Protein AF-A0A0V0R2W7-F1 (afdb_monomer_lite)

Organism: Pseudocohnilembus persalinus (NCBI:txid266149)

Secondary structure (DSSP, 8-state):
----PPP---EEEEEEEEEETTT--EEEEEEEEEEEETTTEEEHHHHHHHTTTSS-TTEEEEEEETTTTEEEEEEESSPSSPPEEEGGG--SEEEEEEEESHHHHHHHHHHHHHHHHHHHHHHTTS-PPPBHHHHHHHHHHHHHHHHSSS---HHHHHHHHTS-HHHHHHHHHHHHHHHHTT--HHHHTTSBHHHHHHHHHHHHTTT----TTS-----GGGTTSSSSSSTTSSSS----------PPPPPPP-THHHHHHHHHHHHHHHHHHHHHHHHHHHHHHHHHHHHHHHHHHHHHHHHHHHHHHHHHHHHHHHHHHTT---TTSHHHHHHHHHHHHHHTT--S--------S--SS--SSSSSGGGSSSSSSSSSHHHHHHHHHHHHHHHHHHHHHHHHHHHHHHHHHHH-

Foldseek 3Di:
DPPPDPDPWDKDFAKEWEAEPPVRDIDIDGRQIFTDDPNFKTWVVSVCVVCVVPPQAQKFKWKAQQVVRDTDTQGTPVHPDTDIHGNVRDDRYIYMYIYHCVVVVVVVVVVVVVVVVVVVVVVVPPPPFDFLQLLVVLLVQLVCCCVDPNNDDSCVSCVVSVHGSVVSVVSVVLVVLCVVVVNDCVVRRRPGPVVSVVVSCVRVVPDQPDDPPPDGDDDPVPVPVVVPPPVVVPDPDDDDDDDDDDDDDDDDDDPVVVVVVVVVVVVVVVVVVVVVVVVVVVVVVVVVVVVVVVVVVVVVVVVVVVVVVVVVVVVVVVVVVVPPPPPPPPVVVVVVVVVVVVVVVPPDDDDDDDDDDDDPDDPDPDPPPPPPPPPPPPPPPVVVVVVVVVVVVVVVVVVVVVVVVVVVVVVVVVVD

Radius of gyration: 41.32 Å; chains: 1; bounding box: 133×74×104 Å

Sequence (416 aa):
MHQYQPNNIETIVKEILLENDISGQKYLLRDIQLDLVDHNKISFNQILSQISNFPIQNSMLFYLDSKRGVYVHIGNEPLEQDELIDLKTIDSCVYVKFRPLEKDQEIQDKSKKIRKKTQINKLEKRVKERQIKDVQDKVALWRELHEGPEKLNLDVAAQRVSIARKTLDDYHLQLRRAKTLNFDFEKHKFEKMGFLRKFVKDNGGNSLTFNNNNTVVMNKSLLKQESTKNDQVIQNHASKLGTSDLMDPPPQFNFNNLQNLVLRNENIKNINENNKNNIQQINNAYQNSNSEQQKYDNLSLQNLAQQSRFHLQELTGLINQNGMNLGSSNTQLQNLMLNQQHTQNKQNQNQPDKQLEYMNQGYEKSTEYGKQQILGNSLHFNDLKKEEQDNFSQIQQNSNLQRLAALQQIQQKQNN

Structure (mmCIF, N/CA/C/O backbone):
data_AF-A0A0V0R2W7-F1
#
_entry.id   AF-A0A0V0R2W7-F1
#
loop_
_atom_site.group_PDB
_atom_site.id
_atom_site.type_symbol
_atom_site.label_atom_id
_atom_site.label_alt_id
_atom_site.label_comp_id
_atom_site.label_asym_id
_atom_site.label_entity_id
_atom_site.label_seq_id
_atom_site.pdbx_PDB_ins_code
_atom_site.Cartn_x
_atom_site.Cartn_y
_atom_site.Cartn_z
_atom_site.occupancy
_atom_site.B_iso_or_equiv
_atom_site.auth_seq_id
_atom_site.auth_comp_id
_atom_site.auth_asym_id
_atom_site.auth_atom_id
_atom_site.pdbx_PDB_model_num
ATOM 1 N N . MET A 1 1 ? 7.413 -23.310 -58.440 1.00 53.25 1 MET A N 1
ATOM 2 C CA . MET A 1 1 ? 8.327 -23.290 -57.280 1.00 53.25 1 MET A CA 1
ATOM 3 C C . MET A 1 1 ? 8.995 -21.928 -57.238 1.00 53.25 1 MET A C 1
ATOM 5 O O . MET A 1 1 ? 9.936 -21.703 -57.987 1.00 53.25 1 MET A O 1
ATOM 9 N N . HIS A 1 2 ? 8.460 -20.988 -56.458 1.00 53.69 2 HIS A N 1
ATOM 10 C CA . HIS A 1 2 ? 9.183 -19.748 -56.187 1.00 53.69 2 HIS A CA 1
ATOM 11 C C . HIS A 1 2 ? 10.317 -20.091 -55.227 1.00 53.69 2 HIS A C 1
ATOM 13 O O . HIS A 1 2 ? 10.067 -20.573 -54.124 1.00 53.69 2 HIS A O 1
ATOM 19 N N . GLN A 1 3 ? 11.554 -19.947 -55.698 1.00 58.41 3 GLN A N 1
ATOM 20 C CA . GLN A 1 3 ? 12.733 -20.080 -54.858 1.00 58.41 3 GLN A CA 1
ATOM 21 C C . GLN A 1 3 ? 12.642 -19.003 -53.778 1.00 58.41 3 GLN A C 1
ATOM 23 O O . GLN A 1 3 ? 12.642 -17.812 -54.087 1.00 58.41 3 GLN A O 1
ATOM 28 N N . TYR A 1 4 ? 12.495 -19.438 -52.530 1.00 52.03 4 TYR A N 1
ATOM 29 C CA . TYR A 1 4 ? 12.563 -18.571 -51.365 1.00 52.03 4 TYR A CA 1
ATOM 30 C C . TYR A 1 4 ? 14.001 -18.047 -51.302 1.00 52.03 4 TYR A C 1
ATOM 32 O O . TYR A 1 4 ? 14.921 -18.785 -50.952 1.00 52.03 4 TYR A O 1
ATOM 40 N N . GLN A 1 5 ? 14.217 -16.815 -51.756 1.00 69.00 5 GLN A N 1
ATOM 41 C CA . GLN A 1 5 ? 15.488 -16.131 -51.552 1.00 69.00 5 GLN A CA 1
ATOM 42 C C . GLN A 1 5 ? 15.591 -15.866 -50.041 1.00 69.00 5 GLN A C 1
ATOM 44 O O . GLN A 1 5 ? 14.646 -15.308 -49.479 1.00 69.00 5 GLN A O 1
ATOM 49 N N . PRO A 1 6 ? 16.656 -16.311 -49.353 1.00 70.50 6 PRO A N 1
ATOM 50 C CA . PRO A 1 6 ? 16.832 -16.004 -47.942 1.00 70.50 6 PRO A CA 1
ATOM 51 C C . PRO A 1 6 ? 16.899 -14.484 -47.795 1.00 70.50 6 PRO A C 1
ATOM 53 O O . PRO A 1 6 ? 17.749 -13.832 -48.399 1.00 70.50 6 PRO A O 1
ATOM 56 N N . ASN A 1 7 ? 15.963 -13.917 -47.036 1.00 81.19 7 ASN A N 1
ATOM 57 C CA . ASN A 1 7 ? 16.001 -12.503 -46.695 1.00 81.19 7 ASN A CA 1
ATOM 58 C C . ASN A 1 7 ? 17.333 -12.236 -45.985 1.00 81.19 7 ASN A C 1
ATOM 60 O O . ASN A 1 7 ? 17.670 -12.950 -45.043 1.00 81.19 7 ASN A O 1
ATOM 64 N N . ASN A 1 8 ? 18.092 -11.243 -46.450 1.00 87.31 8 ASN A N 1
ATOM 65 C CA . ASN A 1 8 ? 19.294 -10.789 -45.758 1.00 87.31 8 ASN A CA 1
ATOM 66 C C . ASN A 1 8 ? 18.880 -10.310 -44.363 1.00 87.31 8 ASN A C 1
ATOM 68 O O . ASN A 1 8 ? 18.240 -9.267 -44.234 1.00 87.31 8 ASN A O 1
ATOM 72 N N . ILE A 1 9 ? 19.191 -11.102 -43.339 1.00 92.56 9 ILE A N 1
ATOM 73 C CA . ILE A 1 9 ? 18.919 -10.755 -41.947 1.00 92.56 9 ILE A CA 1
ATOM 74 C C . ILE A 1 9 ? 19.972 -9.728 -41.532 1.00 92.56 9 ILE A C 1
ATOM 76 O O . ILE A 1 9 ? 21.169 -10.010 -41.558 1.00 92.56 9 ILE A O 1
ATOM 80 N N . GLU A 1 10 ? 19.531 -8.518 -41.200 1.00 96.12 10 GLU A N 1
ATOM 81 C CA . GLU A 1 10 ? 20.404 -7.487 -40.646 1.00 96.12 10 GLU A CA 1
ATOM 82 C C . GLU A 1 10 ? 20.713 -7.826 -39.183 1.00 96.12 10 GLU A C 1
ATOM 84 O O . GLU A 1 10 ? 19.804 -8.092 -38.399 1.00 96.12 10 GLU A O 1
ATOM 89 N N . THR A 1 11 ? 21.992 -7.805 -38.810 1.00 96.44 11 THR A N 1
ATOM 90 C CA . THR A 1 11 ? 22.455 -8.105 -37.448 1.00 96.44 11 THR A CA 1
ATOM 91 C C . THR A 1 11 ? 23.095 -6.877 -36.818 1.00 96.44 11 THR A C 1
ATOM 93 O O . THR A 1 11 ? 23.836 -6.154 -37.487 1.00 96.44 11 THR A O 1
ATOM 96 N N . ILE A 1 12 ? 22.895 -6.678 -35.519 1.00 97.19 12 ILE A N 1
ATOM 97 C CA . ILE A 1 12 ? 23.561 -5.633 -34.736 1.00 97.19 12 ILE A CA 1
ATOM 98 C C . ILE A 1 12 ? 24.335 -6.232 -33.568 1.00 97.19 12 ILE A C 1
ATOM 100 O O . ILE A 1 12 ? 23.999 -7.299 -33.067 1.00 97.19 12 ILE A O 1
ATOM 104 N N . VAL A 1 13 ? 25.355 -5.512 -33.106 1.00 97.50 13 VAL A N 1
ATOM 105 C CA . VAL A 1 13 ? 26.137 -5.883 -31.923 1.00 97.50 13 VAL A CA 1
ATOM 106 C C . VAL A 1 13 ? 25.789 -4.935 -30.779 1.00 97.50 13 VAL A C 1
ATOM 108 O O . VAL A 1 13 ? 25.854 -3.713 -30.945 1.00 97.50 13 VAL A O 1
ATOM 111 N N . LYS A 1 14 ? 25.405 -5.483 -29.623 1.00 97.38 14 LYS A N 1
ATOM 112 C CA . LYS A 1 14 ? 25.063 -4.722 -28.412 1.00 97.38 14 LYS A CA 1
ATOM 113 C C . LYS A 1 14 ? 25.686 -5.338 -27.166 1.00 97.38 14 LYS A C 1
ATOM 115 O O . LYS A 1 14 ? 25.922 -6.541 -27.088 1.00 97.38 14 LYS A O 1
ATOM 120 N N . GLU A 1 15 ? 25.908 -4.497 -26.165 1.00 98.19 15 GLU A N 1
ATOM 121 C CA . GLU A 1 15 ? 26.143 -4.959 -24.799 1.00 98.19 15 GLU A CA 1
ATOM 122 C C . GLU A 1 15 ? 24.803 -5.171 -24.085 1.00 98.19 15 GLU A C 1
ATOM 124 O O . GLU A 1 15 ? 23.827 -4.464 -24.356 1.00 98.19 15 GLU A O 1
ATOM 129 N N . ILE A 1 16 ? 24.758 -6.126 -23.158 1.00 98.12 16 ILE A N 1
ATOM 130 C CA . ILE A 1 16 ? 23.592 -6.397 -22.313 1.00 98.12 16 ILE A CA 1
ATOM 131 C C . ILE A 1 16 ? 24.026 -6.314 -20.853 1.00 98.12 16 ILE A C 1
ATOM 133 O O . ILE A 1 16 ? 24.882 -7.081 -20.410 1.00 98.12 16 ILE A O 1
ATOM 137 N N . LEU A 1 17 ? 23.425 -5.399 -20.093 1.00 98.25 17 LEU A N 1
ATOM 138 C CA . LEU A 1 17 ? 23.586 -5.325 -18.646 1.00 98.25 17 LEU A CA 1
ATOM 139 C C . LEU A 1 17 ? 22.375 -5.958 -17.963 1.00 98.25 17 LEU A C 1
ATOM 141 O O . LEU A 1 17 ? 21.282 -5.395 -17.968 1.00 98.25 17 LEU A O 1
ATOM 145 N N . LEU A 1 18 ? 22.587 -7.109 -17.337 1.00 98.12 18 LEU A N 1
ATOM 146 C CA . LEU A 1 18 ? 21.581 -7.831 -16.574 1.00 98.12 18 LEU A CA 1
ATOM 147 C C . LEU A 1 18 ? 21.696 -7.484 -15.080 1.00 98.12 18 LEU A C 1
ATOM 149 O O . LEU A 1 18 ? 22.767 -7.633 -14.497 1.00 98.12 18 LEU A O 1
ATOM 153 N N . GLU A 1 19 ? 20.606 -7.063 -14.441 1.00 98.06 19 GLU A N 1
ATOM 154 C CA . GLU A 1 19 ? 20.551 -6.710 -13.015 1.00 98.06 19 GLU A CA 1
ATOM 155 C C . GLU A 1 19 ? 19.500 -7.543 -12.270 1.00 98.06 19 GLU A C 1
ATOM 157 O O . GLU A 1 19 ? 18.323 -7.562 -12.633 1.00 98.06 19 GLU A O 1
ATOM 162 N N . ASN A 1 20 ? 19.908 -8.199 -11.183 1.00 97.12 20 ASN A N 1
ATOM 163 C CA . ASN A 1 20 ? 18.979 -8.817 -10.244 1.00 97.12 20 ASN A CA 1
ATOM 164 C C . ASN A 1 20 ? 18.406 -7.737 -9.320 1.00 97.12 20 ASN A C 1
ATOM 166 O O . ASN A 1 20 ? 19.127 -7.158 -8.510 1.00 97.12 20 ASN A O 1
ATOM 170 N N . ASP A 1 21 ? 17.101 -7.503 -9.398 1.00 96.00 21 ASP A N 1
ATOM 171 C CA . ASP A 1 21 ? 16.427 -6.439 -8.649 1.00 96.00 21 ASP A CA 1
ATOM 172 C C . ASP A 1 21 ? 16.484 -6.612 -7.125 1.00 96.00 21 ASP A C 1
ATOM 174 O O . ASP A 1 21 ? 16.440 -5.641 -6.376 1.00 96.00 21 ASP A O 1
ATOM 178 N N . ILE A 1 22 ? 16.583 -7.854 -6.648 1.00 93.19 22 ILE A N 1
ATOM 179 C CA . ILE A 1 22 ? 16.581 -8.155 -5.213 1.00 93.19 22 ILE A CA 1
ATOM 180 C C . ILE A 1 22 ? 17.998 -8.111 -4.646 1.00 93.19 22 ILE A C 1
ATOM 182 O O . ILE A 1 22 ? 18.212 -7.557 -3.571 1.00 93.19 22 ILE A O 1
ATOM 186 N N . SER A 1 23 ? 18.961 -8.749 -5.319 1.00 94.38 23 SER A N 1
ATOM 187 C CA . SER A 1 23 ? 20.341 -8.825 -4.822 1.00 94.38 23 SER A CA 1
ATOM 188 C C . SER A 1 23 ? 21.201 -7.631 -5.236 1.00 94.38 23 SER A C 1
ATOM 190 O O . SER A 1 23 ? 22.276 -7.448 -4.670 1.00 94.38 23 SER A O 1
ATOM 192 N N . GLY A 1 24 ? 20.769 -6.846 -6.228 1.00 95.75 24 GLY A N 1
ATOM 193 C CA . GLY A 1 24 ? 21.559 -5.777 -6.839 1.00 95.75 24 GLY A CA 1
ATOM 194 C C . GLY A 1 24 ? 22.751 -6.280 -7.663 1.00 95.75 24 GLY A C 1
ATOM 195 O O . GLY A 1 24 ? 23.567 -5.474 -8.107 1.00 95.75 24 GLY A O 1
ATOM 196 N N . GLN A 1 25 ? 22.887 -7.597 -7.856 1.00 97.00 25 GLN A N 1
ATOM 197 C CA . GLN A 1 25 ? 23.968 -8.181 -8.651 1.00 97.00 25 GLN A CA 1
ATOM 198 C C . GLN A 1 25 ? 23.812 -7.806 -10.122 1.00 97.00 25 GLN A C 1
ATOM 200 O O . GLN A 1 25 ? 22.708 -7.863 -10.663 1.00 97.00 25 GLN A O 1
ATOM 205 N N . LYS A 1 26 ? 24.932 -7.453 -10.760 1.00 97.69 26 LYS A N 1
ATOM 206 C CA . LYS A 1 26 ? 24.989 -7.019 -12.157 1.00 97.69 26 LYS A CA 1
ATOM 207 C C . LYS A 1 26 ? 25.910 -7.917 -12.966 1.00 97.69 26 LYS A C 1
ATOM 209 O O . LYS A 1 26 ? 26.990 -8.273 -12.497 1.00 97.69 26 LYS A O 1
ATOM 214 N N . TYR A 1 27 ? 25.500 -8.222 -14.189 1.00 97.44 27 TYR A N 1
ATOM 215 C CA . TYR A 1 27 ? 26.250 -9.023 -15.145 1.00 97.44 27 TYR A CA 1
ATOM 216 C C . TYR A 1 27 ? 26.304 -8.275 -16.474 1.00 97.44 27 TYR A C 1
ATOM 218 O O . TYR A 1 27 ? 25.267 -7.870 -16.991 1.00 97.44 27 TYR A O 1
ATOM 226 N N . LEU A 1 28 ? 27.506 -8.068 -17.009 1.00 97.56 28 LEU A N 1
ATOM 227 C CA . LEU A 1 28 ? 27.710 -7.421 -18.303 1.00 97.56 28 LEU A CA 1
ATOM 228 C C . LEU A 1 28 ? 28.086 -8.481 -19.333 1.00 97.56 28 LEU A C 1
ATOM 230 O O . LEU A 1 28 ? 29.119 -9.136 -19.195 1.00 97.56 28 LEU A O 1
ATOM 234 N N . LEU A 1 29 ? 27.266 -8.612 -20.367 1.00 97.75 29 LEU A N 1
ATOM 235 C CA . LEU A 1 29 ? 27.561 -9.397 -21.551 1.00 97.75 29 LEU A CA 1
ATOM 236 C C . LEU A 1 29 ? 27.966 -8.442 -22.671 1.00 97.75 29 LEU A C 1
ATOM 238 O O . LEU A 1 29 ? 27.281 -7.450 -22.921 1.00 97.75 29 LEU A O 1
ATOM 242 N N . ARG A 1 30 ? 29.087 -8.731 -23.328 1.00 97.69 30 ARG A N 1
ATOM 243 C CA . ARG A 1 30 ? 29.624 -7.908 -24.415 1.00 97.69 30 ARG A CA 1
ATOM 244 C C . ARG A 1 30 ? 29.451 -8.601 -25.750 1.00 97.69 30 ARG A C 1
ATOM 246 O O . ARG A 1 30 ? 29.361 -9.824 -25.800 1.00 97.69 30 ARG A O 1
ATOM 253 N N . ASP A 1 31 ? 29.444 -7.787 -26.796 1.00 96.88 31 ASP A N 1
ATOM 254 C CA . ASP A 1 31 ? 29.504 -8.232 -28.185 1.00 96.88 31 ASP A CA 1
ATOM 255 C C . ASP A 1 31 ? 28.393 -9.225 -28.569 1.00 96.88 31 ASP A C 1
ATOM 257 O O . ASP A 1 31 ? 28.603 -10.150 -29.353 1.00 96.88 31 ASP A O 1
ATOM 261 N N . ILE A 1 32 ? 27.189 -9.028 -28.019 1.00 97.69 32 ILE A N 1
ATOM 262 C CA . ILE A 1 32 ? 26.038 -9.879 -28.310 1.00 97.69 32 ILE A CA 1
ATOM 263 C C . ILE A 1 32 ? 25.465 -9.498 -29.673 1.00 97.69 32 ILE A C 1
ATOM 265 O O . ILE A 1 32 ? 25.039 -8.359 -29.882 1.00 97.69 32 ILE A O 1
ATOM 269 N N . GLN A 1 33 ? 25.460 -10.464 -30.592 1.00 97.69 33 GLN A N 1
ATOM 270 C CA . GLN A 1 33 ? 24.844 -10.340 -31.910 1.00 97.69 33 GLN A CA 1
ATOM 271 C C . GLN A 1 33 ? 23.336 -10.581 -31.800 1.00 97.69 33 GLN A C 1
ATOM 273 O O . GLN A 1 33 ? 22.907 -11.615 -31.288 1.00 97.69 33 GLN A O 1
ATOM 278 N N . LEU A 1 34 ? 22.545 -9.613 -32.255 1.00 97.31 34 LEU A N 1
ATOM 279 C CA . LEU A 1 34 ? 21.084 -9.648 -32.252 1.00 97.31 34 LEU A CA 1
ATOM 280 C C . LEU A 1 34 ? 20.577 -9.402 -33.670 1.00 97.31 34 LEU A C 1
ATOM 282 O O . LEU A 1 34 ? 21.065 -8.493 -34.348 1.00 97.31 34 LEU A O 1
ATOM 286 N N . ASP A 1 35 ? 19.586 -10.175 -34.099 1.00 97.12 35 ASP A N 1
ATOM 287 C CA . ASP A 1 35 ? 18.979 -9.984 -35.410 1.00 97.12 35 ASP A CA 1
ATOM 288 C C . ASP A 1 35 ? 17.904 -8.904 -35.329 1.00 97.12 35 ASP A C 1
ATOM 290 O O . ASP A 1 35 ? 17.142 -8.801 -34.361 1.00 97.12 35 ASP A O 1
ATOM 294 N N . LEU A 1 36 ? 17.821 -8.095 -36.377 1.00 96.94 36 LEU A N 1
ATOM 295 C CA . LEU A 1 36 ? 16.790 -7.083 -36.496 1.00 96.94 36 LEU A CA 1
ATOM 296 C C . LEU A 1 36 ? 15.509 -7.692 -37.051 1.00 96.94 36 LEU A C 1
ATOM 298 O O . LEU A 1 36 ? 15.470 -8.241 -38.151 1.00 96.94 36 LEU A O 1
ATOM 302 N N . VAL A 1 37 ? 14.432 -7.508 -36.298 1.00 95.69 37 VAL A N 1
ATOM 303 C CA . VAL A 1 37 ? 13.059 -7.701 -36.752 1.00 95.69 37 VAL A CA 1
ATOM 304 C C . VAL A 1 37 ? 12.545 -6.341 -37.224 1.00 95.69 37 VAL A C 1
ATOM 306 O O . VAL A 1 37 ? 12.667 -5.338 -36.519 1.00 95.69 37 VAL A O 1
ATOM 309 N N . ASP A 1 38 ? 11.996 -6.274 -38.437 1.00 92.56 38 ASP A N 1
ATOM 310 C CA . ASP A 1 38 ? 11.462 -5.038 -39.031 1.00 92.56 38 ASP A CA 1
ATOM 311 C C . ASP A 1 38 ? 12.461 -3.853 -39.037 1.00 92.56 38 ASP A C 1
ATOM 313 O O . ASP A 1 38 ? 12.086 -2.713 -38.746 1.00 92.56 38 ASP A O 1
ATOM 317 N N . HIS A 1 39 ? 13.743 -4.116 -39.336 1.00 91.50 39 HIS A N 1
ATOM 318 C CA . HIS A 1 39 ? 14.861 -3.151 -39.446 1.00 91.50 39 HIS A CA 1
ATOM 319 C C . HIS A 1 39 ? 15.241 -2.347 -38.191 1.00 91.50 39 HIS A C 1
ATOM 321 O O . HIS A 1 39 ? 16.303 -1.733 -38.156 1.00 91.50 39 HIS A O 1
ATOM 327 N N . ASN A 1 40 ? 14.391 -2.270 -37.169 1.00 96.00 40 ASN A N 1
ATOM 328 C CA . ASN A 1 40 ? 14.636 -1.393 -36.020 1.00 96.00 40 ASN A CA 1
ATOM 329 C C . ASN A 1 40 ? 14.092 -1.952 -34.698 1.00 96.00 40 ASN A C 1
ATOM 331 O O . ASN A 1 40 ? 14.017 -1.237 -33.697 1.00 96.00 40 ASN A O 1
ATOM 335 N N . LYS A 1 41 ? 13.690 -3.220 -34.677 1.00 97.31 41 LYS A N 1
ATOM 336 C CA . LYS A 1 41 ? 13.294 -3.902 -33.451 1.00 97.31 41 LYS A CA 1
ATOM 337 C C . LYS A 1 41 ? 14.172 -5.118 -33.228 1.00 97.31 41 LYS A C 1
ATOM 339 O O . LYS A 1 41 ? 14.685 -5.702 -34.174 1.00 97.31 41 LYS A O 1
ATOM 344 N N . ILE A 1 42 ? 14.325 -5.495 -31.971 1.00 97.50 42 ILE A N 1
ATOM 345 C CA . ILE A 1 42 ? 14.978 -6.738 -31.568 1.00 97.50 42 ILE A CA 1
ATOM 346 C C . ILE A 1 42 ? 13.969 -7.613 -30.837 1.00 97.50 42 ILE A C 1
ATOM 348 O O . ILE A 1 42 ? 13.154 -7.111 -30.061 1.00 97.50 42 ILE A O 1
ATOM 352 N N . SER A 1 43 ? 14.021 -8.914 -31.099 1.00 97.56 43 SER A N 1
ATOM 353 C CA . SER A 1 43 ? 13.242 -9.906 -30.359 1.00 97.56 43 SER A CA 1
ATOM 354 C C . SER A 1 43 ? 13.835 -10.078 -28.965 1.00 97.56 43 SER A C 1
ATOM 356 O O . SER A 1 43 ? 15.040 -10.301 -28.807 1.00 97.56 43 SER A O 1
ATOM 358 N N . PHE A 1 44 ? 13.006 -9.974 -27.930 1.00 97.56 44 PHE A N 1
ATOM 359 C CA . PHE A 1 44 ? 13.485 -10.180 -26.572 1.00 97.56 44 PHE A CA 1
ATOM 360 C C . PHE A 1 44 ? 13.786 -11.657 -26.284 1.00 97.56 44 PHE A C 1
ATOM 362 O O . PHE A 1 44 ? 14.711 -11.952 -25.527 1.00 97.56 44 PHE A O 1
ATOM 369 N N . ASN A 1 45 ? 13.118 -12.599 -26.957 1.00 97.19 45 ASN A N 1
ATOM 370 C CA . ASN A 1 45 ? 13.493 -14.013 -26.889 1.00 97.19 45 ASN A CA 1
ATOM 371 C C . ASN A 1 45 ? 14.923 -14.274 -27.391 1.00 97.19 45 ASN A C 1
ATOM 373 O O . ASN A 1 45 ? 15.612 -15.144 -26.850 1.00 97.19 45 ASN A O 1
ATOM 377 N N . GLN A 1 46 ? 15.416 -13.499 -28.366 1.00 97.31 46 GLN A N 1
ATOM 378 C CA . GLN A 1 46 ? 16.826 -13.581 -28.761 1.00 97.31 46 GLN A CA 1
ATOM 379 C C . GLN A 1 46 ? 17.748 -13.193 -27.608 1.00 97.31 46 GLN A C 1
ATOM 381 O O . GLN A 1 46 ? 18.693 -13.925 -27.321 1.00 97.31 46 GLN A O 1
ATOM 386 N N . ILE A 1 47 ? 17.440 -12.115 -26.883 1.00 97.56 47 ILE A N 1
ATOM 387 C CA . ILE A 1 47 ? 18.190 -11.728 -25.680 1.00 97.56 47 ILE A CA 1
ATOM 388 C C . ILE A 1 47 ? 18.158 -12.853 -24.639 1.00 97.56 47 ILE A C 1
ATOM 390 O O . ILE A 1 47 ? 19.212 -13.232 -24.129 1.00 97.56 47 ILE A O 1
ATOM 394 N N . LEU A 1 48 ? 16.982 -13.427 -24.368 1.00 97.12 48 LEU A N 1
ATOM 395 C CA . LEU A 1 48 ? 16.817 -14.529 -23.415 1.00 97.12 48 LEU A CA 1
ATOM 396 C C . LEU A 1 48 ? 17.672 -15.748 -23.753 1.00 97.12 48 LEU A C 1
ATOM 398 O O . LEU A 1 48 ? 18.309 -16.311 -22.863 1.00 97.12 48 LEU A O 1
ATOM 402 N N . SER A 1 49 ? 17.756 -16.114 -25.034 1.00 96.88 49 SER A N 1
ATOM 403 C CA . SER A 1 49 ? 18.599 -17.231 -25.470 1.00 96.88 49 SER A CA 1
ATOM 404 C C . SER A 1 49 ? 20.080 -17.021 -25.114 1.00 96.88 49 SER A C 1
ATOM 406 O O . SER A 1 49 ? 20.748 -17.961 -24.673 1.00 96.88 49 SER A O 1
ATOM 408 N N . GLN A 1 50 ? 20.560 -15.772 -25.195 1.00 97.31 50 GLN A N 1
ATOM 409 C CA . GLN A 1 50 ? 21.941 -15.377 -24.886 1.00 97.31 50 GLN A CA 1
ATOM 410 C C . GLN A 1 50 ? 22.221 -15.315 -23.377 1.00 97.31 50 GLN A C 1
ATOM 412 O O . GLN A 1 50 ? 23.358 -15.512 -22.950 1.00 97.31 50 GLN A O 1
ATOM 417 N N . ILE A 1 51 ? 21.195 -15.079 -22.550 1.00 96.44 51 ILE A N 1
ATOM 418 C CA . ILE A 1 51 ? 21.312 -15.013 -21.082 1.00 96.44 51 ILE A CA 1
ATOM 419 C C . ILE A 1 51 ? 20.774 -16.264 -20.365 1.00 96.44 51 ILE A C 1
ATOM 421 O O . ILE A 1 51 ? 20.568 -16.250 -19.152 1.00 96.44 51 ILE A O 1
ATOM 425 N N . SER A 1 52 ? 20.596 -17.372 -21.081 1.00 94.69 52 SER A N 1
ATOM 426 C CA . SER A 1 52 ? 20.056 -18.629 -20.538 1.00 94.69 52 SER A CA 1
ATOM 427 C C . SER A 1 52 ? 20.894 -19.249 -19.405 1.00 94.69 52 SER A C 1
ATOM 429 O O . SER A 1 52 ? 20.365 -19.992 -18.582 1.00 94.69 52 SER A O 1
ATOM 431 N N . ASN A 1 53 ? 22.183 -18.901 -19.307 1.00 95.75 53 ASN A N 1
ATOM 432 C CA . ASN A 1 53 ? 23.081 -19.352 -18.234 1.00 95.75 53 ASN A CA 1
ATOM 433 C C . ASN A 1 53 ? 22.931 -18.569 -16.913 1.00 95.75 53 ASN A C 1
ATOM 435 O O . ASN A 1 53 ? 23.598 -18.891 -15.928 1.00 95.75 53 ASN A O 1
ATOM 439 N N . PHE A 1 54 ? 22.098 -17.527 -16.876 1.00 95.38 54 PHE A N 1
ATOM 440 C CA . PHE A 1 54 ? 21.851 -16.725 -15.677 1.00 95.38 54 PHE A CA 1
ATOM 441 C C . PHE A 1 54 ? 20.615 -17.239 -14.923 1.00 95.38 54 PHE A C 1
ATOM 443 O O . PHE A 1 54 ? 19.729 -17.846 -15.525 1.00 95.38 54 PHE A O 1
ATOM 450 N N . PRO A 1 55 ? 20.504 -16.995 -13.604 1.00 94.00 55 PRO A N 1
ATOM 451 C CA . PRO A 1 55 ? 19.380 -17.465 -12.790 1.00 94.00 55 PRO A CA 1
ATOM 452 C C . PRO A 1 55 ? 18.112 -16.615 -13.011 1.00 94.00 55 PRO A C 1
ATOM 454 O O . PRO A 1 55 ? 17.569 -16.036 -12.073 1.00 94.00 55 PRO A O 1
ATOM 457 N N . ILE A 1 56 ? 17.666 -16.506 -14.264 1.00 95.69 56 ILE A N 1
ATOM 458 C CA . ILE A 1 56 ? 16.495 -15.725 -14.695 1.00 95.69 56 ILE A CA 1
ATOM 459 C C . ILE A 1 56 ? 15.206 -16.550 -14.740 1.00 95.69 56 ILE A C 1
ATOM 461 O O . ILE A 1 56 ? 14.126 -15.997 -14.929 1.00 95.69 56 ILE A O 1
ATOM 465 N N . GLN A 1 57 ? 15.303 -17.866 -14.552 1.00 94.88 57 GLN A N 1
ATOM 466 C CA . GLN A 1 57 ? 14.153 -18.767 -14.545 1.00 94.88 57 GLN A CA 1
ATOM 467 C C . GLN A 1 57 ? 13.119 -18.307 -13.510 1.00 94.88 57 GLN A C 1
ATOM 469 O O . GLN A 1 57 ? 13.486 -17.870 -12.416 1.00 94.88 57 GLN A O 1
ATOM 474 N N . ASN A 1 58 ? 11.831 -18.392 -13.861 1.00 94.56 58 ASN A N 1
ATOM 475 C CA . ASN A 1 58 ? 10.727 -18.015 -12.977 1.00 94.56 58 ASN A CA 1
ATOM 476 C C . ASN A 1 58 ? 10.892 -16.591 -12.403 1.00 94.56 58 ASN A C 1
ATOM 478 O O . ASN A 1 58 ? 10.757 -16.361 -11.199 1.00 94.56 58 ASN A O 1
ATOM 482 N N . SER A 1 59 ? 11.253 -15.628 -13.254 1.00 96.12 59 SER A N 1
ATOM 483 C CA . SER A 1 59 ? 11.455 -14.228 -12.867 1.00 96.12 59 SER A CA 1
ATOM 484 C C . SER A 1 59 ? 10.545 -13.293 -13.654 1.00 96.12 59 SER A C 1
ATOM 486 O O . SER A 1 59 ? 10.263 -13.540 -14.822 1.00 96.12 59 SER A O 1
ATOM 488 N N . MET A 1 60 ? 10.132 -12.186 -13.032 1.00 97.38 60 MET A N 1
ATOM 489 C CA . MET A 1 60 ? 9.595 -11.033 -13.762 1.00 97.38 60 MET A CA 1
ATOM 490 C C . MET A 1 60 ? 10.734 -10.317 -14.475 1.00 97.38 60 MET A C 1
ATOM 492 O O . MET A 1 60 ? 11.773 -10.059 -13.859 1.00 97.38 60 MET A O 1
ATOM 496 N N . LEU A 1 61 ? 10.516 -9.955 -15.732 1.00 97.81 61 LEU A N 1
ATOM 497 C CA . LEU A 1 61 ? 11.510 -9.347 -16.601 1.00 97.81 61 LEU A CA 1
ATOM 498 C C . LEU A 1 61 ? 11.106 -7.926 -16.985 1.00 97.81 61 LEU A C 1
ATOM 500 O O . LEU A 1 61 ? 9.947 -7.637 -17.294 1.00 97.81 61 LEU A O 1
ATOM 504 N N . PHE A 1 62 ? 12.092 -7.038 -16.978 1.00 98.25 62 PHE A N 1
ATOM 505 C CA . PHE A 1 62 ? 11.948 -5.640 -17.348 1.00 98.25 62 PHE A CA 1
ATOM 506 C C . PHE A 1 62 ? 13.124 -5.221 -18.226 1.00 98.25 62 PHE A C 1
ATOM 508 O O . PHE A 1 62 ? 14.240 -5.694 -18.014 1.00 98.25 62 PHE A O 1
ATOM 515 N N . TYR A 1 63 ? 12.916 -4.274 -19.137 1.00 98.19 63 TYR A N 1
ATOM 516 C CA . TYR A 1 63 ? 14.015 -3.547 -19.780 1.00 98.19 63 TYR A CA 1
ATOM 517 C C . TYR A 1 63 ? 13.928 -2.053 -19.477 1.00 98.19 63 TYR A C 1
ATOM 519 O O . TYR A 1 63 ? 12.852 -1.543 -19.165 1.00 98.19 63 TYR A O 1
ATOM 527 N N . LEU A 1 64 ? 15.052 -1.342 -19.533 1.00 98.00 64 LEU A N 1
ATOM 528 C CA . LEU A 1 64 ? 15.069 0.115 -19.398 1.00 98.00 64 LEU A CA 1
ATOM 529 C C . LEU A 1 64 ? 14.768 0.777 -20.747 1.00 98.00 64 LEU A C 1
ATOM 531 O O . LEU A 1 64 ? 15.525 0.612 -21.700 1.00 98.00 64 LEU A O 1
ATOM 535 N N . ASP A 1 65 ? 13.708 1.580 -20.803 1.00 97.94 65 ASP A N 1
ATOM 536 C CA . ASP A 1 65 ? 13.511 2.554 -21.876 1.00 97.94 65 ASP A CA 1
ATOM 537 C C . ASP A 1 65 ? 14.342 3.802 -21.542 1.00 97.94 65 ASP A C 1
ATOM 539 O O . ASP A 1 65 ? 13.946 4.614 -20.697 1.00 97.94 65 ASP A O 1
ATOM 543 N N . SER A 1 66 ? 15.506 3.945 -22.182 1.00 96.75 66 SER A N 1
ATOM 544 C CA . SER A 1 66 ? 16.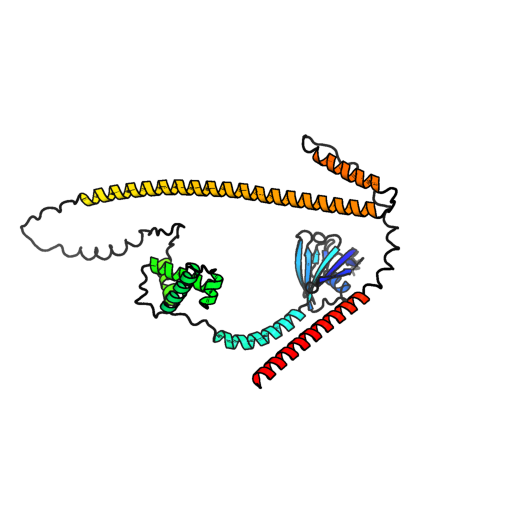459 5.035 -21.939 1.00 96.75 66 SER A CA 1
ATOM 545 C C . SER A 1 66 ? 15.871 6.415 -22.219 1.00 96.75 66 SER A C 1
ATOM 547 O O . SER A 1 66 ? 16.192 7.379 -21.525 1.00 96.75 66 SER A O 1
ATOM 549 N N . LYS A 1 67 ? 14.963 6.529 -23.197 1.00 96.50 67 LYS A N 1
ATOM 550 C CA . LYS A 1 67 ? 14.328 7.813 -23.535 1.00 96.50 67 LYS A CA 1
ATOM 551 C C . LYS A 1 67 ? 13.393 8.289 -22.439 1.00 96.50 67 LYS A C 1
ATOM 553 O O . LYS A 1 67 ? 13.273 9.490 -22.205 1.00 96.50 67 LYS A O 1
ATOM 558 N N . ARG A 1 68 ? 12.693 7.351 -21.804 1.00 96.62 68 ARG A N 1
ATOM 559 C CA . ARG A 1 68 ? 11.715 7.644 -20.751 1.00 96.62 68 ARG A CA 1
ATOM 560 C C . ARG A 1 68 ? 12.309 7.552 -19.347 1.00 96.62 68 ARG A C 1
ATOM 562 O O . ARG A 1 68 ? 11.689 8.053 -18.414 1.00 96.62 68 ARG A O 1
ATOM 569 N N . GLY A 1 69 ? 13.467 6.911 -19.188 1.00 96.75 69 GLY A N 1
ATOM 570 C CA . GLY A 1 69 ? 14.088 6.649 -17.891 1.00 96.75 69 GLY A CA 1
ATOM 571 C C . GLY A 1 69 ? 13.256 5.714 -17.008 1.00 96.75 69 GLY A C 1
ATOM 572 O O . GLY A 1 69 ? 13.272 5.856 -15.786 1.00 96.75 69 GLY A O 1
ATOM 573 N N . VAL A 1 70 ? 12.487 4.794 -17.605 1.00 97.44 70 VAL A N 1
ATOM 574 C CA . VAL A 1 70 ? 11.596 3.875 -16.873 1.00 97.44 70 VAL A CA 1
ATOM 575 C C . VAL A 1 70 ? 11.835 2.424 -17.267 1.00 97.44 70 VAL A C 1
ATOM 577 O O . VAL A 1 70 ? 12.102 2.119 -18.426 1.00 97.44 70 VAL A O 1
ATOM 580 N N . TYR A 1 71 ? 11.693 1.523 -16.295 1.00 98.06 71 TYR A N 1
ATOM 581 C CA . TYR A 1 71 ? 11.672 0.088 -16.552 1.00 98.06 71 TYR A CA 1
ATOM 582 C C . TYR A 1 71 ? 10.298 -0.328 -17.079 1.00 98.06 71 TYR A C 1
ATOM 584 O O . TYR A 1 71 ? 9.283 -0.137 -16.406 1.00 98.06 71 TYR A O 1
ATOM 592 N N . VAL A 1 72 ? 10.274 -0.899 -18.278 1.00 97.75 72 VAL A N 1
ATOM 593 C CA . VAL A 1 72 ? 9.081 -1.440 -18.926 1.00 97.75 72 VAL A CA 1
ATOM 594 C C . VAL A 1 72 ? 9.016 -2.934 -18.635 1.00 97.75 72 VAL A C 1
ATOM 596 O O . VAL A 1 72 ? 9.982 -3.659 -18.858 1.00 97.75 72 VAL A O 1
ATOM 599 N N . HIS A 1 73 ? 7.886 -3.383 -18.094 1.00 97.75 73 HIS A N 1
ATOM 600 C CA . HIS A 1 73 ? 7.635 -4.795 -17.818 1.00 97.75 73 HIS A CA 1
ATOM 601 C C . HIS A 1 73 ? 7.374 -5.551 -19.120 1.00 97.75 73 HIS A C 1
ATOM 603 O O . HIS A 1 73 ? 6.517 -5.137 -19.897 1.00 97.75 73 HIS A O 1
ATOM 609 N N . ILE A 1 74 ? 8.090 -6.656 -19.314 1.00 97.31 74 ILE A N 1
ATOM 610 C CA . ILE A 1 74 ? 8.003 -7.505 -20.507 1.00 97.31 74 ILE A CA 1
ATOM 611 C C . ILE A 1 74 ? 7.079 -8.689 -20.230 1.00 97.31 74 ILE A C 1
ATOM 613 O O . ILE A 1 74 ? 6.167 -8.968 -20.996 1.00 97.31 74 ILE A O 1
ATOM 617 N N . GLY A 1 75 ? 7.284 -9.368 -19.101 1.00 96.81 75 GLY A N 1
ATOM 618 C CA . GLY A 1 75 ? 6.551 -10.580 -18.756 1.00 96.81 75 GLY A CA 1
ATOM 619 C C . GLY A 1 75 ? 7.274 -11.416 -17.707 1.00 96.81 75 GLY A C 1
ATOM 620 O O . GLY A 1 75 ? 8.253 -10.975 -17.102 1.00 96.81 75 GLY A O 1
ATOM 621 N N . ASN A 1 76 ? 6.778 -12.633 -17.499 1.00 96.50 76 ASN A N 1
ATOM 622 C CA . ASN A 1 76 ? 7.396 -13.627 -16.625 1.00 96.50 76 ASN A CA 1
ATOM 623 C C . ASN A 1 76 ? 8.145 -14.657 -17.468 1.00 96.50 76 ASN A C 1
ATOM 625 O O . ASN A 1 76 ? 7.636 -15.030 -18.513 1.00 96.50 76 ASN A O 1
ATOM 629 N N . GLU A 1 77 ? 9.292 -15.144 -17.003 1.00 95.88 77 GLU A N 1
ATOM 630 C CA . GLU A 1 77 ? 10.019 -16.241 -17.652 1.00 95.88 77 GLU A CA 1
ATOM 631 C C . GLU A 1 77 ? 9.419 -17.611 -17.271 1.00 95.88 77 GLU A C 1
ATOM 633 O O . GLU A 1 77 ? 9.358 -17.912 -16.070 1.00 95.88 77 GLU A O 1
ATOM 638 N N . PRO A 1 78 ? 9.027 -18.474 -18.233 1.00 95.06 78 PRO A N 1
ATOM 639 C CA . PRO A 1 78 ? 9.115 -18.299 -19.689 1.00 95.06 78 PRO A CA 1
ATOM 640 C C . PRO A 1 78 ? 8.064 -17.337 -20.252 1.00 95.06 78 PRO A C 1
ATOM 642 O O . PRO A 1 78 ? 6.891 -17.419 -19.880 1.00 95.06 78 PRO A O 1
ATOM 645 N N . LEU A 1 79 ? 8.479 -16.460 -21.173 1.00 95.12 79 LEU A N 1
ATOM 646 C CA . LEU A 1 79 ? 7.579 -15.486 -21.799 1.00 95.12 79 LEU A CA 1
ATOM 647 C C . LEU A 1 79 ? 6.469 -16.164 -22.615 1.00 95.12 79 LEU A C 1
ATOM 649 O O . LEU A 1 79 ? 6.724 -17.064 -23.414 1.00 95.12 79 LEU A O 1
ATOM 653 N N . GLU A 1 80 ? 5.228 -15.699 -22.440 1.00 93.88 80 GLU A N 1
ATOM 654 C CA . GLU A 1 80 ? 4.060 -16.214 -23.174 1.00 93.88 80 GLU A CA 1
ATOM 655 C C . GLU A 1 80 ? 4.063 -15.798 -24.653 1.00 93.88 80 GLU A C 1
ATOM 657 O O . GLU A 1 80 ? 3.580 -16.537 -25.512 1.00 93.88 80 GLU A O 1
ATOM 662 N N . GLN A 1 81 ? 4.586 -14.607 -24.950 1.00 95.75 81 GLN A N 1
ATOM 663 C CA . GLN A 1 81 ? 4.693 -14.036 -26.291 1.00 95.75 81 GLN A CA 1
ATOM 664 C C . GLN A 1 81 ? 6.054 -13.357 -26.438 1.00 95.75 81 GLN A C 1
ATOM 666 O O . GLN A 1 81 ? 6.599 -12.837 -25.463 1.00 95.75 81 GLN A O 1
ATOM 671 N N . ASP A 1 82 ? 6.611 -13.387 -27.650 1.00 96.75 82 ASP A N 1
ATOM 672 C CA . ASP A 1 82 ? 7.838 -12.651 -27.941 1.00 96.75 82 ASP A CA 1
ATOM 673 C C . ASP A 1 82 ? 7.534 -11.155 -28.015 1.00 96.75 82 ASP A C 1
ATOM 675 O O . ASP A 1 82 ? 6.707 -10.715 -28.817 1.00 96.75 82 ASP A O 1
ATOM 679 N N . GLU A 1 83 ? 8.213 -10.381 -27.181 1.00 97.06 83 GLU A N 1
ATOM 680 C CA . GLU A 1 83 ? 8.086 -8.931 -27.149 1.00 97.06 83 GLU A CA 1
ATOM 681 C C . GLU A 1 83 ? 9.192 -8.301 -27.996 1.00 97.06 83 GLU A C 1
ATOM 683 O O . GLU A 1 83 ? 10.373 -8.644 -27.883 1.00 97.06 83 GLU A O 1
ATOM 688 N N . LEU A 1 84 ? 8.810 -7.359 -28.857 1.00 97.69 84 LEU A N 1
ATOM 689 C CA . LEU A 1 84 ? 9.741 -6.659 -29.737 1.00 97.69 84 LEU A CA 1
ATOM 690 C C . LEU A 1 84 ? 10.147 -5.323 -29.115 1.00 97.69 84 LEU A C 1
ATOM 692 O O . LEU A 1 84 ? 9.305 -4.446 -28.915 1.00 97.69 84 LEU A O 1
ATOM 696 N N . ILE A 1 85 ? 11.444 -5.124 -28.881 1.00 97.44 85 ILE A N 1
ATOM 697 C CA . ILE A 1 85 ? 11.965 -3.866 -28.335 1.00 97.44 85 ILE A CA 1
ATOM 698 C C . ILE A 1 85 ? 12.425 -2.955 -29.469 1.00 97.44 85 ILE A C 1
ATOM 700 O O . ILE A 1 85 ? 13.249 -3.344 -30.294 1.00 97.44 85 ILE A O 1
ATOM 704 N N . ASP A 1 86 ? 11.921 -1.721 -29.499 1.00 97.62 86 ASP A N 1
ATOM 705 C CA . ASP A 1 86 ? 12.351 -0.702 -30.460 1.00 97.62 86 ASP A CA 1
ATOM 706 C C . ASP A 1 86 ? 13.758 -0.197 -30.104 1.00 97.62 86 ASP A C 1
ATOM 708 O O . ASP A 1 86 ? 13.971 0.374 -29.030 1.00 97.62 86 ASP A O 1
ATOM 712 N N . LEU A 1 87 ? 14.710 -0.340 -31.028 1.00 96.62 87 LEU A N 1
ATOM 713 C CA . LEU A 1 87 ? 16.084 0.143 -30.865 1.00 96.62 87 LEU A CA 1
ATOM 714 C C . LEU A 1 87 ? 16.177 1.640 -30.607 1.00 96.62 87 LEU A C 1
ATOM 716 O O . LEU A 1 87 ? 17.136 2.096 -29.996 1.00 96.62 87 LEU A O 1
ATOM 720 N N . LYS A 1 88 ? 15.171 2.417 -31.009 1.00 96.62 88 LYS A N 1
ATOM 721 C CA . LYS A 1 88 ? 15.100 3.844 -30.694 1.00 96.62 88 LYS A CA 1
ATOM 722 C C . LYS A 1 88 ? 14.963 4.101 -29.199 1.00 96.62 88 LYS A C 1
ATOM 724 O O . LYS A 1 88 ? 15.183 5.238 -28.799 1.00 96.62 88 LYS A O 1
ATOM 729 N N . THR A 1 89 ? 14.510 3.131 -28.409 1.00 95.56 89 THR A N 1
ATOM 730 C CA . THR A 1 89 ? 14.316 3.267 -26.954 1.00 95.56 89 THR A CA 1
ATOM 731 C C . THR A 1 89 ? 15.528 2.806 -26.146 1.00 95.56 89 THR A C 1
ATOM 733 O O . THR A 1 89 ? 15.574 3.046 -24.943 1.00 95.56 89 THR A O 1
ATOM 736 N N . ILE A 1 90 ? 16.513 2.191 -26.806 1.00 94.69 90 ILE A N 1
ATOM 737 C CA . ILE A 1 90 ? 17.715 1.630 -26.193 1.00 94.69 90 ILE A CA 1
ATOM 738 C C . ILE A 1 90 ? 18.934 2.460 -26.618 1.00 94.69 90 ILE A C 1
ATOM 740 O O . ILE A 1 90 ? 19.066 2.829 -27.783 1.00 94.69 90 ILE A O 1
ATOM 744 N N . ASP A 1 91 ? 19.858 2.707 -25.690 1.00 94.06 91 ASP A N 1
ATOM 745 C CA . ASP A 1 91 ? 21.138 3.359 -25.993 1.00 94.06 91 ASP A CA 1
ATOM 746 C C . ASP A 1 91 ? 22.170 2.360 -26.571 1.00 94.06 91 ASP A C 1
ATOM 748 O O . ASP A 1 91 ? 21.852 1.436 -27.326 1.00 94.06 91 ASP A O 1
ATOM 752 N N . SER A 1 92 ? 23.455 2.530 -26.250 1.00 94.62 92 SER A N 1
ATOM 753 C CA . SER A 1 92 ? 24.532 1.603 -26.617 1.00 94.62 92 SER A CA 1
ATOM 754 C C . SER A 1 92 ? 24.420 0.234 -25.932 1.00 94.62 92 SER A C 1
ATOM 756 O O . SER A 1 92 ? 24.915 -0.747 -26.482 1.00 94.62 92 SER A O 1
ATOM 758 N N . CYS A 1 93 ? 23.741 0.155 -24.784 1.00 97.12 93 CYS A N 1
ATOM 759 C CA . CYS A 1 93 ? 23.614 -1.044 -23.958 1.00 97.12 93 CYS A CA 1
ATOM 760 C C . CYS A 1 93 ? 22.141 -1.342 -23.638 1.00 97.12 93 CYS A C 1
ATOM 762 O O . CYS A 1 93 ? 21.366 -0.432 -23.337 1.00 97.12 93 CYS A O 1
ATOM 764 N N . VAL A 1 94 ? 21.756 -2.619 -23.701 1.00 97.69 94 VAL A N 1
ATOM 765 C CA . VAL A 1 94 ? 20.429 -3.106 -23.307 1.00 97.69 94 VAL A CA 1
ATOM 766 C C . VAL A 1 94 ? 20.446 -3.402 -21.809 1.00 97.69 94 VAL A C 1
ATOM 768 O O . VAL A 1 94 ? 21.123 -4.325 -21.361 1.00 97.69 94 VAL A O 1
ATOM 771 N N . TYR A 1 95 ? 19.681 -2.652 -21.022 1.00 98.25 95 TYR A N 1
ATOM 772 C CA . TYR A 1 95 ? 19.562 -2.891 -19.584 1.00 98.25 95 TYR A CA 1
ATOM 773 C C . TYR A 1 95 ? 18.359 -3.784 -19.310 1.00 98.25 95 TYR A C 1
ATOM 775 O O . TYR A 1 95 ? 17.220 -3.362 -19.513 1.00 98.25 95 TYR A O 1
ATOM 783 N N . VAL A 1 96 ? 18.612 -4.993 -18.817 1.00 98.19 96 VAL A N 1
ATOM 784 C CA . VAL A 1 96 ? 17.587 -5.969 -18.444 1.00 98.19 96 VAL A CA 1
ATOM 785 C C . VAL A 1 96 ? 17.599 -6.139 -16.936 1.00 98.19 96 VAL A C 1
ATOM 787 O O . VAL A 1 96 ? 18.633 -6.411 -16.332 1.00 98.19 96 VAL A O 1
ATOM 790 N N . LYS A 1 97 ? 16.437 -6.006 -16.310 1.00 98.19 97 LYS A N 1
ATOM 791 C CA . LYS A 1 97 ? 16.259 -6.233 -14.883 1.00 98.19 97 LYS A CA 1
ATOM 792 C C . LYS A 1 97 ? 15.377 -7.449 -14.675 1.00 98.19 97 LYS A C 1
ATOM 794 O O . LYS A 1 97 ? 14.326 -7.553 -15.302 1.00 98.19 97 LYS A O 1
ATOM 799 N N . PHE A 1 98 ? 15.775 -8.345 -13.780 1.00 97.56 98 PHE A N 1
ATOM 800 C CA . PHE A 1 98 ? 14.978 -9.518 -13.438 1.00 97.56 98 PHE A CA 1
ATOM 801 C C . PHE A 1 98 ? 14.715 -9.600 -11.935 1.00 97.56 98 PHE A C 1
ATOM 803 O O . PHE A 1 98 ? 15.567 -9.262 -11.107 1.00 97.56 98 PHE A O 1
ATOM 810 N N . ARG A 1 99 ? 13.512 -10.050 -11.575 1.00 96.44 99 ARG A N 1
ATOM 811 C CA . ARG A 1 99 ? 13.088 -10.268 -10.190 1.00 96.44 99 ARG A CA 1
ATOM 812 C C . ARG A 1 99 ? 12.597 -11.712 -10.023 1.00 96.44 99 ARG A C 1
ATOM 814 O O . ARG A 1 99 ? 11.503 -12.008 -10.502 1.00 96.44 99 ARG A O 1
ATOM 821 N N . PRO A 1 100 ? 13.349 -12.585 -9.324 1.00 95.12 100 PRO A N 1
ATOM 822 C CA . PRO A 1 100 ? 12.923 -13.959 -9.053 1.00 95.12 100 PRO A CA 1
ATOM 823 C C . PRO A 1 100 ? 11.584 -14.024 -8.308 1.00 95.12 100 PRO A C 1
ATOM 825 O O . PRO A 1 100 ? 11.427 -13.385 -7.265 1.00 95.12 100 PRO A O 1
ATOM 828 N N . LEU A 1 101 ? 10.642 -14.828 -8.808 1.00 91.00 101 LEU A N 1
ATOM 829 C CA . LEU A 1 101 ? 9.319 -15.037 -8.200 1.00 91.00 101 LEU A CA 1
ATOM 830 C C . LEU A 1 101 ? 9.362 -15.998 -7.001 1.00 91.00 101 LEU A C 1
ATOM 832 O O . LEU A 1 101 ? 8.465 -15.987 -6.157 1.00 91.00 101 LEU A O 1
ATOM 836 N N . GLU A 1 102 ? 10.411 -16.814 -6.872 1.00 78.56 102 GLU A N 1
ATOM 837 C CA . GLU A 1 102 ? 10.509 -17.845 -5.826 1.00 78.56 102 GLU A CA 1
ATOM 838 C C . GLU A 1 102 ? 10.538 -17.270 -4.403 1.00 78.56 102 GLU A C 1
ATOM 840 O O . GLU A 1 102 ? 9.971 -17.856 -3.476 1.00 78.56 102 GLU A O 1
ATOM 845 N N . LYS A 1 103 ? 11.106 -16.070 -4.219 1.00 59.59 103 LYS A N 1
ATOM 846 C CA . LYS A 1 103 ? 11.076 -15.398 -2.910 1.00 59.59 103 LYS A CA 1
ATOM 847 C C . LYS A 1 103 ? 9.676 -14.932 -2.527 1.00 59.59 103 LYS A C 1
ATOM 849 O O . LYS A 1 103 ? 9.371 -14.889 -1.336 1.00 59.59 103 LYS A O 1
ATOM 854 N N . ASP A 1 104 ? 8.803 -14.666 -3.493 1.00 55.00 104 ASP A N 1
ATOM 855 C CA . ASP A 1 104 ? 7.412 -14.359 -3.187 1.00 55.00 104 ASP A CA 1
ATOM 856 C C . ASP A 1 104 ? 6.650 -15.605 -2.751 1.00 55.00 104 ASP A C 1
ATOM 858 O O . ASP A 1 104 ? 5.796 -15.479 -1.887 1.00 55.00 104 ASP A O 1
ATOM 862 N N . GLN A 1 105 ? 6.964 -16.809 -3.233 1.00 56.03 105 GLN A N 1
ATOM 863 C CA . GLN A 1 105 ? 6.252 -18.017 -2.797 1.00 56.03 105 GLN A CA 1
ATOM 864 C C . GLN A 1 105 ? 6.607 -18.435 -1.366 1.00 56.03 105 GLN A C 1
ATOM 866 O O . GLN A 1 105 ? 5.702 -18.703 -0.579 1.00 56.03 105 GLN A O 1
ATOM 871 N N . GLU A 1 106 ? 7.879 -18.394 -0.958 1.00 58.50 106 GLU A N 1
ATOM 872 C CA . GLU A 1 106 ? 8.253 -18.749 0.420 1.00 58.50 106 GLU A CA 1
ATOM 873 C C . GLU A 1 106 ? 7.780 -17.693 1.444 1.00 58.50 106 GLU A C 1
ATOM 875 O O . GLU A 1 106 ? 7.345 -18.024 2.555 1.00 58.50 106 GLU A O 1
ATOM 880 N N . ILE A 1 107 ? 7.786 -16.409 1.057 1.00 56.59 107 ILE A N 1
ATOM 881 C CA . ILE A 1 107 ? 7.198 -15.310 1.839 1.00 56.59 107 ILE A CA 1
ATOM 882 C C . ILE A 1 107 ? 5.665 -15.401 1.819 1.00 56.59 107 ILE A C 1
ATOM 884 O O . ILE A 1 107 ? 5.023 -15.159 2.847 1.00 56.59 107 ILE A O 1
ATOM 888 N N . GLN A 1 108 ? 5.045 -15.808 0.707 1.00 55.06 108 GLN A N 1
ATOM 889 C CA . GLN A 1 108 ? 3.603 -16.043 0.611 1.00 55.06 108 GLN A CA 1
ATOM 890 C C . GLN A 1 108 ? 3.156 -17.271 1.396 1.00 55.06 108 GLN A C 1
ATOM 892 O O . GLN A 1 108 ? 2.081 -17.225 1.977 1.00 55.06 108 GLN A O 1
ATOM 897 N N . ASP A 1 109 ? 3.945 -18.331 1.507 1.00 57.00 109 ASP A N 1
ATOM 898 C CA . ASP A 1 109 ? 3.561 -19.535 2.245 1.00 57.00 109 ASP A CA 1
ATOM 899 C C . ASP A 1 109 ? 3.792 -19.379 3.750 1.00 57.00 109 ASP A C 1
ATOM 901 O O . ASP A 1 109 ? 2.926 -19.758 4.553 1.00 57.00 109 ASP A O 1
ATOM 905 N N . LYS A 1 110 ? 4.860 -18.676 4.158 1.00 55.97 110 LYS A N 1
ATOM 906 C CA . LYS A 1 110 ? 5.014 -18.192 5.542 1.00 55.97 110 LYS A CA 1
ATOM 907 C C . LYS A 1 110 ? 3.889 -17.214 5.901 1.00 55.97 110 LYS A C 1
ATOM 909 O O . LYS A 1 110 ? 3.271 -17.347 6.960 1.00 55.97 110 LYS A O 1
ATOM 914 N N . SER A 1 111 ? 3.513 -16.304 5.000 1.00 51.69 111 SER A N 1
ATOM 915 C CA . SER A 1 111 ? 2.391 -15.386 5.235 1.00 51.69 111 SER A CA 1
ATOM 916 C C . SER A 1 111 ? 1.001 -16.018 5.061 1.00 51.69 111 SER A C 1
ATOM 918 O O . SER A 1 111 ? 0.069 -15.539 5.698 1.00 51.69 111 SER A O 1
ATOM 920 N N . LYS A 1 112 ? 0.819 -17.130 4.334 1.00 51.22 112 LYS A N 1
ATOM 921 C CA . LYS A 1 112 ? -0.433 -17.920 4.271 1.00 51.22 112 LYS A CA 1
ATOM 922 C C . LYS A 1 112 ? -0.631 -18.764 5.529 1.00 51.22 112 LYS A C 1
ATOM 924 O O . LYS A 1 112 ? -1.754 -18.822 6.033 1.00 51.22 112 LYS A O 1
ATOM 929 N N . LYS A 1 113 ? 0.433 -19.343 6.102 1.00 48.41 113 LYS A N 1
ATOM 930 C CA . LYS A 1 113 ? 0.377 -19.983 7.433 1.00 48.41 113 LYS A CA 1
ATOM 931 C C . LYS A 1 113 ? 0.065 -18.962 8.531 1.00 48.41 113 LYS A C 1
ATOM 933 O O . LYS A 1 113 ? -0.780 -19.229 9.386 1.00 48.41 113 LYS A O 1
ATOM 938 N N . ILE A 1 114 ? 0.640 -17.759 8.452 1.00 53.25 114 ILE A N 1
ATOM 939 C CA . ILE A 1 114 ? 0.272 -16.646 9.340 1.00 53.25 114 ILE A CA 1
ATOM 940 C C . ILE A 1 114 ? -1.167 -16.174 9.050 1.00 53.25 114 ILE A C 1
ATOM 942 O O . ILE A 1 114 ? -1.935 -15.971 9.987 1.00 53.25 114 ILE A O 1
ATOM 946 N N . ARG A 1 115 ? -1.616 -16.085 7.789 1.00 46.25 115 ARG A N 1
ATOM 947 C CA . ARG A 1 115 ? -2.972 -15.623 7.424 1.00 46.25 115 ARG A CA 1
ATOM 948 C C . ARG A 1 115 ? -4.082 -16.611 7.776 1.00 46.25 115 ARG A C 1
ATOM 950 O O . ARG A 1 115 ? -5.136 -16.137 8.180 1.00 46.25 115 ARG A O 1
ATOM 957 N N . LYS A 1 116 ? -3.879 -17.932 7.731 1.00 46.03 116 LYS A N 1
ATOM 958 C CA . LYS A 1 116 ? -4.896 -18.898 8.204 1.00 46.03 116 LYS A CA 1
ATOM 959 C C . LYS A 1 116 ? -5.058 -18.873 9.731 1.00 46.03 116 LYS A C 1
ATOM 961 O O . LYS A 1 116 ? -6.184 -18.908 10.215 1.00 46.03 116 LYS A O 1
ATOM 966 N N . LYS A 1 117 ? -3.974 -18.670 10.494 1.00 44.47 117 LYS A N 1
ATOM 967 C CA . LYS A 1 117 ? -4.055 -18.406 11.949 1.00 44.47 117 LYS A CA 1
ATOM 968 C C . LYS A 1 117 ? -4.573 -16.996 12.281 1.00 44.47 117 LYS A C 1
ATOM 970 O O . LYS A 1 117 ? -5.151 -16.786 13.346 1.00 44.47 117 LYS A O 1
ATOM 975 N N . THR A 1 118 ? -4.417 -16.031 11.371 1.00 46.16 118 THR A N 1
ATOM 976 C CA . THR A 1 118 ? -4.902 -14.655 11.568 1.00 46.16 118 THR A CA 1
ATOM 977 C C . THR A 1 118 ? -6.343 -14.457 11.103 1.00 46.16 118 THR A C 1
ATOM 979 O O . THR A 1 118 ? -7.028 -13.656 11.711 1.00 46.16 118 THR A O 1
ATOM 982 N N . GLN A 1 119 ? -6.865 -15.162 10.095 1.00 47.25 119 GLN A N 1
ATOM 983 C CA . GLN A 1 119 ? -8.250 -14.972 9.634 1.00 47.25 119 GLN A CA 1
ATOM 984 C C . GLN A 1 119 ? -9.291 -15.484 10.635 1.00 47.25 119 GLN A C 1
ATOM 986 O O . GLN A 1 119 ? -10.302 -14.811 10.825 1.00 47.25 119 GLN A O 1
ATOM 991 N N . ILE A 1 120 ? -9.003 -16.571 11.356 1.00 52.12 120 ILE A N 1
ATOM 992 C CA . ILE A 1 120 ? -9.853 -17.026 12.468 1.00 52.12 120 ILE A CA 1
ATOM 993 C C . ILE A 1 120 ? -9.823 -15.990 13.615 1.00 52.12 120 ILE A C 1
ATOM 995 O O . ILE A 1 120 ? -10.868 -15.606 14.123 1.00 52.12 120 ILE A O 1
ATOM 999 N N . ASN A 1 121 ? -8.664 -15.380 13.900 1.00 49.31 121 ASN A N 1
ATOM 1000 C CA . ASN A 1 121 ? -8.533 -14.295 14.890 1.00 49.31 121 ASN A CA 1
ATOM 1001 C C . ASN A 1 121 ? -8.980 -12.894 14.402 1.00 49.31 121 ASN A C 1
ATOM 1003 O O . ASN A 1 121 ? -9.082 -11.963 15.202 1.00 49.31 121 ASN A O 1
ATOM 1007 N N . LYS A 1 122 ? -9.214 -12.685 13.099 1.00 46.72 122 LYS A N 1
ATOM 1008 C CA . LYS A 1 122 ? -9.596 -11.379 12.521 1.00 46.72 122 LYS A CA 1
ATOM 1009 C C . LYS A 1 122 ? -11.112 -11.216 12.422 1.00 46.72 122 LYS A C 1
ATOM 1011 O O . LYS A 1 122 ? -11.585 -10.083 12.436 1.00 46.72 122 LYS A O 1
ATOM 1016 N N . LEU A 1 123 ? -11.863 -12.318 12.402 1.00 51.12 123 LEU A N 1
ATOM 1017 C CA . LEU A 1 123 ? -13.311 -12.297 12.629 1.00 51.12 123 LEU A CA 1
ATOM 1018 C C . LEU A 1 123 ? -13.649 -11.969 14.097 1.00 51.12 123 LEU A C 1
ATOM 1020 O O . LEU A 1 123 ? -14.624 -11.265 14.343 1.00 51.12 123 LEU A O 1
ATOM 1024 N N . GLU A 1 124 ? -12.788 -12.340 15.050 1.00 54.25 124 GLU A N 1
ATOM 1025 C CA . GLU A 1 124 ? -12.959 -12.016 16.480 1.00 54.25 124 GLU A CA 1
ATOM 1026 C C . GLU A 1 124 ? -12.377 -10.653 16.906 1.00 54.25 124 GLU A C 1
ATOM 1028 O O . GLU A 1 124 ? -12.718 -10.138 17.969 1.00 54.25 124 GLU A O 1
ATOM 1033 N N . LYS A 1 125 ? -11.551 -10.005 16.071 1.00 54.66 125 LYS A N 1
ATOM 1034 C CA . LYS A 1 125 ? -11.003 -8.657 16.334 1.00 54.66 125 LYS A CA 1
ATOM 1035 C C . LYS A 1 125 ? -11.660 -7.545 15.517 1.00 54.66 125 LYS A C 1
ATOM 1037 O O . LYS A 1 125 ? -11.026 -6.519 15.253 1.00 54.66 125 LYS A O 1
ATOM 1042 N N . ARG A 1 126 ? -12.939 -7.669 15.137 1.00 59.62 126 ARG A N 1
ATOM 1043 C CA . ARG A 1 126 ? -13.705 -6.447 14.840 1.00 59.62 126 ARG A CA 1
ATOM 1044 C C . ARG A 1 126 ? -13.726 -5.653 16.145 1.00 59.62 126 ARG A C 1
ATOM 1046 O O . ARG A 1 126 ? -14.339 -6.096 17.110 1.00 59.62 126 ARG A O 1
ATOM 1053 N N . VAL A 1 127 ? -12.994 -4.534 16.190 1.00 69.12 127 VAL A N 1
ATOM 1054 C CA . VAL A 1 127 ? -12.966 -3.630 17.348 1.00 69.12 127 VAL A CA 1
ATOM 1055 C C . VAL A 1 127 ? -14.416 -3.363 17.716 1.00 69.12 127 VAL A C 1
ATOM 1057 O O . VAL A 1 127 ? -15.151 -2.772 16.923 1.00 69.12 127 VAL A O 1
ATOM 1060 N N . LYS A 1 128 ? -14.840 -3.898 18.867 1.00 82.94 128 LYS A N 1
ATOM 1061 C CA . LYS A 1 128 ? -16.209 -3.759 19.349 1.00 82.94 128 LYS A CA 1
ATOM 1062 C C . LYS A 1 128 ? -16.535 -2.272 19.327 1.00 82.94 128 LYS A C 1
ATOM 1064 O O . LYS A 1 128 ? -15.772 -1.467 19.863 1.00 82.94 128 LYS A O 1
ATOM 1069 N N . GLU A 1 129 ? -17.618 -1.912 18.645 1.00 90.00 129 GLU A N 1
ATOM 1070 C CA . GLU A 1 129 ? -18.056 -0.522 18.610 1.00 90.00 129 GLU A CA 1
ATOM 1071 C C . GLU A 1 129 ? -18.238 -0.026 20.044 1.00 90.00 129 GLU A C 1
ATOM 1073 O O . GLU A 1 129 ? -18.892 -0.679 20.862 1.00 90.00 129 GLU A O 1
ATOM 1078 N N . ARG A 1 130 ? -17.610 1.109 20.348 1.00 96.12 130 ARG A N 1
ATOM 1079 C CA . ARG A 1 130 ? -17.647 1.723 21.674 1.00 96.12 130 ARG A CA 1
ATOM 1080 C C . ARG A 1 130 ? -18.957 2.479 21.864 1.00 96.12 130 ARG A C 1
ATOM 1082 O O . ARG A 1 130 ? -19.545 2.957 20.890 1.00 96.12 130 ARG A O 1
ATOM 1089 N N . GLN A 1 131 ? -19.402 2.579 23.111 1.00 98.19 131 GLN A N 1
ATOM 1090 C CA . GLN A 1 131 ? -20.538 3.422 23.476 1.00 98.19 131 GLN A CA 1
ATOM 1091 C C . GLN A 1 131 ? -20.138 4.899 23.428 1.00 98.19 131 GLN A C 1
ATOM 1093 O O . GLN A 1 131 ? -18.969 5.226 23.638 1.00 98.19 131 GLN A O 1
ATOM 1098 N N . ILE A 1 132 ? -21.101 5.784 23.170 1.00 98.12 132 ILE A N 1
ATOM 1099 C CA . ILE A 1 132 ? -20.864 7.231 23.071 1.00 98.12 132 ILE A CA 1
ATOM 1100 C C . ILE A 1 132 ? -20.230 7.774 24.362 1.00 98.12 132 ILE A C 1
ATOM 1102 O O . ILE A 1 132 ? -19.266 8.531 24.270 1.00 98.12 132 ILE A O 1
ATOM 1106 N N . LYS A 1 133 ? -20.674 7.312 25.542 1.00 98.25 133 LYS A N 1
ATOM 1107 C CA . LYS A 1 133 ? -20.084 7.696 26.836 1.00 98.25 133 LYS A CA 1
ATOM 1108 C C . LYS A 1 133 ? -18.588 7.367 26.944 1.00 98.25 133 LYS A C 1
ATOM 1110 O O . LYS A 1 133 ? -17.792 8.256 27.210 1.00 98.25 133 LYS A O 1
ATOM 1115 N N . ASP A 1 134 ? -18.198 6.116 26.669 1.00 97.75 134 ASP A N 1
ATOM 1116 C CA . ASP A 1 134 ? -16.781 5.689 26.706 1.00 97.75 134 ASP A CA 1
ATOM 1117 C C . ASP A 1 134 ? -15.940 6.522 25.732 1.00 97.75 134 ASP A C 1
ATOM 1119 O O . ASP A 1 134 ? -14.830 6.942 26.040 1.00 97.75 134 ASP A O 1
ATOM 1123 N N . VAL A 1 135 ? -16.486 6.826 24.553 1.00 97.88 135 VAL A N 1
ATOM 1124 C CA . VAL A 1 135 ? -15.808 7.684 23.579 1.00 97.88 135 VAL A CA 1
ATOM 1125 C C . VAL A 1 135 ? -15.614 9.112 24.105 1.00 97.88 135 VAL A C 1
ATOM 1127 O O . VAL A 1 135 ? -14.527 9.663 23.918 1.00 97.88 135 VAL A O 1
ATOM 1130 N N . GLN A 1 136 ? -16.615 9.704 24.766 1.00 98.31 136 GLN A N 1
ATOM 1131 C CA . GLN A 1 136 ? -16.498 11.029 25.388 1.00 98.31 136 GLN A CA 1
ATOM 1132 C C . GLN A 1 136 ? -15.407 11.046 26.461 1.00 98.31 136 GLN A C 1
ATOM 1134 O O . GLN A 1 136 ? -14.518 11.894 26.390 1.00 98.31 136 GLN A O 1
ATOM 1139 N N . ASP A 1 137 ? -15.421 10.074 27.376 1.00 98.25 137 ASP A N 1
ATOM 1140 C CA . ASP A 1 137 ? -14.447 9.967 28.468 1.00 98.25 137 ASP A CA 1
ATOM 1141 C C . ASP A 1 137 ? -13.017 9.797 27.920 1.00 98.25 137 ASP A C 1
ATOM 1143 O O . ASP A 1 137 ? -12.077 10.464 28.356 1.00 98.25 137 ASP A O 1
ATOM 1147 N N . LYS A 1 138 ? -12.842 8.954 26.892 1.00 98.00 138 LYS A N 1
ATOM 1148 C CA . LYS A 1 138 ? -11.538 8.711 26.251 1.00 98.00 138 LYS A CA 1
ATOM 1149 C C . LYS A 1 138 ? -11.007 9.930 25.503 1.00 98.00 138 LYS A C 1
ATOM 1151 O O . LYS A 1 138 ? -9.807 10.192 25.552 1.00 98.00 138 LYS A O 1
ATOM 1156 N N . VAL A 1 139 ? -11.871 10.663 24.801 1.00 98.19 139 VAL A N 1
ATOM 1157 C CA . VAL A 1 139 ? -11.481 11.890 24.088 1.00 98.19 139 VAL A CA 1
ATOM 1158 C C . VAL A 1 139 ? -11.171 13.016 25.076 1.00 98.19 139 VAL A C 1
ATOM 1160 O O . VAL A 1 139 ? -10.218 13.754 24.840 1.00 98.19 139 VAL A O 1
ATOM 1163 N N . ALA A 1 140 ? -11.925 13.134 26.174 1.00 98.06 140 ALA A N 1
ATOM 1164 C CA . ALA A 1 140 ? -11.664 14.107 27.233 1.00 98.06 140 ALA A CA 1
ATOM 1165 C C . ALA A 1 140 ? -10.299 13.860 27.887 1.00 98.06 140 ALA A C 1
ATOM 1167 O O . ALA A 1 140 ? -9.460 14.756 27.868 1.00 98.06 140 ALA A O 1
ATOM 1168 N N . LEU A 1 141 ? -10.028 12.625 28.328 1.00 97.88 141 LEU A N 1
ATOM 1169 C CA . LEU A 1 141 ? -8.731 12.242 28.893 1.00 97.88 141 LEU A CA 1
ATOM 1170 C C . LEU A 1 141 ? -7.580 12.488 27.907 1.00 97.88 141 LEU A C 1
ATOM 1172 O O . LEU A 1 141 ? -6.519 12.976 28.281 1.00 97.88 141 LEU A O 1
ATOM 1176 N N . TRP A 1 142 ? -7.777 12.165 26.626 1.00 98.25 142 TRP A N 1
ATOM 1177 C CA . TRP A 1 142 ? -6.762 12.401 25.600 1.00 98.25 142 TRP A CA 1
ATOM 1178 C C . TRP A 1 142 ? -6.441 13.892 25.415 1.00 98.25 142 TRP A C 1
ATOM 1180 O O . TRP A 1 142 ? -5.274 14.245 25.242 1.00 98.25 142 TRP A O 1
ATOM 1190 N N . ARG A 1 143 ? -7.454 14.766 25.473 1.00 97.88 143 ARG A N 1
ATOM 1191 C CA . ARG A 1 143 ? -7.277 16.224 25.386 1.00 97.88 143 ARG A CA 1
ATOM 1192 C C . ARG A 1 143 ? -6.659 16.801 26.651 1.00 97.88 143 ARG A C 1
ATOM 1194 O O . ARG A 1 143 ? -5.735 17.595 26.539 1.00 97.88 143 ARG A O 1
ATOM 1201 N N . GLU A 1 144 ? -7.083 16.334 27.819 1.00 97.44 144 GLU A N 1
ATOM 1202 C CA . GLU A 1 144 ? -6.504 16.707 29.110 1.00 97.44 144 GLU A CA 1
ATOM 1203 C C . GLU A 1 144 ? -5.010 16.363 29.183 1.00 97.44 144 GLU A C 1
ATOM 1205 O O . GLU A 1 144 ? -4.210 17.200 29.578 1.00 97.44 144 GLU A O 1
ATOM 1210 N N . LEU A 1 145 ? -4.597 15.180 28.715 1.00 97.75 145 LEU A N 1
ATOM 1211 C CA . LEU A 1 145 ? -3.181 14.788 28.665 1.00 97.75 145 LEU A CA 1
ATOM 1212 C C . LEU A 1 145 ? -2.338 15.646 27.708 1.00 97.75 145 LEU A C 1
ATOM 1214 O O . LEU A 1 145 ? -1.131 15.771 27.891 1.00 97.75 145 LEU A O 1
ATOM 1218 N N . HIS A 1 146 ? -2.947 16.196 26.660 1.00 97.81 146 HIS A N 1
ATOM 1219 C CA . HIS A 1 146 ? -2.254 17.044 25.691 1.00 97.81 146 HIS A CA 1
ATOM 1220 C C . HIS A 1 146 ? -2.205 18.517 26.135 1.00 97.81 146 HIS A C 1
ATOM 1222 O O . HIS A 1 146 ? -1.218 19.210 25.894 1.00 97.81 146 HIS A O 1
ATOM 1228 N N . GLU A 1 147 ? -3.275 19.006 26.764 1.00 96.62 147 GLU A N 1
ATOM 1229 C CA . GLU A 1 147 ? -3.452 20.410 27.165 1.00 96.62 147 GLU A CA 1
ATOM 1230 C C . GLU A 1 147 ? -3.075 20.674 28.631 1.00 96.62 147 GLU A C 1
ATOM 1232 O O . GLU A 1 147 ? -2.949 21.831 29.031 1.00 96.62 147 GLU A O 1
ATOM 1237 N N . GLY A 1 148 ? -2.885 19.615 29.417 1.00 94.69 148 GLY A N 1
ATOM 1238 C CA . GLY A 1 148 ? -2.554 19.662 30.833 1.00 94.69 148 GLY A CA 1
ATOM 1239 C C . GLY A 1 148 ? -1.158 20.221 31.138 1.00 94.69 148 GLY A C 1
ATOM 1240 O O . GLY A 1 148 ? -0.409 20.609 30.237 1.00 94.69 148 GLY A O 1
ATOM 1241 N N . PRO A 1 149 ? -0.783 20.271 32.431 1.00 94.50 149 PRO A N 1
ATOM 1242 C CA . PRO A 1 149 ? 0.503 20.823 32.867 1.00 94.50 149 PRO A CA 1
ATOM 1243 C C . PRO A 1 149 ? 1.690 20.042 32.285 1.00 94.50 149 PRO A C 1
ATOM 1245 O O . PRO A 1 149 ? 2.690 20.634 31.883 1.00 94.50 149 PRO A O 1
ATOM 1248 N N . GLU A 1 150 ? 1.547 18.722 32.163 1.00 93.75 150 GLU A N 1
ATOM 1249 C CA . GLU A 1 150 ? 2.449 17.860 31.404 1.00 93.75 150 GLU A CA 1
ATOM 1250 C C . GLU A 1 150 ? 1.959 17.772 29.956 1.00 93.75 150 GLU A C 1
ATOM 1252 O O . GLU A 1 150 ? 1.253 16.835 29.594 1.00 93.75 150 GLU A O 1
ATOM 1257 N N . LYS A 1 151 ? 2.301 18.758 29.118 1.00 95.50 151 LYS A N 1
ATOM 1258 C CA . LYS A 1 151 ? 1.910 18.764 27.698 1.00 95.50 151 LYS A CA 1
ATOM 1259 C C . LYS A 1 151 ? 2.527 17.576 26.955 1.00 95.50 151 LYS A C 1
ATOM 1261 O O . LYS A 1 151 ? 3.653 17.656 26.460 1.00 95.50 151 LYS A O 1
ATOM 1266 N N . LEU A 1 152 ? 1.796 16.467 26.866 1.00 96.56 152 LEU A N 1
ATOM 1267 C CA . LEU A 1 152 ? 2.215 15.301 26.096 1.00 96.56 152 LEU A CA 1
ATOM 1268 C C . LEU A 1 152 ? 1.923 15.516 24.611 1.00 96.56 152 LEU A C 1
ATOM 1270 O O . LEU A 1 152 ? 0.892 16.066 24.234 1.00 96.56 152 LEU A O 1
ATOM 1274 N N . ASN A 1 153 ? 2.796 15.001 23.743 1.00 97.50 153 ASN A N 1
ATOM 1275 C CA . ASN A 1 153 ? 2.492 14.900 22.316 1.00 97.50 153 ASN A CA 1
ATOM 1276 C C . ASN A 1 153 ? 1.217 14.048 22.116 1.00 97.50 153 ASN A C 1
ATOM 1278 O O . ASN A 1 153 ? 1.034 13.032 22.791 1.00 97.50 153 ASN A O 1
ATOM 1282 N N . LEU A 1 154 ? 0.357 14.430 21.164 1.00 96.50 154 LEU A N 1
ATOM 1283 C CA . LEU A 1 154 ? -0.888 13.733 20.816 1.00 96.50 154 LEU A CA 1
ATOM 1284 C C . LEU A 1 154 ? -0.698 12.226 20.599 1.00 96.50 154 LEU A C 1
ATOM 1286 O O . LEU A 1 154 ? -1.578 11.452 20.977 1.00 96.50 154 LEU A O 1
ATOM 1290 N N . ASP A 1 155 ? 0.433 11.806 20.021 1.00 97.25 155 ASP A N 1
ATOM 1291 C CA . ASP A 1 155 ? 0.762 10.385 19.830 1.00 97.25 155 ASP A CA 1
ATOM 1292 C C . ASP A 1 155 ? 0.988 9.659 21.162 1.00 97.25 155 ASP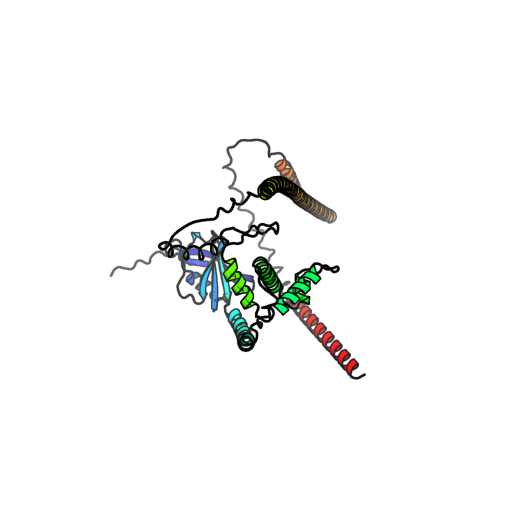 A C 1
ATOM 1294 O O . ASP A 1 155 ? 0.458 8.569 21.379 1.00 97.25 155 ASP A O 1
ATOM 1298 N N . VAL A 1 156 ? 1.724 10.286 22.082 1.00 97.56 156 VAL A N 1
ATOM 1299 C CA . VAL A 1 156 ? 2.018 9.740 23.417 1.00 97.56 156 VAL A CA 1
ATOM 1300 C C . VAL A 1 156 ? 0.748 9.707 24.269 1.00 97.56 156 VAL A C 1
ATOM 1302 O O . VAL A 1 156 ? 0.457 8.706 24.926 1.00 97.56 156 VAL A O 1
ATOM 1305 N N . ALA A 1 157 ? -0.065 10.761 24.204 1.00 97.88 157 ALA A N 1
ATOM 1306 C CA . ALA A 1 157 ? -1.365 10.805 24.862 1.00 97.88 157 ALA A CA 1
ATOM 1307 C C . ALA A 1 157 ? -2.315 9.716 24.317 1.00 97.88 157 ALA A C 1
ATOM 1309 O O . ALA A 1 157 ? -3.013 9.055 25.085 1.00 97.88 157 ALA A O 1
ATOM 1310 N N . ALA A 1 158 ? -2.316 9.466 23.003 1.00 97.75 158 ALA A N 1
ATOM 1311 C CA . ALA A 1 158 ? -3.124 8.405 22.397 1.00 97.75 158 ALA A CA 1
ATOM 1312 C C . ALA A 1 158 ? -2.689 7.005 22.871 1.00 97.75 158 ALA A C 1
ATOM 1314 O O . ALA A 1 158 ? -3.537 6.158 23.170 1.00 97.75 158 ALA A O 1
ATOM 1315 N N . GLN A 1 159 ? -1.376 6.777 23.013 1.00 97.19 159 GLN A N 1
ATOM 1316 C CA . GLN A 1 159 ? -0.836 5.543 23.593 1.00 97.19 159 GLN A CA 1
ATOM 1317 C C . GLN A 1 159 ? -1.313 5.343 25.038 1.00 97.19 159 GLN A C 1
ATOM 1319 O O . GLN A 1 159 ? -1.796 4.259 25.365 1.00 97.19 159 GLN A O 1
ATOM 1324 N N . ARG A 1 160 ? -1.285 6.392 25.877 1.00 97.25 160 ARG A N 1
ATOM 1325 C CA . ARG A 1 160 ? -1.812 6.353 27.259 1.00 97.25 160 ARG A CA 1
ATOM 1326 C C . ARG A 1 160 ? -3.299 5.974 27.304 1.00 97.25 160 ARG A C 1
ATOM 1328 O O . ARG A 1 160 ? -3.716 5.197 28.156 1.00 97.25 160 ARG A O 1
ATOM 1335 N N . VAL A 1 161 ? -4.097 6.468 26.356 1.00 97.25 161 VAL A N 1
ATOM 1336 C CA . VAL A 1 161 ? -5.549 6.205 26.272 1.00 97.25 161 VAL A CA 1
ATOM 1337 C C . VAL A 1 161 ? -5.861 4.809 25.697 1.00 97.25 161 VAL A C 1
ATOM 1339 O O . VAL A 1 161 ? -6.997 4.332 25.802 1.00 97.25 161 VAL A O 1
ATOM 1342 N N . SER A 1 162 ? -4.856 4.113 25.145 1.00 96.06 162 SER A N 1
ATOM 1343 C CA . SER A 1 162 ? -4.976 2.803 24.484 1.00 96.06 162 SER A CA 1
ATOM 1344 C C . SER A 1 162 ? -5.929 2.808 23.279 1.00 96.06 162 SER A C 1
ATOM 1346 O O . SER A 1 162 ? -6.639 1.834 23.014 1.00 96.06 162 SER A O 1
ATOM 1348 N N . ILE A 1 163 ? -5.965 3.918 22.534 1.00 95.75 163 ILE A N 1
ATOM 1349 C CA . ILE A 1 163 ? -6.724 4.050 21.284 1.00 95.75 163 ILE A CA 1
ATOM 1350 C C . ILE A 1 163 ? -5.810 4.679 20.235 1.00 95.75 163 ILE A C 1
ATOM 1352 O O . ILE A 1 163 ? -5.101 5.640 20.511 1.00 95.75 163 ILE A O 1
ATOM 1356 N N . ALA A 1 164 ? -5.826 4.147 19.012 1.00 96.12 164 ALA A N 1
ATOM 1357 C CA . ALA A 1 164 ? -5.046 4.718 17.920 1.00 96.12 164 ALA A CA 1
ATOM 1358 C C . ALA A 1 164 ? -5.430 6.190 17.687 1.00 96.12 164 ALA A C 1
ATOM 1360 O O . ALA A 1 164 ? -6.617 6.501 17.565 1.00 96.12 164 ALA A O 1
ATOM 1361 N N . ARG A 1 165 ? -4.431 7.072 17.543 1.00 97.31 165 ARG A N 1
ATOM 1362 C CA . ARG A 1 165 ? -4.616 8.523 17.355 1.00 97.31 165 ARG A CA 1
ATOM 1363 C C . ARG A 1 165 ? -5.658 8.862 16.290 1.00 97.31 165 ARG A C 1
ATOM 1365 O O . ARG A 1 165 ? -6.615 9.565 16.579 1.00 97.31 165 ARG A O 1
ATOM 1372 N N . LYS A 1 166 ? -5.560 8.245 15.107 1.00 96.25 166 LYS A N 1
ATOM 1373 C CA . LYS A 1 166 ? -6.526 8.425 14.006 1.00 96.25 166 LYS A CA 1
ATOM 1374 C C . LYS A 1 166 ? -7.985 8.176 14.424 1.00 96.25 166 LYS A C 1
ATOM 1376 O O . LYS A 1 166 ? -8.894 8.820 13.914 1.00 96.25 166 LYS A O 1
ATOM 1381 N N . THR A 1 167 ? -8.219 7.219 15.323 1.00 96.06 167 THR A N 1
ATOM 1382 C CA . THR A 1 167 ? -9.568 6.910 15.825 1.00 96.06 167 THR A CA 1
ATOM 1383 C C . THR A 1 167 ? -10.038 7.957 16.834 1.00 96.06 167 THR A C 1
ATOM 1385 O O . THR A 1 167 ? -11.196 8.356 16.782 1.00 96.06 167 THR A O 1
ATOM 1388 N N . LEU A 1 168 ? -9.150 8.436 17.714 1.00 97.94 168 LEU A N 1
ATOM 1389 C CA . LEU A 1 168 ? -9.449 9.536 18.640 1.00 97.94 168 LEU A CA 1
ATOM 1390 C C . LEU A 1 168 ? -9.740 10.847 17.896 1.00 97.94 168 LEU A C 1
ATOM 1392 O O . LEU A 1 168 ? -10.676 11.550 18.266 1.00 97.94 168 LEU A O 1
ATOM 1396 N N . ASP A 1 169 ? -9.004 11.134 16.819 1.00 97.75 169 ASP A N 1
ATOM 1397 C CA . ASP A 1 169 ? -9.254 12.279 15.937 1.00 97.75 169 ASP A CA 1
ATOM 1398 C C . ASP A 1 169 ? -10.657 12.225 15.311 1.00 97.75 169 ASP A C 1
ATOM 1400 O O . ASP A 1 169 ? -11.404 13.204 15.379 1.00 97.75 169 ASP A O 1
ATOM 1404 N N . ASP A 1 170 ? -11.050 11.073 14.748 1.00 97.12 170 ASP A N 1
ATOM 1405 C CA . ASP A 1 170 ? -12.406 10.881 14.213 1.00 97.12 170 ASP A CA 1
ATOM 1406 C C . ASP A 1 170 ? -13.464 11.057 15.309 1.00 97.12 170 ASP A C 1
ATOM 1408 O O . ASP A 1 170 ? -14.414 11.817 15.133 1.00 97.12 170 ASP A O 1
ATOM 1412 N N . TYR A 1 171 ? -13.284 10.419 16.467 1.00 98.06 171 TYR A N 1
ATOM 1413 C CA . TYR A 1 171 ? -14.211 10.550 17.589 1.00 98.06 171 TYR A CA 1
ATOM 1414 C C . TYR A 1 171 ? -14.375 11.997 18.044 1.00 98.06 171 TYR A C 1
ATOM 1416 O O . TYR A 1 171 ? -15.501 12.477 18.179 1.00 98.06 171 TYR A O 1
ATOM 1424 N N . HIS A 1 172 ? -13.269 12.717 18.211 1.00 98.06 172 HIS A N 1
ATOM 1425 C CA . HIS A 1 172 ? -13.281 14.124 18.581 1.00 98.06 172 HIS A CA 1
ATOM 1426 C C . HIS A 1 172 ? -14.025 14.983 17.545 1.00 98.06 172 HIS A C 1
ATOM 1428 O O . HIS A 1 172 ? -14.844 15.831 17.908 1.00 98.06 172 HIS A O 1
ATOM 1434 N N . LEU A 1 173 ? -13.809 14.728 16.249 1.00 96.44 173 LEU A N 1
ATOM 1435 C CA . LEU A 1 173 ? -14.517 15.416 15.170 1.00 96.44 173 LEU A CA 1
ATOM 1436 C C . LEU A 1 173 ? -16.030 15.154 15.205 1.00 96.44 173 LEU A C 1
ATOM 1438 O O . LEU A 1 173 ? -16.810 16.101 15.079 1.00 96.44 173 LEU A O 1
ATOM 1442 N N . GLN A 1 174 ? -16.446 13.896 15.377 1.00 97.56 174 GLN A N 1
ATOM 1443 C CA . GLN A 1 174 ? -17.860 13.511 15.434 1.00 97.56 174 GLN A CA 1
ATOM 1444 C C . GLN A 1 174 ? -18.565 14.136 16.642 1.00 97.56 174 GLN A C 1
ATOM 1446 O O . GLN A 1 174 ? -19.640 14.711 16.483 1.00 97.56 174 GLN A O 1
ATOM 1451 N N . LEU A 1 175 ? -17.936 14.099 17.824 1.00 97.94 175 LEU A N 1
ATOM 1452 C CA . LEU A 1 175 ? -18.459 14.731 19.041 1.00 97.94 175 LEU A CA 1
ATOM 1453 C C . LEU A 1 175 ? -18.655 16.241 18.849 1.00 97.94 175 LEU A C 1
ATOM 1455 O O . LEU A 1 175 ? -19.710 16.777 19.187 1.00 97.94 175 LEU A O 1
ATOM 1459 N N . ARG A 1 176 ? -17.675 16.927 18.245 1.00 97.19 176 ARG A N 1
ATOM 1460 C CA . ARG A 1 176 ? -17.770 18.365 17.959 1.00 97.19 176 ARG A CA 1
ATOM 1461 C C . ARG A 1 176 ? -18.919 18.685 16.998 1.00 97.19 176 ARG A C 1
ATOM 1463 O O . ARG A 1 176 ? -19.688 19.600 17.271 1.00 97.19 176 ARG A O 1
ATOM 1470 N N . ARG A 1 177 ? -19.068 17.925 15.905 1.00 95.62 177 ARG A N 1
ATOM 1471 C CA . ARG A 1 177 ? -20.165 18.119 14.935 1.00 95.62 177 ARG A CA 1
ATOM 1472 C C . ARG A 1 177 ? -21.532 17.859 15.556 1.00 95.62 177 ARG A C 1
ATOM 1474 O O . ARG A 1 177 ? -22.443 18.655 15.370 1.00 95.62 177 ARG A O 1
ATOM 1481 N N . ALA A 1 178 ? -21.662 16.778 16.317 1.00 97.06 178 ALA A N 1
ATOM 1482 C CA . ALA A 1 178 ? -22.894 16.453 17.020 1.00 97.06 178 ALA A CA 1
ATOM 1483 C C . ALA A 1 178 ? -23.281 17.549 18.027 1.00 97.06 178 ALA A C 1
ATOM 1485 O O . ALA A 1 178 ? -24.445 17.936 18.079 1.00 97.06 178 ALA A O 1
ATOM 1486 N N . LYS A 1 179 ? -22.306 18.131 18.741 1.00 96.94 179 LYS A N 1
ATOM 1487 C CA . LYS A 1 179 ? -22.537 19.284 19.624 1.00 96.94 179 LYS A CA 1
ATOM 1488 C C . LYS A 1 179 ? -23.062 20.506 18.860 1.00 96.94 179 LYS A C 1
ATOM 1490 O O . LYS A 1 179 ? -23.992 21.148 19.327 1.00 96.94 179 LYS A O 1
ATOM 1495 N N . THR A 1 180 ? -22.518 20.806 17.678 1.00 95.06 180 THR A N 1
ATOM 1496 C CA . THR A 1 180 ? -23.020 21.896 16.814 1.00 95.06 180 THR A CA 1
ATOM 1497 C C . THR A 1 180 ? -24.448 21.653 16.314 1.00 95.06 180 THR A C 1
ATOM 1499 O O . THR A 1 180 ? -25.182 22.604 16.071 1.00 95.06 180 THR A O 1
ATOM 1502 N N . LEU A 1 181 ? -24.848 20.389 16.178 1.00 95.69 181 LEU A N 1
ATOM 1503 C CA . LEU A 1 181 ? -26.179 19.967 15.738 1.00 95.69 181 LEU A CA 1
ATOM 1504 C C . LEU A 1 181 ? -27.158 19.747 16.907 1.00 95.69 181 LEU A C 1
ATOM 1506 O O . LEU A 1 181 ? -28.200 19.128 16.710 1.00 95.69 181 LEU A O 1
ATOM 1510 N N . ASN A 1 182 ? -26.828 20.222 18.116 1.00 96.31 182 ASN A N 1
ATOM 1511 C CA . ASN A 1 182 ? -27.633 20.054 19.332 1.00 96.31 182 ASN A CA 1
ATOM 1512 C C . ASN A 1 182 ? -27.999 18.586 19.637 1.00 96.31 182 ASN A C 1
ATOM 1514 O O . ASN A 1 182 ? -29.103 18.293 20.090 1.00 96.31 182 ASN A O 1
ATOM 1518 N N . PHE A 1 183 ? -27.081 17.648 19.383 1.00 97.44 183 PHE A N 1
ATOM 1519 C CA . PHE A 1 183 ? -27.270 16.245 19.747 1.00 97.44 183 PHE A CA 1
ATOM 1520 C C . PHE A 1 183 ? -27.363 16.076 21.272 1.00 97.44 183 PHE A C 1
ATOM 1522 O O . PHE A 1 183 ? -26.473 16.516 22.004 1.00 97.44 183 PHE A O 1
ATOM 1529 N N . ASP A 1 184 ? -28.406 15.394 21.747 1.00 98.00 184 ASP A N 1
ATOM 1530 C CA . ASP A 1 184 ? -28.594 15.078 23.166 1.00 98.00 184 ASP A CA 1
ATOM 1531 C C . ASP A 1 184 ? -27.727 13.875 23.578 1.00 98.00 184 ASP A C 1
ATOM 1533 O O . ASP A 1 184 ? -28.094 12.707 23.405 1.00 98.00 184 ASP A O 1
ATOM 1537 N N . PHE A 1 185 ? -26.541 14.169 24.114 1.00 98.19 185 PHE A N 1
ATOM 1538 C CA . PHE A 1 185 ? -25.599 13.148 24.567 1.00 98.19 185 PHE A CA 1
ATOM 1539 C C . PHE A 1 185 ? -26.102 12.361 25.778 1.00 98.19 185 PHE A C 1
ATOM 1541 O O . PHE A 1 185 ? -25.805 11.173 25.867 1.00 98.19 185 PHE A O 1
ATOM 1548 N N . GLU A 1 186 ? -26.872 12.969 26.685 1.00 97.88 186 GLU A N 1
ATOM 1549 C CA . GLU A 1 186 ? -27.335 12.291 27.902 1.00 97.88 186 GLU A CA 1
ATOM 1550 C C . GLU A 1 186 ? -28.355 11.206 27.578 1.00 97.88 186 GLU A C 1
ATOM 1552 O O . GLU A 1 186 ? -28.255 10.082 28.085 1.00 97.88 186 GLU A O 1
ATOM 1557 N N . LYS A 1 187 ? -29.282 11.512 26.666 1.00 98.38 187 LYS A N 1
ATOM 1558 C CA . LYS A 1 187 ? -30.281 10.554 26.187 1.00 98.38 187 LYS A CA 1
ATOM 1559 C C . LYS A 1 187 ? -29.655 9.369 25.449 1.00 98.38 187 LYS A C 1
ATOM 1561 O O . LYS A 1 187 ? -30.143 8.249 25.572 1.00 98.38 187 LYS A O 1
ATOM 1566 N N . HIS A 1 188 ? -28.570 9.595 24.705 1.00 98.44 188 HIS A N 1
ATOM 1567 C CA . HIS A 1 188 ? -27.960 8.589 23.826 1.00 98.44 188 HIS A CA 1
ATOM 1568 C C . HIS A 1 188 ? -26.603 8.051 24.314 1.00 98.44 188 HIS A C 1
ATOM 1570 O O . HIS A 1 188 ? -25.904 7.371 23.567 1.00 98.44 188 HIS A O 1
ATOM 1576 N N . LYS A 1 189 ? -26.210 8.285 25.571 1.00 98.00 189 LYS A N 1
ATOM 1577 C CA . LYS A 1 189 ? -24.872 7.923 26.082 1.00 98.00 189 LYS A CA 1
ATOM 1578 C C . LYS A 1 189 ? -24.522 6.429 26.011 1.00 98.00 189 LYS A C 1
ATOM 1580 O O . LYS A 1 189 ? -23.347 6.080 25.894 1.00 98.00 189 LYS A O 1
ATOM 1585 N N . PHE A 1 190 ? -25.524 5.549 26.054 1.00 97.94 190 PHE A N 1
ATOM 1586 C CA . PHE A 1 190 ? -25.350 4.091 25.979 1.00 97.94 190 PHE A CA 1
ATOM 1587 C C . PHE A 1 190 ? -25.417 3.528 24.553 1.00 97.94 190 PHE A C 1
ATOM 1589 O O . PHE A 1 190 ? -25.109 2.348 24.352 1.00 97.94 190 PHE A O 1
ATOM 1596 N N . GLU A 1 191 ? -25.779 4.358 23.571 1.00 98.25 191 GLU A N 1
ATOM 1597 C CA . GLU A 1 191 ? -25.782 3.981 22.161 1.00 98.25 191 GLU A CA 1
ATOM 1598 C C . GLU A 1 191 ? -24.355 3.811 21.638 1.00 98.25 191 GLU A C 1
ATOM 1600 O O . GLU A 1 191 ? -23.389 4.371 22.165 1.00 98.25 191 GLU A O 1
ATOM 1605 N N . LYS A 1 192 ? -24.205 3.021 20.574 1.00 98.00 192 LYS A N 1
ATOM 1606 C CA . LYS A 1 192 ? -22.907 2.813 19.921 1.00 98.00 192 LYS A CA 1
ATOM 1607 C C . LYS A 1 192 ? -22.499 4.040 19.109 1.00 98.00 192 LYS A C 1
ATOM 1609 O O . LYS A 1 192 ? -23.338 4.739 18.548 1.00 98.00 192 LYS A O 1
ATOM 1614 N N . MET A 1 193 ? -21.194 4.233 18.931 1.00 97.19 193 MET A N 1
ATOM 1615 C CA . MET A 1 193 ? -20.635 5.345 18.150 1.00 97.19 193 MET A CA 1
ATOM 1616 C C . MET A 1 193 ? -21.161 5.416 16.700 1.00 97.1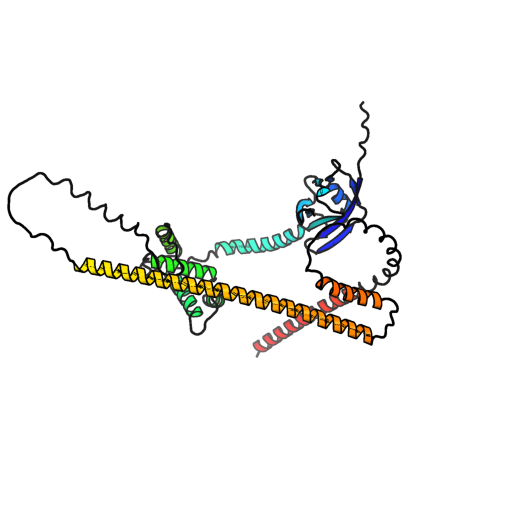9 193 MET A C 1
ATOM 1618 O O . MET A 1 193 ? -21.215 6.494 16.105 1.00 97.19 193 MET A O 1
ATOM 1622 N N . GLY A 1 194 ? -21.596 4.287 16.127 1.00 96.56 194 GLY A N 1
ATOM 1623 C CA . GLY A 1 194 ? -22.258 4.249 14.819 1.00 96.56 194 GLY A CA 1
ATOM 1624 C C . GLY A 1 194 ? -23.549 5.077 14.755 1.00 96.56 194 GLY A C 1
ATOM 1625 O O . GLY A 1 194 ? -23.805 5.714 13.733 1.00 96.56 194 GLY A O 1
ATOM 1626 N N . PHE A 1 195 ? -24.315 5.144 15.851 1.00 97.88 195 PHE A N 1
ATOM 1627 C CA . PHE A 1 195 ? -25.535 5.951 15.951 1.00 97.88 195 PHE A CA 1
ATOM 1628 C C . PHE A 1 195 ? -25.226 7.447 15.805 1.00 97.88 195 PHE A C 1
ATOM 1630 O O . PHE A 1 195 ? -25.844 8.133 14.991 1.00 97.88 195 PHE A O 1
ATOM 1637 N N . LEU A 1 196 ? -24.195 7.930 16.510 1.00 97.38 196 LEU A N 1
ATOM 1638 C CA . LEU A 1 196 ? -23.746 9.322 16.429 1.00 97.38 196 LEU A CA 1
ATOM 1639 C C . LEU A 1 196 ? -23.298 9.694 15.012 1.00 97.38 196 LEU A C 1
ATOM 1641 O O . LEU A 1 196 ? -23.687 10.733 14.485 1.00 97.38 196 LEU A O 1
ATOM 1645 N N . ARG A 1 197 ? -22.503 8.827 14.369 1.00 97.19 197 ARG A N 1
ATOM 1646 C CA . ARG A 1 197 ? -22.029 9.049 12.992 1.00 97.19 197 ARG A CA 1
ATOM 1647 C C . ARG A 1 197 ? -23.187 9.143 12.001 1.00 97.19 197 ARG A C 1
ATOM 1649 O O . ARG A 1 197 ? -23.148 9.986 11.108 1.00 97.19 197 ARG A O 1
ATOM 1656 N N . LYS A 1 198 ? -24.212 8.298 12.161 1.00 96.88 198 LYS A N 1
ATOM 1657 C CA . LYS A 1 198 ? -25.425 8.346 11.337 1.00 96.88 198 LYS A CA 1
ATOM 1658 C C . LYS A 1 198 ? -26.174 9.663 11.547 1.00 96.88 198 LYS A C 1
ATOM 1660 O O . LYS A 1 198 ? -26.433 10.355 10.572 1.00 96.88 198 LYS A O 1
ATOM 1665 N N . PHE A 1 199 ? -26.401 10.068 12.797 1.00 97.44 199 PHE A N 1
ATOM 1666 C CA . PHE A 1 199 ? -27.031 11.353 13.118 1.00 97.44 199 PHE A CA 1
ATOM 1667 C C . PHE A 1 199 ? -26.289 12.549 12.496 1.00 97.44 199 PHE A C 1
ATOM 1669 O O . PHE A 1 199 ? -26.913 13.420 11.891 1.00 97.44 199 PHE A O 1
ATOM 1676 N N . VAL A 1 200 ? -24.956 12.586 12.615 1.00 96.44 200 VAL A N 1
ATOM 1677 C CA . VAL A 1 200 ? -24.125 13.659 12.040 1.00 96.44 200 VAL A CA 1
ATOM 1678 C C . VAL A 1 200 ? -24.185 13.651 10.513 1.00 96.44 200 VAL A C 1
ATOM 1680 O O . VAL A 1 200 ? -24.167 14.716 9.905 1.00 96.44 200 VAL A O 1
ATOM 1683 N N . LYS A 1 201 ? -24.260 12.478 9.877 1.00 95.25 201 LYS A N 1
ATOM 1684 C CA . LYS A 1 201 ? -24.402 12.365 8.421 1.00 95.25 201 LYS A CA 1
ATOM 1685 C C . LYS A 1 201 ? -25.771 12.863 7.949 1.00 95.25 201 LYS A C 1
ATOM 1687 O O . LYS A 1 201 ? -25.822 13.652 7.010 1.00 95.25 201 LYS A O 1
ATOM 1692 N N . ASP A 1 202 ? -26.840 12.437 8.614 1.00 94.88 202 ASP A N 1
ATOM 1693 C CA . ASP A 1 202 ? -28.219 12.737 8.220 1.00 94.88 202 ASP A CA 1
ATOM 1694 C C . ASP A 1 202 ? -28.544 14.234 8.402 1.00 94.88 202 ASP A C 1
ATOM 1696 O O . ASP A 1 202 ? -29.224 14.822 7.567 1.00 94.88 202 ASP A O 1
ATOM 1700 N N . ASN A 1 203 ? -27.979 14.884 9.428 1.00 93.56 203 ASN A N 1
ATOM 1701 C CA . ASN A 1 203 ? -28.199 16.313 9.705 1.00 93.56 203 ASN A CA 1
ATOM 1702 C C . ASN A 1 203 ? -27.085 17.240 9.183 1.00 93.56 203 ASN A C 1
ATOM 1704 O O . ASN A 1 203 ? -27.286 18.444 9.047 1.00 93.56 203 ASN A O 1
ATOM 1708 N N . GLY A 1 204 ? -25.898 16.702 8.896 1.00 84.12 204 GLY A N 1
ATOM 1709 C CA . GLY A 1 204 ? -24.744 17.450 8.386 1.00 84.12 204 GLY A CA 1
ATOM 1710 C C . GLY A 1 204 ? -24.580 17.397 6.865 1.00 84.12 204 GLY A C 1
ATOM 1711 O O . GLY A 1 204 ? -23.667 18.032 6.339 1.00 84.12 204 GLY A O 1
ATOM 1712 N N . GLY A 1 205 ? -25.445 16.652 6.162 1.00 65.81 205 GLY A N 1
ATOM 1713 C CA . GLY A 1 205 ? -25.391 16.420 4.713 1.00 65.81 205 GLY A CA 1
ATOM 1714 C C . GLY A 1 205 ? -25.517 17.671 3.835 1.00 65.81 205 GLY A C 1
ATOM 1715 O O . GLY A 1 205 ? -25.174 17.610 2.660 1.00 65.81 205 GLY A O 1
ATOM 1716 N N . ASN A 1 206 ? -25.903 18.818 4.401 1.00 55.38 206 ASN A N 1
ATOM 1717 C CA . ASN A 1 206 ? -25.929 20.103 3.705 1.00 55.38 206 ASN A CA 1
ATOM 1718 C C . ASN A 1 206 ? -24.826 21.034 4.231 1.00 55.38 206 ASN A C 1
ATOM 1720 O O . ASN A 1 206 ? -25.078 21.957 4.998 1.00 55.38 206 ASN A O 1
ATOM 1724 N N . SER A 1 207 ? -23.590 20.757 3.805 1.00 55.16 207 SER A N 1
ATOM 1725 C CA . SER A 1 207 ? -22.456 21.691 3.719 1.00 55.16 207 SER A CA 1
ATOM 1726 C C . SER A 1 207 ? -22.346 22.746 4.835 1.00 55.16 207 SER A C 1
ATOM 1728 O O . SER A 1 207 ? -22.459 23.949 4.593 1.00 55.16 207 SER A O 1
ATOM 1730 N N . LEU A 1 208 ? -22.029 22.312 6.057 1.00 55.75 208 LEU A N 1
ATOM 1731 C CA . LEU A 1 208 ? -21.369 23.196 7.020 1.00 55.75 208 LEU A CA 1
ATOM 1732 C C . LEU A 1 208 ? -19.901 23.353 6.593 1.00 55.75 208 LEU A C 1
ATOM 1734 O O . LEU A 1 208 ? -19.040 22.553 6.962 1.00 55.75 208 LEU A O 1
ATOM 1738 N N . THR A 1 209 ? -19.613 24.373 5.783 1.00 50.16 209 THR A N 1
ATOM 1739 C CA . THR A 1 209 ? -18.243 24.852 5.563 1.00 50.16 209 THR A CA 1
ATOM 1740 C C . THR A 1 209 ? -17.754 25.486 6.860 1.00 50.16 209 THR A C 1
ATOM 1742 O O . THR A 1 209 ? -18.209 26.562 7.248 1.00 50.16 209 THR A O 1
ATOM 1745 N N . PHE A 1 210 ? -16.847 24.808 7.559 1.00 53.72 210 PHE A N 1
ATOM 1746 C CA . PHE A 1 210 ? -16.168 25.383 8.714 1.00 53.72 210 PHE A CA 1
ATOM 1747 C C . PHE A 1 210 ? -15.177 26.439 8.216 1.00 53.72 210 PHE A C 1
ATOM 1749 O O . PHE A 1 210 ? -14.245 26.109 7.488 1.00 53.72 210 PHE A O 1
ATOM 1756 N N . ASN A 1 211 ? -15.386 27.701 8.593 1.00 46.38 211 ASN A N 1
ATOM 1757 C CA . ASN A 1 211 ? -14.376 28.742 8.429 1.00 46.38 211 ASN A CA 1
ATOM 1758 C C . ASN A 1 211 ? -13.393 28.659 9.614 1.00 46.38 211 ASN A C 1
ATOM 1760 O O . ASN A 1 211 ? -13.811 28.332 10.727 1.00 46.38 211 ASN A O 1
ATOM 1764 N N . ASN A 1 212 ? -12.107 28.950 9.398 1.00 53.75 212 ASN A N 1
ATOM 1765 C CA . ASN A 1 212 ? -10.996 28.673 10.333 1.00 53.75 212 ASN A CA 1
ATOM 1766 C C . ASN A 1 212 ? -11.071 29.381 11.707 1.00 53.75 212 ASN A C 1
ATOM 1768 O O . ASN A 1 212 ? -10.208 29.167 12.552 1.00 53.75 212 ASN A O 1
ATOM 1772 N N . ASN A 1 213 ? -12.118 30.165 11.976 1.00 48.84 213 ASN A N 1
ATOM 1773 C CA . ASN A 1 213 ? -12.236 31.020 13.159 1.00 48.84 213 ASN A CA 1
ATOM 1774 C C . ASN A 1 213 ? -13.221 30.500 14.224 1.00 48.84 213 ASN A C 1
ATOM 1776 O O . ASN A 1 213 ? -13.710 31.288 15.022 1.00 48.84 213 ASN A O 1
ATOM 1780 N N . ASN A 1 214 ? -13.565 29.204 14.249 1.00 53.06 214 ASN A N 1
ATOM 1781 C CA . ASN A 1 214 ? -14.496 28.603 15.232 1.00 53.06 214 ASN A CA 1
ATOM 1782 C C . ASN A 1 214 ? -15.922 29.212 15.295 1.00 53.06 214 ASN A C 1
ATOM 1784 O O . ASN A 1 214 ? -16.741 28.760 16.094 1.00 53.06 214 ASN A O 1
ATOM 1788 N N . THR A 1 215 ? -16.264 30.181 14.442 1.00 44.91 215 THR A N 1
ATOM 1789 C CA . THR A 1 215 ? -17.605 30.782 14.376 1.00 44.91 215 THR A CA 1
ATOM 1790 C C . THR A 1 215 ? -18.481 30.039 13.372 1.00 44.91 215 THR A C 1
ATOM 1792 O O . THR A 1 215 ? -18.172 29.977 12.181 1.00 44.91 215 THR A O 1
ATOM 1795 N N . VAL A 1 216 ? -19.595 29.482 13.849 1.00 53.78 216 VAL A N 1
ATOM 1796 C CA . VAL A 1 216 ? -20.594 28.814 13.008 1.00 53.78 216 VAL A CA 1
ATOM 1797 C C . VAL A 1 216 ? -21.513 29.872 12.401 1.00 53.78 216 VAL A C 1
ATOM 1799 O O . VAL A 1 216 ? -22.303 30.494 13.108 1.00 53.78 216 VAL A O 1
ATOM 1802 N N . VAL A 1 217 ? -21.436 30.064 11.084 1.00 50.38 217 VAL A N 1
ATOM 1803 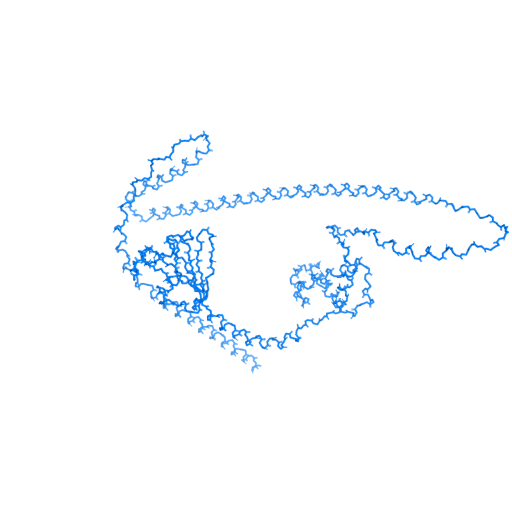C CA . VAL A 1 217 ? -22.454 30.807 10.334 1.00 50.38 217 VAL A CA 1
ATOM 1804 C C . VAL A 1 217 ? -23.554 29.813 9.969 1.00 50.38 217 VAL A C 1
ATOM 1806 O O . VAL A 1 217 ? -23.360 28.955 9.110 1.00 50.38 217 VAL A O 1
ATOM 1809 N N . MET A 1 218 ? -24.698 29.877 10.655 1.00 51.53 218 MET A N 1
ATOM 1810 C CA . MET A 1 218 ? -25.857 29.071 10.271 1.00 51.53 218 MET A CA 1
ATOM 1811 C C . MET A 1 218 ? -26.420 29.580 8.941 1.00 51.53 218 MET A C 1
ATOM 1813 O O . MET A 1 218 ? -26.827 30.739 8.837 1.00 51.53 218 MET A O 1
ATOM 1817 N N . ASN A 1 219 ? -26.515 28.705 7.939 1.00 51.16 219 ASN A N 1
ATOM 1818 C CA . ASN A 1 219 ? -27.340 28.978 6.769 1.00 51.16 219 ASN A CA 1
ATOM 1819 C C . ASN A 1 219 ? -28.817 28.945 7.189 1.00 51.16 219 ASN A C 1
ATOM 1821 O O . ASN A 1 219 ? -29.344 27.918 7.609 1.00 51.16 219 ASN A O 1
ATOM 1825 N N . LYS A 1 220 ? -29.487 30.096 7.066 1.00 49.62 220 LYS A N 1
ATOM 1826 C CA . LYS A 1 220 ? -30.884 30.369 7.461 1.00 49.62 220 LYS A CA 1
ATOM 1827 C C . LYS A 1 220 ? -31.950 29.541 6.718 1.00 49.62 220 LYS A C 1
ATOM 1829 O O . LYS A 1 220 ? -33.139 29.795 6.894 1.00 49.62 220 LYS A O 1
ATOM 1834 N N . SER A 1 221 ? -31.568 28.584 5.874 1.00 49.22 221 SER A N 1
ATOM 1835 C CA . SER A 1 221 ? -32.493 27.865 4.990 1.00 49.22 221 SER A CA 1
ATOM 1836 C C . SER A 1 221 ? -33.344 26.800 5.691 1.00 49.22 221 SER A C 1
ATOM 1838 O O . SER A 1 221 ? -34.333 26.371 5.106 1.00 49.22 221 SER A O 1
ATOM 1840 N N . LEU A 1 222 ? -33.040 26.419 6.941 1.00 48.00 222 LEU A N 1
ATOM 1841 C CA . LEU A 1 222 ? -33.798 25.384 7.662 1.00 48.00 222 LEU A CA 1
ATOM 1842 C C . LEU A 1 222 ? -34.902 25.910 8.602 1.00 48.00 222 LEU A C 1
ATOM 1844 O O . LEU A 1 222 ? -35.717 25.123 9.063 1.00 48.00 222 LEU A O 1
ATOM 1848 N N . LEU A 1 223 ? -35.007 27.226 8.839 1.00 46.50 223 LEU A N 1
ATOM 1849 C CA . LEU A 1 223 ? -36.066 27.800 9.696 1.00 46.50 223 LEU A CA 1
ATOM 1850 C C . LEU A 1 223 ? -37.402 28.060 8.964 1.00 46.50 223 LEU A C 1
ATOM 1852 O O . LEU A 1 223 ? -38.303 28.672 9.529 1.00 46.50 223 LEU A O 1
ATOM 1856 N N . LYS A 1 224 ? -37.540 27.634 7.701 1.00 46.34 224 LYS A N 1
ATOM 1857 C CA . LYS A 1 224 ? -38.716 27.927 6.855 1.00 46.34 224 LYS A CA 1
ATOM 1858 C C . LYS A 1 224 ? -39.700 26.762 6.676 1.00 46.34 224 LYS A C 1
ATOM 1860 O O . LYS A 1 224 ? -40.714 26.947 6.009 1.00 46.34 224 LYS A O 1
ATOM 1865 N N . GLN A 1 225 ? -39.432 25.582 7.243 1.00 45.31 225 GLN A N 1
ATOM 1866 C CA . GLN A 1 225 ? -40.298 24.404 7.057 1.00 45.31 225 GLN A CA 1
ATOM 1867 C C . GLN A 1 225 ? -41.292 24.133 8.199 1.00 45.31 225 GLN A C 1
ATOM 1869 O O . GLN A 1 225 ? -42.211 23.344 7.999 1.00 45.31 225 GLN A O 1
ATOM 1874 N N . GLU A 1 226 ? -41.204 24.825 9.341 1.00 42.47 226 GLU A N 1
ATOM 1875 C CA . GLU A 1 226 ? -42.211 24.698 10.415 1.00 42.47 226 GLU A CA 1
ATOM 1876 C C . GLU A 1 226 ? -43.308 25.777 10.375 1.00 42.47 226 GLU A C 1
ATOM 1878 O O . GLU A 1 226 ? -44.363 25.594 10.972 1.00 42.47 226 GLU A O 1
ATOM 1883 N N . SER A 1 227 ? -43.143 26.856 9.599 1.00 43.72 227 SER A N 1
ATOM 1884 C CA . SER A 1 227 ? -44.148 27.928 9.489 1.00 43.72 227 SER A CA 1
ATOM 1885 C C . SER A 1 227 ? -45.165 27.749 8.352 1.00 43.72 227 SER A C 1
ATOM 1887 O O . SER A 1 227 ? -45.941 28.658 8.105 1.00 43.72 227 SER A O 1
ATOM 1889 N N . THR A 1 228 ? -45.173 26.625 7.626 1.00 45.19 228 THR A N 1
ATOM 1890 C CA . THR A 1 228 ? -46.086 26.413 6.475 1.00 45.19 228 THR A CA 1
ATOM 1891 C C . THR A 1 228 ? -47.077 25.258 6.645 1.00 45.19 228 THR A C 1
ATOM 1893 O O . THR A 1 228 ? -47.815 24.950 5.715 1.00 45.19 228 THR A O 1
ATOM 1896 N N . LYS A 1 229 ? -47.168 24.647 7.837 1.00 41.97 229 LYS A N 1
ATOM 1897 C CA . LYS A 1 229 ? -48.196 23.628 8.141 1.00 41.97 229 LYS A CA 1
ATOM 1898 C C . LYS A 1 229 ? -49.378 24.121 8.987 1.00 41.97 229 LYS A C 1
ATOM 1900 O O . LYS A 1 229 ? -50.344 23.379 9.110 1.00 41.97 229 LYS A O 1
ATOM 1905 N N . ASN A 1 230 ? -49.356 25.361 9.486 1.00 44.81 230 ASN A N 1
ATOM 1906 C CA . ASN A 1 230 ? -50.476 25.938 10.249 1.00 44.81 230 ASN A CA 1
ATOM 1907 C C . ASN A 1 230 ? -51.378 26.899 9.449 1.00 44.81 230 ASN A C 1
ATOM 1909 O O . ASN A 1 230 ? -52.463 27.220 9.921 1.00 44.81 230 ASN A O 1
ATOM 1913 N N . ASP A 1 231 ? -51.014 27.264 8.215 1.00 47.09 231 ASP A N 1
ATOM 1914 C CA . ASP A 1 231 ? -51.787 28.223 7.401 1.00 47.09 231 ASP A CA 1
ATOM 1915 C C . ASP A 1 231 ? -52.767 27.571 6.401 1.00 47.09 231 ASP A C 1
ATOM 1917 O O . ASP A 1 231 ? -53.396 28.265 5.609 1.00 47.09 231 ASP A O 1
ATOM 1921 N N . GLN A 1 232 ? -52.957 26.244 6.437 1.00 45.06 232 GLN A N 1
ATOM 1922 C CA . GLN A 1 232 ? -53.961 25.546 5.604 1.00 45.06 232 GLN A CA 1
ATOM 1923 C C . GLN A 1 232 ? -55.197 25.045 6.370 1.00 45.06 232 GLN A C 1
ATOM 1925 O O . GLN A 1 232 ? -56.059 24.396 5.783 1.00 45.06 232 GLN A O 1
ATOM 1930 N N . VAL A 1 233 ? -55.338 25.378 7.659 1.00 46.97 233 VAL A N 1
ATOM 1931 C CA . VAL A 1 233 ? -56.536 25.025 8.455 1.00 46.97 233 VAL A CA 1
ATOM 1932 C C . VAL A 1 233 ? -57.506 26.209 8.617 1.00 46.97 233 VAL A C 1
ATOM 1934 O O . VAL A 1 233 ? -58.648 26.023 9.027 1.00 46.97 233 VAL A O 1
ATOM 1937 N N . ILE A 1 234 ? -57.130 27.423 8.201 1.00 46.72 234 ILE A N 1
ATOM 1938 C CA . ILE A 1 234 ? -57.961 28.630 8.356 1.00 46.72 234 ILE A CA 1
ATOM 1939 C C . ILE A 1 234 ? -58.390 29.169 6.987 1.00 46.72 234 ILE A C 1
ATOM 1941 O O . ILE A 1 234 ? -58.034 30.278 6.620 1.00 46.72 234 ILE A O 1
ATOM 1945 N N . GLN A 1 235 ? -59.143 28.392 6.201 1.00 43.97 235 GLN A N 1
ATOM 1946 C CA . GLN A 1 235 ? -59.874 28.935 5.038 1.00 43.97 235 GLN A CA 1
ATOM 1947 C C . GLN A 1 235 ? -61.221 28.247 4.728 1.00 43.97 235 GLN A C 1
ATOM 1949 O O . GLN A 1 235 ? -61.775 28.476 3.663 1.00 43.97 235 GLN A O 1
ATOM 1954 N N . ASN A 1 236 ? -61.809 27.479 5.660 1.00 45.34 236 ASN A N 1
ATOM 1955 C CA . ASN A 1 236 ? -63.092 26.784 5.423 1.00 45.34 236 ASN A CA 1
ATOM 1956 C C . ASN A 1 236 ? -64.208 27.046 6.455 1.00 45.34 236 ASN A C 1
ATOM 1958 O O . ASN A 1 236 ? -65.155 26.272 6.541 1.00 45.34 236 ASN A O 1
ATOM 1962 N N . HIS A 1 237 ? -64.170 28.155 7.198 1.00 44.59 237 HIS A N 1
ATOM 1963 C CA . HIS A 1 237 ? -65.308 28.580 8.027 1.00 44.59 237 HIS A CA 1
ATOM 1964 C C . HIS A 1 237 ? -65.500 30.101 7.984 1.00 44.59 237 HIS A C 1
ATOM 1966 O O . HIS A 1 237 ? -65.163 30.812 8.921 1.00 44.59 237 HIS A O 1
ATOM 1972 N N . ALA A 1 238 ? -66.058 30.608 6.884 1.00 41.25 238 ALA A N 1
ATOM 1973 C CA . ALA A 1 238 ? -66.557 31.982 6.805 1.00 41.25 238 ALA A CA 1
ATOM 1974 C C . ALA A 1 238 ? -67.811 32.045 5.921 1.00 41.25 238 ALA A C 1
ATOM 1976 O O . ALA A 1 238 ? -67.787 32.513 4.787 1.00 41.25 238 ALA A O 1
ATOM 1977 N N . SER A 1 239 ? -68.918 31.507 6.428 1.00 46.25 239 SER A N 1
ATOM 1978 C CA . SER A 1 239 ? -70.270 31.831 5.950 1.00 46.25 239 SER A CA 1
ATOM 1979 C C . SER A 1 239 ? -71.315 31.369 6.965 1.00 46.25 239 SER A C 1
ATOM 1981 O O . SER A 1 239 ? -72.024 30.392 6.746 1.00 46.25 239 SER A O 1
ATOM 1983 N N . LYS A 1 240 ? -71.414 32.073 8.102 1.00 44.16 240 LYS A N 1
ATOM 1984 C CA . LYS A 1 240 ? -72.668 32.167 8.866 1.00 44.16 240 LYS A CA 1
ATOM 1985 C C . LYS A 1 240 ? -72.584 33.195 10.001 1.00 44.16 240 LYS A C 1
ATOM 1987 O O . LYS A 1 240 ? -71.800 32.994 10.916 1.00 44.16 240 LYS A O 1
ATOM 1992 N N . LEU A 1 241 ? -73.490 34.181 9.937 1.00 36.66 241 LEU A N 1
ATOM 1993 C CA . LEU A 1 241 ? -73.887 35.154 10.975 1.00 36.66 241 LEU A CA 1
ATOM 1994 C C . LEU A 1 241 ? -72.773 36.129 11.418 1.00 36.66 241 LEU A C 1
ATOM 1996 O O . LEU A 1 241 ? -71.631 35.746 11.579 1.00 36.66 241 LEU A O 1
ATOM 2000 N N . GLY A 1 242 ? -72.985 37.429 11.593 1.00 42.31 242 GLY A N 1
ATOM 2001 C CA . GLY A 1 242 ? -74.202 38.165 11.909 1.00 42.31 242 GLY A CA 1
ATOM 2002 C C . GLY A 1 242 ? -73.936 38.965 13.189 1.00 42.31 242 GLY A C 1
ATOM 2003 O O . GLY A 1 242 ? -73.714 38.363 14.229 1.00 42.31 242 GLY A O 1
ATOM 2004 N N . THR A 1 243 ? -73.975 40.296 13.060 1.00 48.34 243 THR A N 1
ATOM 2005 C CA . THR A 1 243 ? -74.203 41.318 14.106 1.00 48.34 243 THR A CA 1
ATOM 2006 C C . THR A 1 243 ? -73.145 41.578 15.199 1.00 48.34 243 THR A C 1
ATOM 2008 O O . THR A 1 243 ? -72.931 40.762 16.085 1.00 48.34 243 THR A O 1
ATOM 2011 N N . SER A 1 244 ? -72.623 42.816 15.135 1.00 50.25 244 SER A N 1
ATOM 2012 C CA . SER A 1 244 ? -72.431 43.821 16.207 1.00 50.25 244 SER A CA 1
ATOM 2013 C C . SER A 1 244 ? -71.429 43.609 17.358 1.00 50.25 244 SER A C 1
ATOM 2015 O O . SER A 1 244 ? -71.529 42.666 18.130 1.00 50.25 244 SER A O 1
ATOM 2017 N N . ASP A 1 245 ? -70.604 44.655 17.523 1.00 49.81 245 ASP A N 1
ATOM 2018 C CA . ASP A 1 245 ? -70.090 45.224 18.782 1.00 49.81 245 ASP A CA 1
ATOM 2019 C C . ASP A 1 245 ? -68.925 44.536 19.518 1.00 49.81 245 ASP A C 1
ATOM 2021 O O . ASP A 1 245 ? -69.123 43.709 20.398 1.00 49.81 245 ASP A O 1
ATOM 2025 N N . LEU A 1 246 ? -67.689 44.975 19.232 1.00 54.41 246 LEU A N 1
ATOM 2026 C CA . LEU A 1 246 ? -66.853 45.803 20.131 1.00 54.41 246 LEU A CA 1
ATOM 2027 C C . LEU A 1 246 ? -65.482 46.072 19.467 1.00 54.41 246 LEU A C 1
ATOM 2029 O O . LEU A 1 246 ? -64.835 45.166 18.952 1.00 54.41 246 LEU A O 1
ATOM 2033 N N . MET A 1 247 ? -65.051 47.334 19.464 1.00 56.94 247 MET A N 1
ATOM 2034 C CA . MET A 1 247 ? -63.751 47.791 18.956 1.00 56.94 247 MET A CA 1
ATOM 2035 C C . MET A 1 247 ? -62.631 47.494 19.963 1.00 56.94 247 MET A C 1
ATOM 2037 O O . MET A 1 247 ? -62.626 48.092 21.037 1.00 56.94 247 MET A O 1
ATOM 2041 N N . ASP A 1 248 ? -61.650 46.671 19.586 1.00 52.00 248 ASP A N 1
ATOM 2042 C CA . ASP A 1 248 ? -60.343 46.619 20.256 1.00 52.00 248 ASP A CA 1
ATOM 2043 C C . ASP A 1 248 ? -59.333 47.535 19.536 1.00 52.00 248 ASP A C 1
ATOM 2045 O O . ASP A 1 248 ? -59.307 47.582 18.300 1.00 52.00 248 ASP A O 1
ATOM 2049 N N . PRO A 1 249 ? -58.487 48.281 20.274 1.00 65.56 249 PRO A N 1
ATOM 2050 C CA . PRO A 1 249 ? -57.531 49.205 19.678 1.00 65.56 249 PRO A CA 1
ATOM 2051 C C . PRO A 1 249 ? -56.365 48.462 18.998 1.00 65.56 249 PRO A C 1
ATOM 2053 O O . PRO A 1 249 ? -55.938 47.402 19.465 1.00 65.56 249 PRO A O 1
ATOM 2056 N N . PRO A 1 250 ? -55.797 49.024 17.913 1.00 62.09 250 PRO A N 1
ATOM 2057 C CA . PRO A 1 250 ? -54.715 48.387 17.176 1.00 62.09 250 PRO A CA 1
ATOM 2058 C C . PRO A 1 250 ? -53.449 48.236 18.039 1.00 62.09 250 PRO A C 1
ATOM 2060 O O . PRO A 1 250 ? -53.130 49.123 18.840 1.00 62.09 250 PRO A O 1
ATOM 2063 N N . PRO A 1 251 ? -52.696 47.133 17.868 1.00 54.19 251 PRO A N 1
ATOM 2064 C CA . PRO A 1 251 ? -51.524 46.838 18.679 1.00 54.19 251 PRO A CA 1
ATOM 2065 C C . PRO A 1 251 ? -50.450 47.909 18.478 1.00 54.19 251 PRO A C 1
ATOM 2067 O O . PRO A 1 251 ? -50.023 48.193 17.357 1.00 54.19 251 PRO A O 1
ATOM 2070 N N . GLN A 1 252 ? -50.005 48.504 19.585 1.00 58.12 252 GLN A N 1
ATOM 2071 C CA . GLN A 1 252 ? -48.972 49.530 19.560 1.00 58.12 252 GLN A CA 1
ATOM 2072 C C . GLN A 1 252 ? -47.627 48.947 19.117 1.00 58.12 252 GLN A C 1
ATOM 2074 O O . GLN A 1 252 ? -47.123 47.964 19.664 1.00 58.12 252 GLN A O 1
ATOM 2079 N N . PHE A 1 253 ? -47.045 49.584 18.103 1.00 56.59 253 PHE A N 1
ATOM 2080 C CA . PHE A 1 253 ? -45.772 49.206 17.509 1.00 56.59 253 PHE A CA 1
ATOM 2081 C C . PHE A 1 253 ? -44.625 49.501 18.488 1.00 56.59 253 PHE A C 1
ATOM 2083 O O . PHE A 1 253 ? -44.368 50.650 18.845 1.00 56.59 253 PHE A O 1
ATOM 2090 N N . ASN A 1 254 ? -43.927 48.456 18.935 1.00 55.69 254 ASN A N 1
ATOM 2091 C CA . ASN A 1 254 ? -42.853 48.574 19.919 1.00 55.69 254 ASN A CA 1
ATOM 2092 C C . ASN A 1 254 ? -41.541 49.041 19.256 1.00 55.69 254 ASN A C 1
ATOM 2094 O O . ASN A 1 254 ? -40.781 48.242 18.699 1.00 55.69 254 ASN A O 1
ATOM 2098 N N . PHE A 1 255 ? -41.274 50.348 19.335 1.00 53.25 255 PHE A N 1
ATOM 2099 C CA . PHE A 1 255 ? -40.095 51.016 18.765 1.00 53.25 255 PHE A CA 1
ATOM 2100 C C . PHE A 1 255 ? -38.745 50.527 19.325 1.00 53.25 255 PHE A C 1
ATOM 2102 O O . PHE A 1 255 ? -37.719 50.671 18.656 1.00 53.25 255 PHE A O 1
ATOM 2109 N N . ASN A 1 256 ? -38.723 49.861 20.485 1.00 56.28 256 ASN A N 1
ATOM 2110 C CA . ASN A 1 256 ? -37.478 49.391 21.104 1.00 56.28 256 ASN A CA 1
ATOM 2111 C C . ASN A 1 256 ? -36.785 48.270 20.304 1.00 56.28 256 ASN A C 1
ATOM 2113 O O . ASN A 1 256 ? -35.574 48.074 20.418 1.00 56.28 256 ASN A O 1
ATOM 2117 N N . ASN A 1 257 ? -37.514 47.557 19.438 1.00 52.88 257 ASN A N 1
ATOM 2118 C CA . ASN A 1 257 ? -36.924 46.504 18.605 1.00 52.88 257 ASN A CA 1
ATOM 2119 C C . ASN A 1 257 ? -36.145 47.043 17.393 1.00 52.88 257 ASN A C 1
ATOM 2121 O O . ASN A 1 257 ? -35.212 46.387 16.930 1.00 52.88 257 ASN A O 1
ATOM 2125 N N . LEU A 1 258 ? -36.467 48.245 16.906 1.00 54.91 258 LEU A N 1
ATOM 2126 C CA . LEU A 1 258 ? -35.752 48.861 15.783 1.00 54.91 258 LEU A CA 1
ATOM 2127 C C . LEU A 1 258 ? -34.394 49.426 16.209 1.00 54.91 258 LEU A C 1
ATOM 2129 O O . LEU A 1 258 ? -33.410 49.270 15.487 1.00 54.91 258 LEU A O 1
ATOM 2133 N N . GLN A 1 259 ? -34.306 49.997 17.409 1.00 58.38 259 GLN A N 1
ATOM 2134 C CA . GLN A 1 259 ? -33.060 50.574 17.918 1.00 58.38 259 GLN A CA 1
ATOM 2135 C C . GLN A 1 259 ? -31.994 49.494 18.186 1.00 58.38 259 GLN A C 1
ATOM 2137 O O . GLN A 1 259 ? -30.822 49.665 17.847 1.00 58.38 259 GLN A O 1
ATOM 2142 N N . ASN A 1 260 ? -32.420 48.318 18.661 1.00 57.16 260 ASN A N 1
ATOM 2143 C CA . ASN A 1 260 ? -31.544 47.157 18.841 1.00 57.16 260 ASN A CA 1
ATOM 2144 C C . ASN A 1 260 ? -31.050 46.550 17.515 1.00 57.16 260 ASN A C 1
ATOM 2146 O O . ASN A 1 260 ? -29.961 45.978 17.470 1.00 57.16 260 ASN A O 1
ATOM 2150 N N . LEU A 1 261 ? -31.809 46.684 16.423 1.00 58.69 261 LEU A N 1
ATOM 2151 C CA . LEU A 1 261 ? -31.398 46.230 15.089 1.00 58.69 261 LEU A CA 1
ATOM 2152 C C . LEU A 1 261 ? -30.321 47.133 14.474 1.00 58.69 261 LEU A C 1
ATOM 2154 O O . LEU A 1 261 ? -29.390 46.627 13.845 1.00 58.69 261 LEU A O 1
ATOM 2158 N N . VAL A 1 262 ? -30.405 48.446 14.700 1.00 64.50 262 VAL A N 1
ATOM 2159 C CA . VAL A 1 262 ? -29.405 49.410 14.213 1.00 64.50 262 VAL A CA 1
ATOM 2160 C C . VAL A 1 262 ? -28.067 49.218 14.934 1.00 64.50 262 VAL A C 1
ATOM 2162 O O . VAL A 1 262 ? -27.044 49.051 14.270 1.00 64.50 262 VAL A O 1
ATOM 2165 N N . LEU A 1 263 ? -28.076 49.089 16.267 1.00 61.81 263 LEU A N 1
ATOM 2166 C CA . LEU A 1 263 ? -26.863 48.830 17.062 1.00 61.81 263 LEU A CA 1
ATOM 2167 C C . LEU A 1 263 ? -26.178 47.503 16.688 1.00 61.81 263 LEU A C 1
ATOM 2169 O O . LEU A 1 263 ? -24.951 47.382 16.717 1.00 61.81 263 LEU A O 1
ATOM 2173 N N . ARG A 1 264 ? -26.957 46.493 16.281 1.00 59.81 264 ARG A N 1
ATOM 2174 C CA . ARG A 1 264 ? -26.415 45.197 15.847 1.00 59.81 264 ARG A CA 1
ATOM 2175 C C . ARG A 1 264 ? -25.680 45.290 14.509 1.00 59.81 264 ARG A C 1
ATOM 2177 O O . ARG A 1 264 ? -24.694 44.583 14.319 1.00 59.81 264 ARG A O 1
ATOM 2184 N N . ASN A 1 265 ? -26.120 46.168 13.609 1.00 59.28 265 ASN A N 1
ATOM 2185 C CA . ASN A 1 265 ? -25.493 46.348 12.299 1.00 59.28 265 ASN A CA 1
ATOM 2186 C C . ASN A 1 265 ? -24.182 47.143 12.372 1.00 59.28 265 ASN A C 1
ATOM 2188 O O . ASN A 1 265 ? -23.255 46.838 11.620 1.00 59.28 265 ASN A O 1
ATOM 2192 N N . GLU A 1 266 ? -24.061 48.104 13.289 1.00 66.75 266 GLU A N 1
ATOM 2193 C CA . GLU A 1 266 ? -22.800 48.833 13.493 1.00 66.75 266 GLU A CA 1
ATOM 2194 C C . GLU A 1 266 ? -21.712 47.942 14.104 1.00 66.75 266 GLU A C 1
ATOM 2196 O O . GLU A 1 266 ? -20.577 47.931 13.626 1.00 66.75 266 GLU A O 1
ATOM 2201 N N . ASN A 1 267 ? -22.076 47.078 15.056 1.00 66.44 267 ASN A N 1
ATOM 2202 C CA . ASN A 1 267 ? -21.142 46.097 15.613 1.00 66.44 267 ASN A CA 1
ATOM 2203 C C . ASN A 1 267 ? -20.618 45.105 14.558 1.00 66.44 267 ASN A C 1
ATOM 2205 O O . ASN A 1 267 ? -19.446 44.732 14.592 1.00 66.44 267 ASN A O 1
ATOM 2209 N N . ILE A 1 268 ? -21.445 44.712 13.582 1.00 63.91 268 ILE A N 1
ATOM 2210 C CA . ILE A 1 268 ? -21.015 43.827 12.485 1.00 63.91 268 ILE A CA 1
ATOM 2211 C C . ILE A 1 268 ? -20.010 44.531 11.558 1.00 63.91 268 ILE A C 1
ATOM 2213 O O . ILE A 1 268 ? -19.057 43.895 11.103 1.00 63.91 268 ILE A O 1
ATOM 2217 N N . LYS A 1 269 ? -20.171 45.837 11.301 1.00 70.12 269 LYS A N 1
ATOM 2218 C CA . LYS A 1 269 ? -19.205 46.606 10.497 1.00 70.12 269 LYS A CA 1
ATOM 2219 C C . LYS A 1 269 ? -17.839 46.694 11.183 1.00 70.12 269 LYS A C 1
ATOM 2221 O O . LYS A 1 269 ? -16.837 46.368 10.550 1.00 70.12 269 LYS A O 1
ATOM 2226 N N . ASN A 1 270 ? -17.809 47.001 12.480 1.00 71.88 270 ASN A N 1
ATOM 2227 C CA . ASN A 1 270 ? -16.560 47.116 13.245 1.00 71.88 270 ASN A CA 1
ATOM 2228 C C . ASN A 1 270 ? -15.789 45.783 13.326 1.00 71.88 270 ASN A C 1
ATOM 2230 O O . ASN A 1 270 ? -14.561 45.755 13.249 1.00 71.88 270 ASN A O 1
ATOM 2234 N N . ILE A 1 271 ? -16.497 44.650 13.419 1.00 69.62 271 ILE A N 1
ATOM 2235 C CA . ILE A 1 271 ? -15.873 43.315 13.410 1.00 69.62 271 ILE A CA 1
ATOM 2236 C C . ILE A 1 271 ? -15.218 43.015 12.052 1.00 69.62 271 ILE A C 1
ATOM 2238 O O . ILE A 1 271 ? -14.129 42.439 11.999 1.00 69.62 271 ILE A O 1
ATOM 2242 N N . ASN A 1 272 ? -15.848 43.421 10.948 1.00 71.56 272 ASN A N 1
ATOM 2243 C CA . ASN A 1 272 ? -15.307 43.184 9.611 1.00 71.56 272 ASN A CA 1
ATOM 2244 C C . ASN A 1 272 ? -14.041 44.007 9.333 1.00 71.56 272 ASN A C 1
ATOM 2246 O O . ASN A 1 272 ? -13.110 43.488 8.714 1.00 71.56 272 ASN A O 1
ATOM 2250 N N . GLU A 1 273 ? -13.963 45.245 9.826 1.00 73.06 273 GLU A N 1
ATOM 2251 C CA . GLU A 1 273 ? -12.755 46.071 9.691 1.00 73.06 273 GLU A CA 1
ATOM 2252 C C . GLU A 1 273 ? -11.578 45.516 10.504 1.00 73.06 273 GLU A C 1
ATOM 2254 O O . GLU A 1 273 ? -10.471 45.385 9.974 1.00 73.06 273 GLU A O 1
ATOM 2259 N N . ASN A 1 274 ? -11.819 45.062 11.737 1.00 73.12 274 ASN A N 1
ATOM 2260 C CA . ASN A 1 274 ? -10.783 44.425 12.556 1.00 73.12 274 ASN A CA 1
ATOM 2261 C C . ASN A 1 274 ? -10.241 43.133 11.921 1.00 73.12 274 ASN A C 1
ATOM 2263 O O . ASN A 1 274 ? -9.035 42.877 11.943 1.00 73.12 274 ASN A O 1
ATOM 2267 N N . ASN A 1 275 ? -11.105 42.340 11.282 1.00 71.06 275 ASN A N 1
ATOM 2268 C CA . ASN A 1 275 ? -10.681 41.129 10.578 1.00 71.06 275 ASN A CA 1
ATOM 2269 C C . ASN A 1 275 ? -9.815 41.434 9.346 1.00 71.06 275 ASN A C 1
ATOM 2271 O O . ASN A 1 275 ? -8.862 40.702 9.073 1.00 71.06 275 ASN A O 1
ATOM 2275 N N . LYS A 1 276 ? -10.097 42.525 8.625 1.00 78.81 276 LYS A N 1
ATOM 2276 C CA . LYS A 1 276 ? -9.292 42.954 7.473 1.00 78.81 276 LYS A CA 1
ATOM 2277 C C . LYS A 1 276 ? -7.871 43.347 7.896 1.00 78.81 276 LYS A C 1
ATOM 2279 O O . LYS A 1 276 ? -6.911 42.936 7.245 1.00 78.81 276 LYS A O 1
ATOM 2284 N N . ASN A 1 277 ? -7.739 44.050 9.021 1.00 78.88 277 ASN A N 1
ATOM 2285 C CA . ASN A 1 277 ? -6.440 44.446 9.572 1.00 78.88 277 ASN A CA 1
ATOM 2286 C C . ASN A 1 277 ? -5.608 43.232 10.023 1.00 78.88 277 ASN A C 1
ATOM 2288 O O . ASN A 1 277 ? -4.415 43.160 9.728 1.00 78.88 277 ASN A O 1
ATOM 2292 N N . ASN A 1 278 ? -6.237 42.230 10.648 1.00 73.25 278 ASN A N 1
ATOM 2293 C CA . ASN A 1 278 ? -5.550 40.999 11.058 1.00 73.25 278 ASN A CA 1
ATOM 2294 C C . ASN A 1 278 ? -5.045 40.172 9.864 1.00 73.25 278 ASN A C 1
ATOM 2296 O O . ASN A 1 278 ? -3.929 39.656 9.898 1.00 73.25 278 ASN A O 1
ATOM 2300 N N . ILE A 1 279 ? -5.823 40.078 8.780 1.00 70.94 279 ILE A N 1
ATOM 2301 C CA . ILE A 1 279 ? -5.395 39.382 7.553 1.00 70.94 279 ILE A CA 1
ATOM 2302 C C . ILE A 1 279 ? -4.171 40.070 6.934 1.00 70.94 279 ILE A C 1
ATOM 2304 O O . ILE A 1 279 ? -3.241 39.401 6.481 1.00 70.94 279 ILE A O 1
ATOM 2308 N N . GLN A 1 280 ? -4.133 41.403 6.951 1.00 79.50 280 GLN A N 1
ATOM 2309 C CA . GLN A 1 280 ? -2.999 42.159 6.425 1.00 79.50 280 GLN A CA 1
ATOM 2310 C C . GLN A 1 280 ? -1.726 41.950 7.264 1.00 79.50 280 GLN A C 1
ATOM 2312 O O . GLN A 1 280 ? -0.646 41.783 6.699 1.00 79.50 280 GLN A O 1
ATOM 2317 N N . GLN A 1 281 ? -1.846 41.866 8.593 1.00 78.38 281 GLN A N 1
ATOM 2318 C CA . GLN A 1 281 ? -0.716 41.551 9.476 1.00 78.38 281 GLN A CA 1
ATOM 2319 C C . GLN A 1 281 ? -0.163 40.135 9.246 1.00 78.38 281 GLN A C 1
ATOM 2321 O O . GLN A 1 281 ? 1.054 39.959 9.192 1.00 78.38 281 GLN A O 1
ATOM 2326 N N . ILE A 1 282 ? -1.032 39.139 9.041 1.00 74.56 282 ILE A N 1
ATOM 2327 C CA . ILE A 1 282 ? -0.619 37.752 8.762 1.00 74.56 282 ILE A CA 1
ATOM 2328 C C . ILE A 1 282 ? 0.134 37.656 7.430 1.00 74.56 282 ILE A C 1
ATOM 2330 O O . ILE A 1 282 ? 1.183 37.016 7.359 1.00 74.56 282 ILE A O 1
ATOM 2334 N N . ASN A 1 283 ? -0.354 38.325 6.383 1.00 73.88 283 ASN A N 1
ATOM 2335 C CA . ASN A 1 283 ? 0.316 38.323 5.082 1.00 73.88 283 ASN A CA 1
ATOM 2336 C C . ASN A 1 283 ? 1.701 38.985 5.146 1.00 73.88 283 ASN A C 1
ATOM 2338 O O . ASN A 1 283 ? 2.645 38.484 4.536 1.00 73.88 283 ASN A O 1
ATOM 2342 N N . ASN A 1 284 ? 1.848 40.057 5.930 1.00 82.75 284 ASN A N 1
ATOM 2343 C CA . ASN A 1 284 ? 3.145 40.698 6.151 1.00 82.75 284 ASN A CA 1
ATOM 2344 C C . ASN A 1 284 ? 4.117 39.782 6.914 1.00 82.75 284 ASN A C 1
ATOM 2346 O O . ASN A 1 284 ? 5.291 39.700 6.556 1.00 82.75 284 ASN A O 1
ATOM 2350 N N . ALA A 1 285 ? 3.635 39.041 7.918 1.00 73.69 285 ALA A N 1
ATOM 2351 C CA . ALA A 1 285 ? 4.453 38.064 8.637 1.00 73.69 285 ALA A CA 1
ATOM 2352 C C . ALA A 1 285 ? 4.948 36.932 7.715 1.00 73.69 285 ALA A C 1
ATOM 2354 O O . ALA A 1 285 ? 6.110 36.540 7.796 1.00 73.69 285 ALA A O 1
ATOM 2355 N N . TYR A 1 286 ? 4.099 36.466 6.793 1.00 61.81 286 TYR A N 1
ATOM 2356 C CA . TYR A 1 286 ? 4.445 35.398 5.849 1.00 61.81 286 TYR A CA 1
ATOM 2357 C C . TYR A 1 286 ? 5.516 35.823 4.828 1.00 61.81 286 TYR A C 1
ATOM 2359 O O . TYR A 1 286 ? 6.417 35.051 4.491 1.00 61.81 286 TYR A O 1
ATOM 2367 N N . GLN A 1 287 ? 5.453 37.071 4.353 1.00 68.62 287 GLN A N 1
ATOM 2368 C CA . GLN A 1 287 ? 6.476 37.631 3.463 1.00 68.62 287 GLN A CA 1
ATOM 2369 C C . GLN A 1 287 ? 7.832 37.762 4.171 1.00 68.62 287 GLN A C 1
ATOM 2371 O O . GLN A 1 287 ? 8.864 37.406 3.600 1.00 68.62 287 GLN A O 1
ATOM 2376 N N . ASN A 1 288 ? 7.830 38.168 5.444 1.00 76.19 288 ASN A N 1
ATOM 2377 C CA . ASN A 1 288 ? 9.057 38.269 6.234 1.00 76.19 288 ASN A CA 1
ATOM 2378 C C . ASN A 1 288 ? 9.700 36.892 6.484 1.00 76.19 288 ASN A C 1
ATOM 2380 O O . ASN A 1 288 ? 10.912 36.759 6.317 1.00 76.19 288 ASN A O 1
ATOM 2384 N N . SER A 1 289 ? 8.914 35.844 6.768 1.00 67.44 289 SER A N 1
ATOM 2385 C CA . SER A 1 289 ? 9.456 34.487 6.971 1.00 67.44 289 SER A CA 1
ATOM 2386 C C . SER A 1 289 ? 10.121 33.892 5.722 1.00 67.44 289 SER A C 1
ATOM 2388 O O . SER A 1 289 ? 11.128 33.197 5.836 1.00 67.44 289 SER A O 1
ATOM 2390 N N . ASN A 1 290 ? 9.627 34.206 4.518 1.00 59.81 290 ASN A N 1
ATOM 2391 C CA . ASN A 1 290 ? 10.259 33.738 3.277 1.00 59.81 290 ASN A CA 1
ATOM 2392 C C . ASN A 1 290 ? 11.617 34.411 3.021 1.00 59.81 290 ASN A C 1
ATOM 2394 O O . ASN A 1 290 ? 12.526 33.774 2.489 1.00 59.81 290 ASN A O 1
ATOM 2398 N N . SER A 1 291 ? 11.773 35.674 3.429 1.00 69.75 291 SER A N 1
ATOM 2399 C CA . SER A 1 291 ? 13.051 36.387 3.311 1.00 69.75 291 SER A CA 1
ATOM 2400 C C . SER A 1 291 ? 14.123 35.841 4.264 1.00 69.75 291 SER A C 1
ATOM 2402 O O . SER A 1 291 ? 15.295 35.752 3.893 1.00 69.75 291 SER A O 1
ATOM 2404 N N . GLU A 1 292 ? 13.734 35.394 5.463 1.00 67.25 292 GLU A N 1
ATOM 2405 C CA . GLU A 1 292 ? 14.661 34.767 6.411 1.00 67.25 292 GLU A CA 1
ATOM 2406 C C . GLU A 1 292 ? 15.080 33.366 5.962 1.00 67.25 292 GLU A C 1
ATOM 2408 O O . GLU A 1 292 ? 16.264 33.040 6.030 1.00 67.25 292 GLU A O 1
ATOM 2413 N N . GLN A 1 293 ? 14.160 32.563 5.416 1.00 58.97 293 GLN A N 1
ATOM 2414 C CA . GLN A 1 293 ? 14.487 31.228 4.904 1.00 58.97 293 GLN A CA 1
ATOM 2415 C C . GLN A 1 293 ? 15.532 31.289 3.774 1.00 58.97 293 GLN A C 1
ATOM 2417 O O . GLN A 1 293 ? 16.530 30.571 3.810 1.00 58.97 293 GLN A O 1
ATOM 2422 N N . GLN A 1 294 ? 15.381 32.231 2.835 1.00 63.62 294 GLN A N 1
ATOM 2423 C CA . GLN A 1 294 ? 16.371 32.458 1.773 1.00 63.62 294 GLN A CA 1
ATOM 2424 C C . GLN A 1 294 ? 17.743 32.884 2.321 1.00 63.62 294 GLN A C 1
ATOM 2426 O O . GLN A 1 294 ? 18.778 32.588 1.720 1.00 63.62 294 GLN A O 1
ATOM 2431 N N . LYS A 1 295 ? 17.786 33.564 3.472 1.00 77.25 295 LYS A N 1
ATOM 2432 C CA . LYS A 1 295 ? 19.041 33.941 4.133 1.00 77.25 295 LYS A CA 1
ATOM 2433 C C . LYS A 1 295 ? 19.756 32.723 4.731 1.00 77.25 295 LYS A C 1
ATOM 2435 O O . LYS A 1 295 ? 20.979 32.637 4.623 1.00 77.25 295 LYS A O 1
ATOM 2440 N N . TYR A 1 296 ? 19.018 31.775 5.312 1.00 66.25 296 TYR A N 1
ATOM 2441 C CA . TYR A 1 296 ? 19.586 30.534 5.855 1.00 66.25 296 TYR A CA 1
ATOM 2442 C C . TYR A 1 296 ? 20.109 29.595 4.764 1.00 66.25 296 TYR A C 1
ATOM 2444 O O . TYR A 1 296 ? 21.204 29.049 4.913 1.00 66.25 296 TYR A O 1
ATOM 2452 N N . ASP A 1 297 ? 19.387 29.465 3.651 1.00 62.66 297 ASP A N 1
ATOM 2453 C CA . ASP A 1 297 ? 19.806 28.609 2.536 1.00 62.66 297 ASP A CA 1
ATOM 2454 C C . ASP A 1 297 ? 21.104 29.128 1.890 1.00 62.66 297 ASP A C 1
ATOM 2456 O O . ASP A 1 297 ? 22.037 28.361 1.631 1.00 62.66 297 ASP A O 1
ATOM 2460 N N . ASN A 1 298 ? 21.231 30.450 1.736 1.00 72.25 298 ASN A N 1
ATOM 2461 C CA . ASN A 1 298 ? 22.462 31.077 1.247 1.00 72.25 298 ASN A CA 1
ATOM 2462 C C . ASN A 1 298 ? 23.640 30.927 2.228 1.00 72.25 298 ASN A C 1
ATOM 2464 O O . ASN A 1 298 ? 24.770 30.681 1.800 1.00 72.25 298 ASN A O 1
ATOM 2468 N N . LEU A 1 299 ? 23.392 31.020 3.540 1.00 79.69 299 LEU A N 1
ATOM 2469 C CA . LEU A 1 299 ? 24.428 30.820 4.559 1.00 79.69 299 LEU A CA 1
ATOM 2470 C C . LEU A 1 299 ? 24.915 29.359 4.599 1.00 79.69 299 LEU A C 1
ATOM 2472 O O . LEU A 1 299 ? 26.109 29.107 4.766 1.00 79.69 299 LEU A O 1
ATOM 2476 N N . SER A 1 300 ? 24.012 28.394 4.392 1.00 76.75 300 SER A N 1
ATOM 2477 C CA . SER A 1 300 ? 24.346 26.967 4.296 1.00 76.75 300 SER A CA 1
ATOM 2478 C C . SER A 1 300 ? 25.264 26.672 3.103 1.00 76.75 300 SER A C 1
ATOM 2480 O O . SER A 1 300 ? 26.309 26.036 3.265 1.00 76.75 300 SER A O 1
ATOM 2482 N N . LEU A 1 301 ? 24.939 27.218 1.926 1.00 69.69 301 LEU A N 1
ATOM 2483 C CA . LEU A 1 301 ? 25.758 27.094 0.715 1.00 69.69 301 LEU A CA 1
ATOM 2484 C C . LEU A 1 301 ? 27.147 27.727 0.879 1.00 69.69 301 LEU A C 1
ATOM 2486 O O . LEU A 1 301 ? 28.148 27.148 0.449 1.00 69.69 301 LEU A O 1
ATOM 2490 N N . GLN A 1 302 ? 27.233 28.883 1.542 1.00 80.06 302 GLN A N 1
ATOM 2491 C CA . GLN A 1 302 ? 28.509 29.549 1.804 1.00 80.06 302 GLN A CA 1
ATOM 2492 C C . GLN A 1 302 ? 29.397 28.735 2.758 1.00 80.06 302 GLN A C 1
ATOM 2494 O O . GLN A 1 302 ? 30.598 28.603 2.514 1.00 80.06 302 GLN A O 1
ATOM 2499 N N . ASN A 1 303 ? 28.812 28.132 3.796 1.00 79.88 303 ASN A N 1
ATOM 2500 C CA . ASN A 1 303 ? 29.537 27.267 4.727 1.00 79.88 303 ASN A CA 1
ATOM 2501 C C . ASN A 1 303 ? 30.042 25.985 4.046 1.00 79.88 303 ASN A C 1
ATOM 2503 O O . ASN A 1 303 ? 31.188 25.590 4.261 1.00 79.88 303 ASN A O 1
ATOM 2507 N N . LEU A 1 304 ? 29.242 25.371 3.167 1.00 75.62 304 LEU A N 1
ATOM 2508 C CA . LEU A 1 304 ? 29.650 24.183 2.407 1.00 75.62 304 LEU A CA 1
ATOM 2509 C C . LEU A 1 304 ? 30.816 24.488 1.446 1.00 75.62 304 LEU A C 1
ATOM 2511 O O . LEU A 1 304 ? 31.769 23.709 1.329 1.00 75.62 304 LEU A O 1
ATOM 2515 N N . ALA A 1 305 ? 30.784 25.656 0.798 1.00 79.12 305 ALA A N 1
ATOM 2516 C CA . ALA A 1 305 ? 31.872 26.120 -0.059 1.00 79.12 305 ALA A CA 1
ATOM 2517 C C . ALA A 1 305 ? 33.167 26.386 0.734 1.00 79.12 305 ALA A C 1
ATOM 2519 O O . ALA A 1 305 ? 34.260 26.076 0.255 1.00 79.12 305 ALA A O 1
ATOM 2520 N N . GLN A 1 306 ? 33.067 26.920 1.957 1.00 80.19 306 GLN A N 1
ATOM 2521 C CA . GLN A 1 306 ? 34.223 27.123 2.838 1.00 80.19 306 GLN A CA 1
ATOM 2522 C C . GLN A 1 306 ? 34.827 25.798 3.321 1.00 80.19 306 GLN A C 1
ATOM 2524 O O . GLN A 1 306 ? 36.047 25.643 3.272 1.00 80.19 306 GLN A O 1
ATOM 2529 N N . GLN A 1 307 ? 34.000 24.820 3.701 1.00 80.00 307 GLN A N 1
ATOM 2530 C CA . GLN A 1 307 ? 34.471 23.481 4.084 1.00 80.00 307 GLN A CA 1
ATOM 2531 C C . GLN A 1 307 ? 35.201 22.782 2.931 1.00 80.00 307 GLN A C 1
ATOM 2533 O O . GLN A 1 307 ? 36.276 22.216 3.123 1.00 80.00 307 GLN A O 1
ATOM 2538 N N . SER A 1 308 ? 34.669 22.900 1.712 1.00 77.75 308 SER A N 1
ATOM 2539 C CA . SER A 1 308 ? 35.298 22.335 0.512 1.00 77.75 308 SER A CA 1
ATOM 2540 C C . SER A 1 308 ? 36.676 22.955 0.235 1.00 77.75 308 SER A C 1
ATOM 2542 O O . SER A 1 308 ? 37.610 22.254 -0.154 1.00 77.75 308 SER A O 1
ATOM 2544 N N . ARG A 1 309 ? 36.839 24.265 0.482 1.00 79.44 309 ARG A N 1
ATOM 2545 C CA . ARG A 1 309 ? 38.140 24.949 0.369 1.00 79.44 309 ARG A CA 1
ATOM 2546 C C . ARG A 1 309 ? 39.138 24.489 1.427 1.00 79.44 309 ARG A C 1
ATOM 2548 O O . ARG A 1 309 ? 40.306 24.311 1.095 1.00 79.44 309 ARG A O 1
ATOM 2555 N N . PHE A 1 310 ? 38.689 24.291 2.664 1.00 83.56 310 PHE A N 1
ATOM 2556 C CA . PHE A 1 310 ? 39.549 23.810 3.745 1.00 83.56 310 PHE A CA 1
ATOM 2557 C C . PHE A 1 310 ? 40.098 22.412 3.437 1.00 83.56 310 PHE A C 1
ATOM 2559 O O . PHE A 1 310 ? 41.300 22.180 3.534 1.00 83.56 310 PHE A O 1
ATOM 2566 N N . HIS A 1 311 ? 39.242 21.514 2.944 1.00 71.56 311 HIS A N 1
ATOM 2567 C CA . HIS A 1 311 ? 39.658 20.155 2.605 1.00 71.56 311 HIS A CA 1
ATOM 2568 C C . HIS A 1 311 ? 40.650 20.112 1.428 1.00 71.56 311 HIS A C 1
ATOM 2570 O O . HIS A 1 311 ? 41.624 19.362 1.453 1.00 71.56 311 HIS A O 1
ATOM 2576 N N . LEU A 1 312 ? 40.467 20.974 0.420 1.00 77.50 312 LEU A N 1
ATOM 2577 C CA . LEU A 1 312 ? 41.441 21.126 -0.667 1.00 77.50 312 LEU A CA 1
ATOM 2578 C C . LEU A 1 312 ? 42.801 21.635 -0.165 1.00 77.50 312 LEU A C 1
ATOM 2580 O O . LEU A 1 312 ? 43.833 21.165 -0.643 1.00 77.50 312 LEU A O 1
ATOM 2584 N N . GLN A 1 313 ? 42.812 22.551 0.808 1.00 78.62 313 GLN A N 1
ATOM 2585 C CA . GLN A 1 313 ? 44.049 23.056 1.409 1.00 78.62 313 GLN A CA 1
ATOM 2586 C C . GLN A 1 313 ? 44.793 21.969 2.196 1.00 78.62 313 GLN A C 1
ATOM 2588 O O . GLN A 1 313 ? 46.010 21.837 2.036 1.00 78.62 313 GLN A O 1
ATOM 2593 N N . GLU A 1 314 ? 44.082 21.144 2.970 1.00 75.88 314 GLU A N 1
ATOM 2594 C CA . GLU A 1 314 ? 44.672 19.990 3.664 1.00 75.88 314 GLU A CA 1
ATOM 2595 C C . GLU A 1 314 ? 45.300 18.993 2.686 1.00 75.88 314 GLU A C 1
ATOM 2597 O O . GLU A 1 314 ? 46.448 18.583 2.873 1.00 75.88 314 GLU A O 1
ATOM 2602 N N . LEU A 1 315 ? 44.598 18.661 1.598 1.00 71.44 315 LEU A N 1
ATOM 2603 C CA . LEU A 1 315 ? 45.119 17.757 0.571 1.00 71.44 315 LEU A CA 1
ATOM 2604 C C . LEU A 1 315 ? 46.390 18.316 -0.082 1.00 71.44 315 LEU A C 1
ATOM 2606 O O . LEU A 1 315 ? 47.367 17.585 -0.247 1.00 71.44 315 LEU A O 1
ATOM 2610 N N . THR A 1 316 ? 46.435 19.617 -0.387 1.00 70.00 316 THR A N 1
ATOM 2611 C CA . THR A 1 316 ? 47.663 20.246 -0.905 1.00 70.00 316 THR A CA 1
ATOM 2612 C C . THR A 1 316 ? 48.806 20.279 0.113 1.00 70.00 316 THR A C 1
ATOM 2614 O O . THR A 1 316 ? 49.967 20.143 -0.273 1.00 70.00 316 THR A O 1
ATOM 2617 N N . GLY A 1 317 ? 48.509 20.406 1.410 1.00 72.38 317 GLY A N 1
ATOM 2618 C CA . GLY A 1 317 ? 49.515 20.345 2.475 1.00 72.38 317 GLY A CA 1
ATOM 2619 C C . GLY A 1 317 ? 50.150 18.959 2.605 1.00 72.38 317 GLY A C 1
ATOM 2620 O O . GLY A 1 317 ? 51.373 18.846 2.698 1.00 72.38 317 GLY A O 1
ATOM 2621 N N . LEU A 1 318 ? 49.335 17.903 2.527 1.00 69.06 318 LEU A N 1
ATOM 2622 C CA . LEU A 1 318 ? 49.793 16.511 2.594 1.00 69.06 318 LEU A CA 1
ATOM 2623 C C . LEU A 1 318 ? 50.630 16.102 1.373 1.00 69.06 318 LEU A C 1
ATOM 2625 O O . LEU A 1 318 ? 51.589 15.343 1.507 1.00 69.06 318 LEU A O 1
ATOM 2629 N N . ILE A 1 319 ? 50.316 16.637 0.190 1.00 65.69 319 ILE A N 1
ATOM 2630 C CA . ILE A 1 319 ? 51.111 16.405 -1.027 1.00 65.69 319 ILE A CA 1
ATOM 2631 C C . ILE A 1 319 ? 52.509 17.034 -0.894 1.00 65.69 319 ILE A C 1
ATOM 2633 O O . ILE A 1 319 ? 53.497 16.417 -1.289 1.00 65.69 319 ILE A O 1
ATOM 2637 N N . ASN A 1 320 ? 52.618 18.212 -0.272 1.00 64.69 320 ASN A N 1
ATOM 2638 C CA . ASN A 1 320 ? 53.901 18.900 -0.096 1.00 64.69 320 ASN A CA 1
ATOM 2639 C C . ASN A 1 320 ? 54.798 18.278 0.990 1.00 64.69 320 ASN A C 1
ATOM 2641 O O . ASN A 1 320 ? 56.019 18.352 0.876 1.00 64.69 320 ASN A O 1
ATOM 2645 N N . GLN A 1 321 ? 54.231 17.644 2.023 1.00 65.00 321 GLN A N 1
ATOM 2646 C CA . GLN A 1 321 ? 55.023 17.005 3.087 1.00 65.00 321 GLN A CA 1
ATOM 2647 C C . GLN A 1 321 ? 55.657 15.669 2.669 1.00 65.00 321 GLN A C 1
ATOM 2649 O O . GLN A 1 321 ? 56.658 15.264 3.253 1.00 65.00 321 GLN A O 1
ATOM 2654 N N . ASN A 1 322 ? 55.134 15.014 1.631 1.00 64.94 322 ASN A N 1
ATOM 2655 C CA . ASN A 1 322 ? 55.603 13.693 1.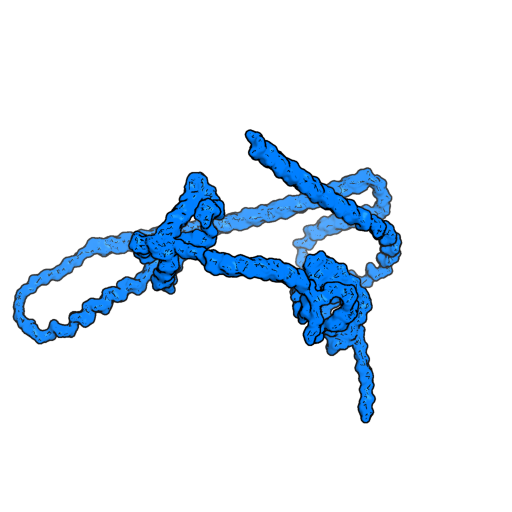204 1.00 64.94 322 ASN A CA 1
ATOM 2656 C C . ASN A 1 322 ? 56.715 13.716 0.144 1.00 64.94 322 ASN A C 1
ATOM 2658 O O . ASN A 1 322 ? 57.068 12.661 -0.378 1.00 64.94 322 ASN A O 1
ATOM 2662 N N . GLY A 1 323 ? 57.286 14.884 -0.179 1.00 51.34 323 GLY A N 1
ATOM 2663 C CA . GLY A 1 323 ? 58.537 14.982 -0.945 1.00 51.34 323 GLY A CA 1
ATOM 2664 C C . GLY A 1 323 ? 58.545 14.270 -2.306 1.00 51.34 323 GLY A C 1
ATOM 2665 O O . GLY A 1 323 ? 59.617 13.957 -2.822 1.00 51.34 323 GLY A O 1
ATOM 2666 N N . MET A 1 324 ? 57.380 14.000 -2.905 1.00 50.53 324 MET A N 1
ATOM 2667 C CA . MET A 1 324 ? 57.309 13.408 -4.236 1.00 50.53 324 MET A CA 1
ATOM 2668 C C . MET A 1 324 ? 57.535 14.505 -5.271 1.00 50.53 324 MET A C 1
ATOM 2670 O O . MET A 1 324 ? 56.636 15.273 -5.610 1.00 50.53 324 MET A O 1
ATOM 2674 N N . ASN A 1 325 ? 58.765 14.578 -5.770 1.00 53.81 325 ASN A N 1
ATOM 2675 C CA . ASN A 1 325 ? 59.138 15.437 -6.883 1.00 53.81 325 ASN A CA 1
ATOM 2676 C C . ASN A 1 325 ? 58.514 14.905 -8.188 1.00 53.81 325 ASN A C 1
ATOM 2678 O O . ASN A 1 325 ? 59.156 14.208 -8.971 1.00 53.81 325 ASN A O 1
ATOM 2682 N N . LEU A 1 326 ? 57.233 15.209 -8.405 1.00 53.47 326 LEU A N 1
ATOM 2683 C CA . LEU A 1 326 ? 56.546 15.009 -9.680 1.00 53.47 326 LEU A CA 1
ATOM 2684 C C . LEU A 1 326 ? 56.838 16.207 -10.586 1.00 53.47 326 LEU A C 1
ATOM 2686 O O . LEU A 1 326 ? 56.047 17.146 -10.712 1.00 53.47 326 LEU A O 1
ATOM 2690 N N . GLY A 1 327 ? 58.004 16.172 -11.228 1.00 52.16 327 GLY A N 1
ATOM 2691 C CA . GLY A 1 327 ? 58.284 17.039 -12.364 1.00 52.16 327 GLY A CA 1
ATOM 2692 C C . GLY A 1 327 ? 57.210 16.847 -13.440 1.00 52.16 327 GLY A C 1
ATOM 2693 O O . GLY A 1 327 ? 56.906 15.717 -13.807 1.00 52.16 327 GLY A O 1
ATOM 2694 N N . SER A 1 328 ? 56.673 17.965 -13.940 1.00 50.69 328 SER A N 1
ATOM 2695 C CA . SER A 1 328 ? 55.719 18.149 -15.057 1.00 50.69 328 SER A CA 1
ATOM 2696 C C . SER A 1 328 ? 54.199 18.199 -14.792 1.00 50.69 328 SER A C 1
ATOM 2698 O O . SER A 1 328 ? 53.487 18.692 -15.664 1.00 50.69 328 SER A O 1
ATOM 2700 N N . SER A 1 329 ? 53.684 17.881 -13.596 1.00 54.66 329 SER A N 1
ATOM 2701 C CA . SER A 1 329 ? 52.222 17.958 -13.331 1.00 54.66 329 SER A CA 1
ATOM 2702 C C . SER A 1 329 ? 51.743 19.256 -12.659 1.00 54.66 329 SER A C 1
ATOM 2704 O O . SER A 1 329 ? 50.545 19.538 -12.623 1.00 54.66 329 SER A O 1
ATOM 2706 N N . ASN A 1 330 ? 52.658 20.082 -12.140 1.00 52.78 330 ASN A N 1
ATOM 2707 C CA . ASN A 1 330 ? 52.288 21.253 -11.334 1.00 52.78 330 ASN A CA 1
ATOM 2708 C C . ASN A 1 330 ? 51.768 22.433 -12.186 1.00 52.78 330 ASN A C 1
ATOM 2710 O O . ASN A 1 330 ? 50.883 23.177 -11.769 1.00 52.78 330 ASN A O 1
ATOM 2714 N N . THR A 1 331 ? 52.230 22.556 -13.434 1.00 55.66 331 THR A N 1
ATOM 2715 C CA . THR A 1 331 ? 51.818 23.624 -14.362 1.00 55.66 331 THR A CA 1
ATOM 2716 C C . THR A 1 331 ? 50.381 23.455 -14.866 1.00 55.66 331 THR A C 1
ATOM 2718 O O . THR A 1 331 ? 49.703 24.443 -15.137 1.00 55.66 331 THR A O 1
ATOM 2721 N N . GLN A 1 332 ? 49.871 22.220 -14.957 1.00 56.38 332 GLN A N 1
ATOM 2722 C CA . GLN A 1 332 ? 48.488 21.963 -15.385 1.00 56.38 332 GLN A CA 1
ATOM 2723 C C . GLN A 1 332 ? 47.469 22.263 -14.279 1.00 56.38 332 GLN A C 1
ATOM 2725 O O . GLN A 1 332 ? 46.409 22.815 -14.571 1.00 56.38 332 GLN A O 1
ATOM 2730 N N . LEU A 1 333 ? 47.802 21.990 -13.012 1.00 55.25 333 LEU A N 1
ATOM 2731 C CA . LEU A 1 333 ? 46.926 22.309 -11.880 1.00 55.25 333 LEU A CA 1
ATOM 2732 C C . LEU A 1 333 ? 46.867 23.823 -11.611 1.00 55.25 333 LEU A C 1
ATOM 2734 O O . LEU A 1 333 ? 45.795 24.366 -11.340 1.00 55.25 333 LEU A O 1
ATOM 2738 N N . GLN A 1 334 ? 48.000 24.521 -11.765 1.00 60.03 334 GLN A N 1
ATOM 2739 C CA . GLN A 1 334 ? 48.050 25.984 -11.689 1.00 60.03 334 GLN A CA 1
ATOM 2740 C C . GLN A 1 334 ? 47.238 26.642 -12.814 1.00 60.03 334 GLN A C 1
ATOM 2742 O O . GLN A 1 334 ? 46.492 27.583 -12.549 1.00 60.03 334 GLN A O 1
ATOM 2747 N N . ASN A 1 335 ? 47.288 26.099 -14.037 1.00 57.62 335 ASN A N 1
ATOM 2748 C CA . ASN A 1 335 ? 46.472 26.578 -15.158 1.00 57.62 335 ASN A CA 1
ATOM 2749 C C . ASN A 1 335 ? 44.972 26.283 -14.983 1.00 57.62 335 ASN A C 1
ATOM 2751 O O . ASN A 1 335 ? 44.141 27.088 -15.407 1.00 57.62 335 ASN A O 1
ATOM 2755 N N . LEU A 1 336 ? 44.599 25.182 -14.316 1.00 55.72 336 LEU A N 1
ATOM 2756 C CA . LEU A 1 336 ? 43.196 24.890 -13.998 1.00 55.72 336 LEU A CA 1
ATOM 2757 C C . LEU A 1 336 ? 42.628 25.866 -12.952 1.00 55.72 336 LEU A C 1
ATOM 2759 O O . LEU A 1 336 ? 41.497 26.331 -13.098 1.00 55.72 336 LEU A O 1
ATOM 2763 N N . MET A 1 337 ? 43.422 26.231 -11.937 1.00 56.03 337 MET A N 1
ATOM 2764 C CA . MET A 1 337 ? 43.026 27.243 -10.949 1.00 56.03 337 MET A CA 1
ATOM 2765 C C . MET A 1 337 ? 42.972 28.660 -11.541 1.00 56.03 337 MET A C 1
ATOM 2767 O O . MET A 1 337 ? 42.048 29.411 -11.221 1.00 56.03 337 MET A O 1
ATOM 2771 N N . LEU A 1 338 ? 43.899 29.021 -12.439 1.00 52.88 338 LEU A N 1
ATOM 2772 C CA . LEU A 1 338 ? 43.881 30.325 -13.118 1.00 52.88 338 LEU A CA 1
ATOM 2773 C C . LEU A 1 338 ? 42.663 30.468 -14.054 1.00 52.88 338 LEU A C 1
ATOM 2775 O O . LEU A 1 338 ? 42.021 31.519 -14.086 1.00 52.88 338 LEU A O 1
ATOM 2779 N N . ASN A 1 339 ? 42.273 29.394 -14.751 1.00 48.34 339 ASN A N 1
ATOM 2780 C CA . ASN A 1 339 ? 41.081 29.390 -15.608 1.00 48.34 339 ASN A CA 1
ATOM 2781 C C . ASN A 1 339 ? 39.769 29.500 -14.816 1.00 48.34 339 ASN A C 1
ATOM 2783 O O . ASN A 1 339 ? 38.817 30.133 -15.282 1.00 48.34 339 ASN A O 1
ATOM 2787 N N . GLN A 1 340 ? 39.710 28.970 -13.591 1.00 50.12 340 GLN A N 1
ATOM 2788 C CA . GLN A 1 340 ? 38.533 29.131 -12.732 1.00 50.12 340 GLN A CA 1
ATOM 2789 C C . GLN A 1 340 ? 38.342 30.587 -12.267 1.00 50.12 340 GLN A C 1
ATOM 2791 O O . GLN A 1 340 ? 37.207 31.063 -12.207 1.00 50.12 340 GLN A O 1
ATOM 2796 N N . GLN A 1 341 ? 39.430 31.332 -12.033 1.00 48.78 341 GLN A N 1
ATOM 2797 C CA . GLN A 1 341 ? 39.365 32.762 -11.692 1.00 48.78 341 GLN A CA 1
ATOM 2798 C C . GLN A 1 341 ? 38.986 33.649 -12.890 1.00 48.78 341 GLN A C 1
ATOM 2800 O O . GLN A 1 341 ? 38.292 34.651 -12.720 1.00 48.78 341 GLN A O 1
ATOM 2805 N N . HIS A 1 342 ? 39.361 33.278 -14.118 1.00 44.69 342 HIS A N 1
ATOM 2806 C CA . HIS A 1 342 ? 38.940 34.011 -15.320 1.00 44.69 342 HIS A CA 1
ATOM 2807 C C . HIS A 1 342 ? 37.488 33.753 -15.739 1.00 44.69 342 HIS A C 1
ATOM 2809 O O . HIS A 1 342 ? 36.870 34.624 -16.352 1.00 44.69 342 HIS A O 1
ATOM 2815 N N . THR A 1 343 ? 36.905 32.615 -15.354 1.00 44.06 343 THR A N 1
ATOM 2816 C CA . THR A 1 343 ? 35.510 32.288 -15.696 1.00 44.06 343 THR A CA 1
ATOM 2817 C C . THR A 1 343 ? 34.499 33.082 -14.849 1.00 44.06 343 THR A C 1
ATOM 2819 O O . THR A 1 343 ? 33.398 33.361 -15.315 1.00 44.06 343 THR A O 1
ATOM 2822 N N . GLN A 1 344 ? 34.880 33.552 -13.652 1.00 44.19 344 GLN A N 1
ATOM 2823 C CA . GLN A 1 344 ? 34.011 34.398 -12.813 1.00 44.19 344 GLN A CA 1
ATOM 2824 C C . GLN A 1 344 ? 33.994 35.884 -13.218 1.00 44.19 344 GLN A C 1
ATOM 2826 O O . GLN A 1 344 ? 33.069 36.599 -12.849 1.00 44.19 344 GLN A O 1
ATOM 2831 N N . ASN A 1 345 ? 34.942 36.345 -14.044 1.00 42.19 345 ASN A N 1
ATOM 2832 C CA . ASN A 1 345 ? 35.026 37.750 -14.476 1.00 42.19 345 ASN A CA 1
ATOM 2833 C C . ASN A 1 345 ? 34.396 38.044 -15.853 1.00 42.19 345 ASN A C 1
ATOM 2835 O O . ASN A 1 345 ? 34.508 39.166 -16.340 1.00 42.19 345 ASN A O 1
ATOM 2839 N N . LYS A 1 346 ? 33.721 37.078 -16.496 1.00 41.47 346 LYS A N 1
ATOM 2840 C CA . LYS A 1 346 ? 33.143 37.246 -17.850 1.00 41.47 346 LYS A CA 1
ATOM 2841 C C . LYS A 1 346 ? 31.615 37.138 -17.952 1.00 41.47 346 LYS A C 1
ATOM 2843 O O . LYS A 1 346 ? 31.093 37.027 -19.054 1.00 41.47 346 LYS A O 1
ATOM 2848 N N . GLN A 1 347 ? 30.874 37.259 -16.850 1.00 38.41 347 GLN A N 1
ATOM 2849 C CA . GLN A 1 347 ? 29.399 37.327 -16.882 1.00 38.41 347 GLN A CA 1
ATOM 2850 C C . GLN A 1 347 ? 28.831 38.755 -16.943 1.00 38.41 347 GLN A C 1
ATOM 2852 O O . GLN A 1 347 ? 27.770 39.033 -16.401 1.00 38.41 347 GLN A O 1
ATOM 2857 N N . ASN A 1 348 ? 29.509 39.667 -17.638 1.00 41.78 348 ASN A N 1
ATOM 2858 C CA . ASN A 1 348 ? 28.921 40.942 -18.039 1.00 41.78 348 ASN A CA 1
ATOM 2859 C C . ASN A 1 348 ? 29.512 41.367 -19.383 1.00 41.78 348 ASN A C 1
ATOM 2861 O O . ASN A 1 348 ? 30.504 42.087 -19.410 1.00 41.78 348 ASN A O 1
ATOM 2865 N N . GLN A 1 349 ? 28.927 40.887 -20.485 1.00 36.09 349 GLN A N 1
ATOM 2866 C CA . GLN A 1 349 ? 28.708 41.651 -21.723 1.00 36.09 349 GLN A CA 1
ATOM 2867 C C . GLN A 1 349 ? 28.021 40.782 -22.791 1.00 36.09 349 GLN A C 1
ATOM 2869 O O . GLN A 1 349 ? 28.388 39.635 -23.029 1.00 36.09 349 GLN A O 1
ATOM 2874 N N . ASN A 1 350 ? 26.995 41.370 -23.407 1.00 41.47 350 ASN A N 1
ATOM 2875 C CA . ASN A 1 350 ? 26.187 40.831 -24.498 1.00 41.47 350 ASN A CA 1
ATOM 2876 C C . ASN A 1 350 ? 26.969 40.787 -25.822 1.00 41.47 350 ASN A C 1
ATOM 2878 O O . ASN A 1 350 ? 27.494 41.823 -26.218 1.00 41.47 350 ASN A O 1
ATOM 2882 N N . GLN A 1 351 ? 26.941 39.652 -26.534 1.00 33.56 351 GLN A N 1
ATOM 2883 C CA . GLN A 1 351 ? 26.469 39.477 -27.930 1.00 33.56 351 GLN A CA 1
ATOM 2884 C C . GLN A 1 351 ? 27.058 38.219 -28.616 1.00 33.56 351 GLN A C 1
ATOM 2886 O O . GLN A 1 351 ? 28.068 37.696 -28.142 1.00 33.56 351 GLN A O 1
ATOM 2891 N N . PRO A 1 352 ? 26.400 37.692 -29.678 1.00 49.91 352 PRO A N 1
ATOM 2892 C CA . PRO A 1 352 ? 26.609 36.336 -30.182 1.00 49.91 352 PRO A CA 1
ATOM 2893 C C . PRO A 1 352 ? 27.485 36.249 -31.448 1.00 49.91 352 PRO A C 1
ATOM 2895 O O . PRO A 1 352 ? 27.781 37.248 -32.095 1.00 49.91 352 PRO A O 1
ATOM 2898 N N . ASP A 1 353 ? 27.798 34.993 -31.786 1.00 38.47 353 ASP A N 1
ATOM 2899 C CA . ASP A 1 353 ? 28.240 34.425 -33.070 1.00 38.47 353 ASP A CA 1
ATOM 2900 C C . ASP A 1 353 ? 29.687 33.909 -33.181 1.00 38.47 353 ASP A C 1
ATOM 2902 O O . ASP A 1 353 ? 30.669 34.599 -32.923 1.00 38.47 353 ASP A O 1
ATOM 2906 N N . LYS A 1 354 ? 29.748 32.673 -33.713 1.00 41.00 354 LYS A N 1
ATOM 2907 C CA . LYS A 1 354 ? 30.889 31.867 -34.199 1.00 41.00 354 LYS A CA 1
ATOM 2908 C C . LYS A 1 354 ? 31.623 30.982 -33.187 1.00 41.00 354 LYS A C 1
ATOM 2910 O O . LYS A 1 354 ? 32.707 31.321 -32.729 1.00 41.00 354 LYS A O 1
ATOM 2915 N N . GLN A 1 355 ? 31.117 29.761 -32.987 1.00 31.78 355 GLN A N 1
ATOM 2916 C CA . GLN A 1 355 ? 31.943 28.604 -32.607 1.00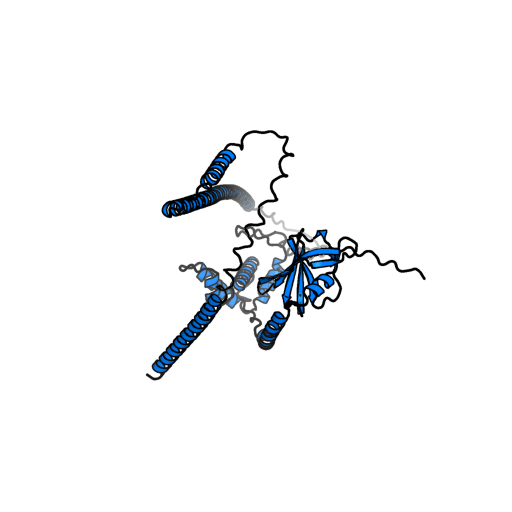 31.78 355 GLN A CA 1
ATOM 2917 C C . GLN A 1 355 ? 31.413 27.319 -33.256 1.00 31.78 355 GLN A C 1
ATOM 2919 O O . GLN A 1 355 ? 30.472 26.708 -32.760 1.00 31.78 355 GLN A O 1
ATOM 2924 N N . LEU A 1 356 ? 32.017 26.913 -34.374 1.00 38.78 356 LEU A N 1
ATOM 2925 C CA . LEU A 1 356 ? 31.814 25.587 -34.965 1.00 38.78 356 LEU A CA 1
ATOM 2926 C C . LEU A 1 356 ? 33.024 25.217 -35.835 1.00 38.78 356 LEU A C 1
ATOM 2928 O O . LEU A 1 356 ? 32.888 25.040 -37.035 1.00 38.78 356 LEU A O 1
ATOM 2932 N N . GLU A 1 357 ? 34.231 25.166 -35.250 1.00 35.34 357 GLU A N 1
ATOM 2933 C CA . GLU A 1 357 ? 35.405 24.654 -35.988 1.00 35.34 357 GLU A CA 1
ATOM 2934 C C . GLU A 1 357 ? 36.601 24.164 -35.145 1.00 35.34 357 GLU A C 1
ATOM 2936 O O . GLU A 1 357 ? 37.720 24.133 -35.636 1.00 35.34 357 GLU A O 1
ATOM 2941 N N . TYR A 1 358 ? 36.419 23.740 -33.888 1.00 35.38 358 TYR A N 1
ATOM 2942 C CA . TYR A 1 358 ? 37.529 23.155 -33.110 1.00 35.38 358 TYR A CA 1
ATOM 2943 C C . TYR A 1 358 ? 37.055 22.063 -32.146 1.00 35.38 358 TYR A C 1
ATOM 2945 O O . TYR A 1 358 ? 37.071 22.246 -30.936 1.00 35.38 358 TYR A O 1
ATOM 2953 N N . MET A 1 359 ? 36.626 20.912 -32.667 1.00 32.22 359 MET A N 1
ATOM 2954 C CA . MET A 1 359 ? 36.524 19.668 -31.885 1.00 32.22 359 MET A CA 1
ATOM 2955 C C . MET A 1 359 ? 36.606 18.446 -32.805 1.00 32.22 359 MET A C 1
ATOM 2957 O O . MET A 1 359 ? 35.612 17.771 -33.021 1.00 32.22 359 MET A O 1
ATOM 2961 N N . ASN A 1 360 ? 37.783 18.179 -33.376 1.00 37.75 360 ASN A N 1
ATOM 2962 C CA . ASN A 1 360 ? 38.111 16.889 -33.998 1.00 37.75 360 ASN A CA 1
ATOM 2963 C C . ASN A 1 360 ? 39.630 16.783 -34.199 1.00 37.75 360 ASN A C 1
ATOM 2965 O O . ASN A 1 360 ? 40.098 17.071 -35.292 1.00 37.75 360 ASN A O 1
ATOM 2969 N N . GLN A 1 361 ? 40.402 16.438 -33.153 1.00 32.25 361 GLN A N 1
ATOM 2970 C CA . GLN A 1 361 ? 41.797 15.944 -33.289 1.00 32.25 361 GLN A CA 1
ATOM 2971 C C . GLN A 1 361 ? 42.452 15.460 -31.967 1.00 32.25 361 GLN A C 1
ATOM 2973 O O . GLN A 1 361 ? 43.641 15.662 -31.744 1.00 32.25 361 GLN A O 1
ATOM 2978 N N . GLY A 1 362 ? 41.705 14.815 -31.058 1.00 35.44 362 GLY A N 1
ATOM 2979 C CA . GLY A 1 362 ? 42.213 14.510 -29.704 1.00 35.44 362 GLY A CA 1
ATOM 2980 C C . GLY A 1 362 ? 42.008 13.095 -29.154 1.00 35.44 362 GLY A C 1
ATOM 2981 O O . GLY A 1 362 ? 42.169 12.922 -27.952 1.00 35.44 362 GLY A O 1
ATOM 2982 N N . TYR A 1 363 ? 41.644 12.097 -29.965 1.00 34.62 363 TYR A N 1
ATOM 2983 C CA . TYR A 1 363 ? 41.153 10.803 -29.456 1.00 34.62 363 TYR A CA 1
ATOM 2984 C C . TYR A 1 363 ? 41.855 9.563 -30.041 1.00 34.62 363 TYR A C 1
ATOM 2986 O O . TYR A 1 363 ? 41.179 8.632 -30.443 1.00 34.62 363 TYR A O 1
ATOM 2994 N N . GLU A 1 364 ? 43.194 9.490 -30.075 1.00 36.38 364 GLU A N 1
ATOM 2995 C CA . GLU A 1 364 ? 43.871 8.243 -30.523 1.00 36.38 364 GLU A CA 1
ATOM 2996 C C . GLU A 1 364 ? 45.153 7.831 -29.762 1.00 36.38 364 GLU A C 1
ATOM 2998 O O . GLU A 1 364 ? 45.905 6.995 -30.247 1.00 36.38 364 GLU A O 1
ATOM 3003 N N . LYS A 1 365 ? 45.446 8.339 -28.551 1.00 37.50 365 LYS A N 1
ATOM 3004 C CA . LYS A 1 365 ? 46.712 7.978 -27.850 1.00 37.50 365 LYS A CA 1
ATOM 3005 C C . LYS A 1 365 ? 46.620 7.516 -26.386 1.00 37.50 365 LYS A C 1
ATOM 3007 O O . LYS A 1 365 ? 47.641 7.479 -25.710 1.00 37.50 365 LYS A O 1
ATOM 3012 N N . SER A 1 366 ? 45.451 7.124 -25.873 1.00 38.53 366 SER A N 1
ATOM 3013 C CA . SER A 1 366 ? 45.290 6.758 -24.447 1.00 38.53 366 SER A CA 1
ATOM 3014 C C . SER A 1 366 ? 45.065 5.268 -24.140 1.00 38.53 366 SER A C 1
ATOM 3016 O O . SER A 1 366 ? 44.914 4.913 -22.973 1.00 38.53 366 SER A O 1
ATOM 3018 N N . THR A 1 367 ? 45.073 4.365 -25.124 1.00 42.78 367 THR A N 1
ATOM 3019 C CA . THR A 1 367 ? 44.622 2.970 -24.921 1.00 42.78 367 THR A CA 1
ATOM 3020 C C . THR A 1 367 ? 45.712 1.928 -24.643 1.00 42.78 367 THR A C 1
ATOM 3022 O O . THR A 1 367 ? 45.375 0.765 -24.421 1.00 42.78 367 THR A O 1
ATOM 3025 N N . GLU A 1 368 ? 46.995 2.296 -24.563 1.00 37.50 368 GLU A N 1
ATOM 3026 C CA . GLU A 1 368 ? 48.076 1.298 -24.437 1.00 37.50 368 GLU A CA 1
ATOM 3027 C C . GLU A 1 368 ? 48.724 1.190 -23.039 1.00 37.50 368 GLU A C 1
ATOM 3029 O O . GLU A 1 368 ? 49.291 0.153 -22.707 1.00 37.50 368 GLU A O 1
ATOM 3034 N N . TYR A 1 369 ? 48.540 2.170 -22.144 1.00 34.94 369 TYR A N 1
ATOM 3035 C CA . TYR A 1 369 ? 49.126 2.134 -20.786 1.00 34.94 369 TYR A CA 1
ATOM 3036 C C . TYR A 1 369 ? 48.262 1.432 -19.716 1.00 34.94 369 TYR A C 1
ATOM 3038 O O . TYR A 1 369 ? 48.745 1.136 -18.625 1.00 34.94 369 TYR A O 1
ATOM 3046 N N . GLY A 1 370 ? 46.996 1.115 -20.012 1.00 38.47 370 GLY A N 1
ATOM 3047 C CA . GLY A 1 370 ? 46.059 0.517 -19.044 1.00 38.47 370 GLY A CA 1
ATOM 3048 C C . GLY A 1 370 ? 46.134 -1.010 -18.895 1.00 38.47 370 GLY A C 1
ATOM 3049 O O . GLY A 1 370 ? 45.478 -1.570 -18.020 1.00 38.47 370 GLY A O 1
ATOM 3050 N N . LYS A 1 371 ? 46.910 -1.711 -19.735 1.00 41.56 371 LYS A N 1
ATOM 3051 C CA . LYS A 1 371 ? 46.869 -3.185 -19.833 1.00 41.56 371 LYS A CA 1
ATOM 3052 C C . LYS A 1 371 ? 47.798 -3.950 -18.878 1.00 41.56 371 LYS A C 1
ATOM 3054 O O . LYS A 1 371 ? 47.683 -5.168 -18.816 1.00 41.56 371 LYS A O 1
ATOM 3059 N N . GLN A 1 372 ? 48.664 -3.293 -18.099 1.00 42.19 372 GLN A N 1
ATOM 3060 C CA . GLN A 1 372 ? 49.624 -3.996 -17.219 1.00 42.19 372 GLN A CA 1
ATOM 3061 C C . GLN A 1 372 ? 49.343 -3.919 -15.705 1.00 42.19 372 GLN A C 1
ATOM 3063 O O . GLN A 1 372 ? 50.006 -4.616 -14.947 1.00 42.19 372 GLN A O 1
ATOM 3068 N N . GLN A 1 373 ? 48.337 -3.170 -15.232 1.00 40.75 373 GLN A N 1
ATOM 3069 C CA . GLN A 1 373 ? 48.066 -3.049 -13.782 1.00 40.75 373 GLN A CA 1
ATOM 3070 C C . GLN A 1 373 ? 46.971 -3.984 -13.227 1.00 40.75 373 GLN A C 1
ATOM 3072 O O . GLN A 1 373 ? 46.758 -4.022 -12.019 1.00 40.75 373 GLN A O 1
ATOM 3077 N N . ILE A 1 374 ? 46.285 -4.776 -14.060 1.00 43.88 374 ILE A N 1
ATOM 3078 C CA . ILE A 1 374 ? 45.070 -5.504 -13.629 1.00 43.88 374 ILE A CA 1
ATOM 3079 C C . ILE A 1 374 ? 45.343 -6.946 -13.145 1.00 43.88 374 ILE A C 1
ATOM 3081 O O . ILE A 1 374 ? 44.510 -7.525 -12.452 1.00 43.88 374 ILE A O 1
ATOM 3085 N N . LEU A 1 375 ? 46.530 -7.519 -13.380 1.00 38.78 375 LEU A N 1
ATOM 3086 C CA . LEU A 1 375 ? 46.847 -8.889 -12.931 1.00 38.78 375 LEU A CA 1
ATOM 3087 C C . LEU A 1 375 ? 47.292 -9.016 -11.456 1.00 38.78 375 LEU A C 1
ATOM 3089 O O . LEU A 1 375 ? 47.396 -10.134 -10.962 1.00 38.78 375 LEU A O 1
ATOM 3093 N N . GLY A 1 376 ? 47.507 -7.912 -10.729 1.00 37.91 376 GLY A N 1
ATOM 3094 C CA . GLY A 1 376 ? 47.973 -7.946 -9.330 1.00 37.91 376 GLY A CA 1
ATOM 3095 C C . GLY A 1 376 ? 46.877 -7.959 -8.254 1.00 37.91 376 GLY A C 1
ATOM 3096 O O . GLY A 1 376 ? 47.114 -8.427 -7.145 1.00 37.91 376 GLY A O 1
ATOM 3097 N N . ASN A 1 377 ? 45.662 -7.493 -8.562 1.00 38.66 377 ASN A N 1
ATOM 3098 C CA . ASN A 1 377 ? 44.655 -7.185 -7.530 1.00 38.66 377 ASN A CA 1
ATOM 3099 C C . ASN A 1 377 ? 43.599 -8.284 -7.310 1.00 38.66 377 ASN A C 1
ATOM 3101 O O . ASN A 1 377 ? 42.737 -8.144 -6.445 1.00 38.66 377 ASN A O 1
ATOM 3105 N N . SER A 1 378 ? 43.658 -9.393 -8.054 1.00 40.66 378 SER A N 1
ATOM 3106 C CA . SER A 1 378 ? 42.642 -10.457 -7.979 1.00 40.66 378 SER A CA 1
ATOM 3107 C C . SER A 1 378 ? 42.873 -11.481 -6.857 1.00 40.66 378 SER A C 1
ATOM 3109 O O . SER A 1 378 ? 41.980 -12.286 -6.594 1.00 40.66 378 SER A O 1
ATOM 3111 N N . LEU A 1 379 ? 44.030 -11.473 -6.185 1.00 42.50 379 LEU A N 1
ATOM 3112 C CA . LEU A 1 379 ? 44.347 -12.441 -5.122 1.00 42.50 379 LEU A CA 1
ATOM 3113 C C . LEU A 1 379 ? 44.025 -11.944 -3.703 1.00 42.50 379 LEU A C 1
ATOM 3115 O O . LEU A 1 379 ? 43.912 -12.762 -2.804 1.00 42.50 379 LEU A O 1
ATOM 3119 N N . HIS A 1 380 ? 43.798 -10.643 -3.493 1.00 46.06 380 HIS A N 1
ATOM 3120 C CA . HIS A 1 380 ? 43.590 -10.079 -2.147 1.00 46.06 380 HIS A CA 1
ATOM 3121 C C . HIS A 1 380 ? 42.114 -9.996 -1.707 1.00 46.06 380 HIS A C 1
ATOM 3123 O O . HIS A 1 380 ? 41.817 -9.760 -0.541 1.00 46.06 380 HIS A O 1
ATOM 3129 N N . PHE A 1 381 ? 41.165 -10.199 -2.626 1.00 43.84 381 PHE A N 1
ATOM 3130 C CA . PHE A 1 381 ? 39.734 -9.995 -2.353 1.00 43.84 381 PHE A CA 1
ATOM 3131 C C . PHE A 1 381 ? 39.029 -11.221 -1.746 1.00 43.84 381 PHE A C 1
ATOM 3133 O O . PHE A 1 381 ? 37.945 -11.094 -1.175 1.00 43.84 381 PHE A O 1
ATOM 3140 N N . ASN A 1 382 ? 39.627 -12.411 -1.863 1.00 44.84 382 ASN A N 1
ATOM 3141 C CA . ASN A 1 382 ? 39.048 -13.647 -1.327 1.00 44.84 382 ASN A CA 1
ATOM 3142 C C . ASN A 1 382 ? 39.377 -13.859 0.160 1.00 44.84 382 ASN A C 1
ATOM 3144 O O . ASN A 1 382 ? 38.562 -14.446 0.869 1.00 44.84 382 ASN A O 1
ATOM 3148 N N . ASP A 1 383 ? 40.498 -13.321 0.648 1.00 47.75 383 ASP A N 1
ATOM 3149 C CA . ASP A 1 383 ? 40.901 -13.451 2.054 1.00 47.75 383 ASP A CA 1
ATOM 3150 C C . ASP A 1 383 ? 40.081 -12.533 2.979 1.00 47.75 383 ASP A C 1
ATOM 3152 O O . ASP A 1 383 ? 39.646 -12.957 4.049 1.00 47.75 383 ASP A O 1
ATOM 3156 N N . LEU A 1 384 ? 39.723 -11.331 2.510 1.00 50.34 384 LEU A N 1
ATOM 3157 C CA . LEU A 1 384 ? 38.876 -10.381 3.249 1.00 50.34 384 LEU A CA 1
ATOM 3158 C C . LEU A 1 384 ? 37.452 -10.908 3.506 1.00 50.34 384 LEU A C 1
ATOM 3160 O O . LEU A 1 384 ? 36.874 -10.660 4.562 1.00 50.34 384 LEU A O 1
ATOM 3164 N N . LYS A 1 385 ? 36.883 -11.695 2.582 1.00 59.06 385 LYS A N 1
ATOM 3165 C CA . LYS A 1 385 ? 35.542 -12.285 2.771 1.00 59.06 385 LYS A CA 1
ATOM 3166 C C . LYS A 1 385 ? 35.515 -13.400 3.813 1.00 59.06 385 LYS A C 1
ATOM 3168 O O . LYS A 1 385 ? 34.461 -13.660 4.395 1.00 59.06 385 LYS A O 1
ATOM 3173 N N . LYS A 1 386 ? 36.649 -14.066 4.035 1.00 62.03 386 LYS A N 1
ATOM 3174 C CA . LYS A 1 386 ? 36.763 -15.141 5.020 1.00 62.03 386 LYS A CA 1
ATOM 3175 C C . LYS A 1 386 ? 36.863 -14.571 6.438 1.00 62.03 386 LYS A C 1
ATOM 3177 O O . LYS A 1 386 ? 36.140 -15.027 7.318 1.00 62.03 386 LYS A O 1
ATOM 3182 N N . GLU A 1 387 ? 37.625 -13.490 6.625 1.00 65.50 387 GLU A N 1
ATOM 3183 C CA . GLU A 1 387 ? 37.698 -12.776 7.911 1.00 65.50 387 GLU A CA 1
ATOM 3184 C C . GLU A 1 387 ? 36.357 -12.151 8.335 1.00 65.50 387 GLU A C 1
ATOM 3186 O O . GLU A 1 387 ? 36.010 -12.171 9.518 1.00 65.50 387 GLU A O 1
ATOM 3191 N N . GLU A 1 388 ? 35.554 -11.636 7.398 1.00 64.62 388 GLU A N 1
ATOM 3192 C CA . GLU A 1 388 ? 34.226 -11.093 7.725 1.00 64.62 388 GLU A CA 1
ATOM 3193 C C . GLU A 1 388 ? 33.226 -12.178 8.169 1.00 64.62 388 GLU A C 1
ATOM 3195 O O . GLU A 1 388 ? 32.429 -11.951 9.087 1.00 64.62 388 GLU A O 1
ATOM 3200 N N . GLN A 1 389 ? 33.278 -13.376 7.573 1.00 64.06 389 GLN A N 1
ATOM 3201 C CA . GLN A 1 389 ? 32.427 -14.503 7.979 1.00 64.06 389 GLN A CA 1
ATOM 3202 C C . GLN A 1 389 ? 32.816 -15.078 9.346 1.00 64.06 389 GLN A C 1
ATOM 3204 O O . GLN A 1 389 ? 31.933 -15.425 10.145 1.00 64.06 389 GLN A O 1
ATOM 3209 N N . ASP A 1 390 ? 34.113 -15.135 9.639 1.00 77.69 390 ASP A N 1
ATOM 3210 C CA . ASP A 1 390 ? 34.616 -15.626 10.921 1.00 77.69 390 ASP A CA 1
ATOM 3211 C C . ASP A 1 390 ? 34.280 -14.641 12.057 1.00 77.69 390 ASP A C 1
ATOM 3213 O O . ASP A 1 390 ? 33.761 -15.050 13.103 1.00 77.69 390 ASP A O 1
ATOM 3217 N N . ASN A 1 391 ? 34.418 -13.330 11.816 1.00 78.06 391 ASN A N 1
ATOM 3218 C CA . ASN A 1 391 ? 34.017 -12.290 12.771 1.00 78.06 391 ASN A CA 1
ATOM 3219 C C . ASN A 1 391 ? 32.511 -12.319 13.078 1.00 78.06 391 ASN A C 1
ATOM 3221 O O . ASN A 1 391 ? 32.100 -12.196 14.236 1.00 78.06 391 ASN A O 1
ATOM 3225 N N . PHE A 1 392 ? 31.662 -12.526 12.067 1.00 71.94 392 PHE A N 1
ATOM 3226 C CA . PHE A 1 392 ? 30.213 -12.599 12.275 1.00 71.94 392 PHE A CA 1
ATOM 3227 C C . PHE A 1 392 ? 29.801 -13.823 13.110 1.00 71.94 392 PHE A C 1
ATOM 3229 O O . PHE A 1 392 ? 28.947 -13.724 13.998 1.00 71.94 392 PHE A O 1
ATOM 3236 N N . SER A 1 393 ? 30.448 -14.966 12.875 1.00 81.56 393 SER A N 1
ATOM 3237 C CA . SER A 1 393 ? 30.212 -16.201 13.631 1.00 81.56 393 SER A CA 1
ATOM 3238 C C . SER A 1 393 ? 30.610 -16.046 15.104 1.00 81.56 393 SER A C 1
ATOM 3240 O O . SER A 1 393 ? 29.880 -16.482 16.000 1.00 81.56 393 SER A O 1
ATOM 3242 N N . GLN A 1 394 ? 31.713 -15.345 15.375 1.00 85.56 394 GLN A N 1
ATOM 3243 C CA . GLN A 1 394 ? 32.198 -15.095 16.734 1.00 85.56 394 GLN A CA 1
ATOM 3244 C C . GLN A 1 394 ? 31.277 -14.144 17.523 1.00 85.56 394 GLN A C 1
ATOM 3246 O O . GLN A 1 394 ? 30.992 -14.380 18.701 1.00 85.56 394 GLN A O 1
ATOM 3251 N N . ILE A 1 395 ? 30.720 -13.115 16.872 1.00 84.25 395 ILE A N 1
ATOM 3252 C CA . ILE A 1 395 ? 29.742 -12.198 17.487 1.00 84.25 395 ILE A CA 1
ATOM 3253 C C . ILE A 1 395 ? 28.460 -12.944 17.894 1.00 84.25 395 ILE A C 1
ATOM 3255 O O . ILE A 1 395 ? 27.933 -12.722 18.990 1.00 84.25 395 ILE A O 1
ATOM 3259 N N . GLN A 1 396 ? 27.967 -13.865 17.058 1.00 77.81 396 GLN A N 1
ATOM 3260 C CA . GLN A 1 396 ? 26.785 -14.666 17.396 1.00 77.81 396 GLN A CA 1
ATOM 3261 C C . GLN A 1 396 ? 27.031 -15.607 18.580 1.00 77.81 396 GLN A C 1
ATOM 3263 O O . GLN A 1 396 ? 26.175 -15.718 19.464 1.00 77.81 396 GLN A O 1
ATOM 3268 N N . GLN A 1 397 ? 28.198 -16.252 18.636 1.00 88.06 397 GLN A N 1
ATOM 3269 C CA . GLN A 1 397 ? 28.561 -17.119 19.760 1.00 88.06 397 GLN A CA 1
ATOM 3270 C C . GLN A 1 397 ? 28.621 -16.337 21.080 1.00 88.06 397 GLN A C 1
ATOM 3272 O O . GLN A 1 397 ? 28.023 -16.763 22.071 1.00 88.06 397 GLN A O 1
ATOM 3277 N N . ASN A 1 398 ? 29.233 -15.150 21.074 1.00 88.69 398 ASN A N 1
ATOM 3278 C CA . ASN A 1 398 ? 29.321 -14.291 22.258 1.00 88.69 398 ASN A CA 1
ATOM 3279 C C . ASN A 1 398 ? 27.943 -13.803 22.740 1.00 88.69 398 ASN A C 1
ATOM 3281 O O . ASN A 1 398 ? 27.674 -13.792 23.944 1.00 88.69 398 ASN A O 1
ATOM 3285 N N . SER A 1 399 ? 27.033 -13.463 21.819 1.00 87.81 399 SER A N 1
ATOM 3286 C CA . SER A 1 399 ? 25.662 -13.067 22.173 1.00 87.81 399 SER A CA 1
ATOM 3287 C C . SER A 1 399 ? 24.874 -14.211 22.827 1.00 87.81 399 SER A C 1
ATOM 3289 O O . SER A 1 399 ? 24.145 -14.002 23.803 1.00 87.81 399 SER A O 1
ATOM 3291 N N . ASN A 1 400 ? 25.054 -15.441 22.340 1.00 86.81 400 ASN A N 1
ATOM 3292 C CA . ASN A 1 400 ? 24.403 -16.621 22.908 1.00 86.81 400 ASN A CA 1
ATOM 3293 C C . ASN A 1 400 ? 24.938 -16.961 24.308 1.00 86.81 400 ASN A C 1
ATOM 3295 O O . ASN A 1 400 ? 24.146 -17.260 25.204 1.00 86.81 400 ASN A O 1
ATOM 3299 N N . LEU A 1 401 ? 26.251 -16.837 24.526 1.00 93.31 401 LEU A N 1
ATOM 3300 C CA . LEU A 1 401 ? 26.879 -17.000 25.842 1.00 93.31 401 LEU A CA 1
ATOM 3301 C C . LEU A 1 401 ? 26.346 -15.988 26.868 1.00 93.31 401 LEU A C 1
ATOM 3303 O O . LEU A 1 401 ? 25.999 -16.372 27.986 1.00 93.31 401 LEU A O 1
ATOM 3307 N N . GLN A 1 402 ? 26.189 -14.717 26.483 1.00 91.12 402 GLN A N 1
ATOM 3308 C CA . GLN A 1 402 ? 25.622 -13.689 27.366 1.00 91.12 402 GLN A CA 1
ATOM 3309 C C . GLN A 1 402 ? 24.164 -13.977 27.749 1.00 91.12 402 GLN A C 1
ATOM 3311 O O . GLN A 1 402 ? 23.782 -13.813 28.909 1.00 91.12 402 GLN A O 1
ATOM 3316 N N . ARG A 1 403 ? 23.344 -14.451 26.801 1.00 88.62 403 ARG A N 1
ATOM 3317 C CA . ARG A 1 403 ? 21.953 -14.849 27.084 1.00 88.62 403 ARG A CA 1
ATOM 3318 C C . ARG A 1 403 ? 21.877 -16.036 28.038 1.00 88.62 403 ARG A C 1
ATOM 3320 O O . ARG A 1 403 ? 21.036 -16.037 28.935 1.00 88.62 403 ARG A O 1
ATOM 3327 N N . LEU A 1 404 ? 22.755 -17.022 27.866 1.00 93.56 404 LEU A N 1
ATOM 3328 C CA . LEU A 1 404 ? 22.807 -18.190 28.740 1.00 93.56 404 LEU A CA 1
ATOM 3329 C C . LEU A 1 404 ? 23.198 -17.798 30.173 1.00 93.56 404 LEU A C 1
ATOM 3331 O O . LEU A 1 404 ? 22.548 -18.231 31.125 1.00 93.56 404 LEU A O 1
ATOM 3335 N N . ALA A 1 405 ? 24.191 -16.917 30.324 1.00 94.38 405 ALA A N 1
ATOM 3336 C CA . ALA A 1 405 ? 24.602 -16.395 31.626 1.00 94.38 405 ALA A CA 1
ATOM 3337 C C . ALA A 1 405 ? 23.472 -15.614 32.324 1.00 94.38 405 ALA A C 1
ATOM 3339 O O . ALA A 1 405 ? 23.231 -15.804 33.517 1.00 94.38 405 ALA A O 1
ATOM 3340 N N . ALA A 1 406 ? 22.724 -14.788 31.584 1.00 93.06 406 ALA A N 1
ATOM 3341 C CA . ALA A 1 406 ? 21.582 -14.056 32.131 1.00 93.06 406 ALA A CA 1
ATOM 3342 C C . ALA A 1 406 ? 20.467 -14.995 32.632 1.00 93.06 406 ALA A C 1
ATOM 3344 O O . ALA A 1 406 ? 19.892 -14.765 33.696 1.00 93.06 406 ALA A O 1
ATOM 3345 N N . LEU A 1 407 ? 20.187 -16.083 31.907 1.00 92.81 407 LEU A N 1
ATOM 3346 C CA . LEU A 1 407 ? 19.194 -17.080 32.319 1.00 92.81 407 LEU A CA 1
ATOM 3347 C C . LEU A 1 407 ? 19.617 -17.841 33.581 1.00 92.81 407 LEU A C 1
ATOM 3349 O O . LEU A 1 407 ? 18.786 -18.066 34.461 1.00 92.81 407 LEU A O 1
ATOM 3353 N N . GLN A 1 408 ? 20.900 -18.184 33.710 1.00 94.81 408 GLN A N 1
ATOM 3354 C CA . GLN A 1 408 ? 21.420 -18.825 34.921 1.00 94.81 408 GLN A CA 1
ATOM 3355 C C . GLN A 1 408 ? 21.308 -17.911 36.148 1.00 94.81 408 GLN A C 1
ATOM 3357 O O . GLN A 1 408 ? 20.905 -18.368 37.216 1.00 94.81 408 GLN A O 1
ATOM 3362 N N . GLN A 1 409 ? 21.578 -16.611 35.998 1.00 94.50 409 GLN A N 1
ATOM 3363 C CA . GLN A 1 409 ? 21.396 -15.645 37.089 1.00 94.50 409 GLN A CA 1
ATOM 3364 C C . GLN A 1 409 ? 19.928 -15.512 37.514 1.00 94.50 409 GLN A C 1
ATOM 3366 O O . GLN A 1 409 ? 19.642 -15.377 38.704 1.00 94.50 409 GLN A O 1
ATOM 3371 N N . ILE A 1 410 ? 18.989 -15.568 36.564 1.00 93.94 410 ILE A N 1
ATOM 3372 C CA . ILE A 1 410 ? 17.551 -15.557 36.870 1.00 93.94 410 ILE A CA 1
ATOM 3373 C C . ILE A 1 410 ? 17.162 -16.810 37.665 1.00 93.94 410 ILE A C 1
ATOM 3375 O O . ILE A 1 410 ? 16.458 -16.687 38.662 1.00 93.94 410 ILE A O 1
ATOM 3379 N N . GLN A 1 411 ? 17.656 -17.991 37.282 1.00 92.69 411 GLN A N 1
ATOM 3380 C CA . GLN A 1 411 ? 17.386 -19.234 38.016 1.00 92.69 411 GLN A CA 1
ATOM 3381 C C . GLN A 1 411 ? 17.979 -19.224 39.430 1.00 92.69 411 GLN A C 1
ATOM 3383 O O . GLN A 1 411 ? 17.311 -19.630 40.375 1.00 92.69 411 GLN A O 1
ATOM 3388 N N . GLN A 1 412 ? 19.200 -18.711 39.610 1.00 94.50 412 GLN A N 1
ATOM 3389 C CA . GLN A 1 412 ? 19.812 -18.596 40.940 1.00 94.50 412 GLN A CA 1
ATOM 3390 C C . GLN A 1 412 ? 19.026 -17.656 41.865 1.00 94.50 412 GLN A C 1
ATOM 3392 O O . GLN A 1 412 ? 18.890 -17.943 43.048 1.00 94.50 412 GLN A O 1
ATOM 3397 N N . LYS A 1 413 ? 18.451 -16.572 41.327 1.00 91.31 413 LYS A N 1
ATOM 3398 C CA . LYS A 1 413 ? 17.574 -15.662 42.086 1.00 91.31 413 LYS A CA 1
ATOM 3399 C C . LYS A 1 413 ? 16.208 -16.253 42.438 1.00 91.31 413 LYS A C 1
ATOM 3401 O O . LYS A 1 413 ? 15.532 -15.687 43.281 1.00 91.31 413 LYS A O 1
ATOM 3406 N N . GLN A 1 414 ? 15.776 -17.317 41.764 1.00 87.44 414 GLN A N 1
ATOM 3407 C CA . GLN A 1 414 ? 14.515 -18.002 42.065 1.00 87.44 414 GLN A CA 1
ATOM 3408 C C . GLN A 1 414 ? 14.679 -19.109 43.114 1.00 87.44 414 GLN A C 1
ATOM 3410 O O . GLN A 1 414 ? 13.688 -19.517 43.710 1.00 87.44 414 GLN A O 1
ATOM 3415 N N . ASN A 1 415 ? 15.907 -19.593 43.324 1.00 89.50 415 ASN A N 1
ATOM 3416 C CA . ASN A 1 415 ? 16.214 -20.682 44.256 1.00 89.50 415 ASN A CA 1
ATOM 3417 C C . ASN A 1 415 ? 16.749 -20.202 45.619 1.00 89.50 415 ASN A C 1
ATOM 3419 O O . ASN A 1 415 ? 16.932 -21.031 46.508 1.00 89.50 415 ASN A O 1
ATOM 3423 N N . ASN A 1 416 ? 17.001 -18.900 45.766 1.00 78.31 416 ASN A N 1
ATOM 3424 C CA . ASN A 1 416 ? 17.299 -18.225 47.031 1.00 78.31 416 ASN A CA 1
ATOM 3425 C C . ASN A 1 416 ? 16.086 -17.398 47.446 1.00 78.31 416 ASN A C 1
ATOM 3427 O O . ASN A 1 416 ? 15.828 -17.318 48.665 1.00 78.31 416 ASN A O 1
#

pLDDT: mean 74.56, std 22.11, range [31.78, 98.44]